Protein AF-A0A1C5RE33-F1 (afdb_monomer_lite)

Secondary structure (DSSP, 8-state):
--PPEEEEEPPSSSS--TT-TTTTTTS--STTSS----SSPPPPHHHHHHHHHHTT-SEEEEE--S-HHHHHHHHHHHHHTT--EEEE-HHHHHTT-S-TTS---PPPHHHHHHHTTSTTEEEEEETTHHHHHH-TTTTSTT---SS---TT--HHHHHHHHHHHHHHHHHHH-S-EEEEESSSSSHHHHHHHT-EEEEEESSSB-HHHHHHHHHHHHHHHTPPPEEEE---SS---SS-BSBTTBT-S-HHHHHHHHHHHHHT--SEEEES-TTTTEEEETTEEEE-HHHHHHHHIIIIIHHHS--S--GGGEE-SEEEEE------BTT-STTS--GGG-SSS---HHHHHHHHHHHHHTTT-S-SSBSBSTTSS----GGGTS---HHHHTTPSBSS-S-GGG------S----BSEEEEETT--HHHHTT-SEEEEESS---HHHHHHHHHHHHHT-EEEEEGGGHHHHTTTTT--TTSEEEEES-SSSHHHHHHHGGGS--TT-EEEEETTEEEEEE-TTSSSS--EEEEEE----

Sequence (541 aa):
MGRVFIGIQNSVIGFNDPFHPQSCDRYLRTGEQQFFAAQDPTPSVESYLDMIRELGVDFYMHHAIPCEQETERMIDILTEAKLPFILGNEFYSINRVYAPGTGRGELSPGLVQKARTSPYFMGLLYDETEHVQLHSSQYGEGGGYQWADPHGKSAGRIEADICEAIRAASQKFGVPLYSEHVFPVMYHTFSRAGMRVCPKVLKEEFQPLQLAAAMGAAKQYGQPLGICVDLWGMDVGHWFTRLWGLPAHSPEEFKSGLQLAYYMAPSMMFVENMDALLRNTEKGFCYTEFGEIFLDFVHNFVPEHPLPYTHLDVACDIAVIRADDACIAKSGNFDGSGLFGSRDLLPDARTNSFIDVMYTLLHKTCSHEALTYHKSEFDMIPLGKYPRTEETLRALPLAHGVPKEEETLCHPIFHPLNQALVFDQYVRPEDIGDARLLVVCGSRLGPSTVETVAERVRAGTLAVIPAYFEAEFAGVLEESGRGGWAVVPDFTGPVFQAAVEPYLGKKDEWKIRFKSGILTVKNPAGDGKTLTFHWEEELSL

Radius of gyration: 22.82 Å; chains: 1; bounding box: 58×52×62 Å

Structure (mmCIF, N/CA/C/O backbone):
data_AF-A0A1C5RE33-F1
#
_entry.id   AF-A0A1C5RE33-F1
#
loop_
_atom_site.group_PDB
_atom_site.id
_atom_site.type_symbol
_atom_site.label_atom_id
_atom_site.label_alt_id
_atom_site.label_comp_id
_atom_site.label_asym_id
_atom_site.label_entity_id
_atom_site.label_seq_id
_atom_site.pdbx_PDB_ins_code
_atom_site.Cartn_x
_atom_site.Cartn_y
_atom_site.Cartn_z
_atom_site.occupancy
_atom_site.B_iso_or_equiv
_atom_site.auth_seq_id
_atom_site.auth_comp_id
_atom_site.auth_asym_id
_atom_site.auth_atom_id
_atom_site.pdbx_PDB_model_num
ATOM 1 N N . MET A 1 1 ? -4.187 -24.301 -0.668 1.00 59.00 1 MET A N 1
ATOM 2 C CA . MET A 1 1 ? -5.171 -23.204 -0.588 1.00 59.00 1 MET A CA 1
ATOM 3 C C . MET A 1 1 ? -4.610 -22.149 0.337 1.00 59.00 1 MET A C 1
ATOM 5 O O . MET A 1 1 ? -4.219 -22.497 1.449 1.00 59.00 1 MET A O 1
ATOM 9 N N . GLY A 1 2 ? -4.485 -20.916 -0.149 1.00 71.25 2 GLY A N 1
ATOM 10 C CA . GLY A 1 2 ? -4.053 -19.786 0.666 1.00 71.25 2 GLY A CA 1
ATOM 11 C C . GLY A 1 2 ? -5.211 -19.319 1.534 1.00 71.25 2 GLY A C 1
ATOM 12 O O . GLY A 1 2 ? -6.215 -18.859 1.003 1.00 71.25 2 GLY A O 1
ATOM 13 N N . ARG A 1 3 ? -5.110 -19.469 2.858 1.00 90.62 3 ARG A N 1
ATOM 14 C CA . ARG A 1 3 ? -6.042 -18.803 3.776 1.00 90.62 3 ARG A CA 1
ATOM 15 C C . ARG A 1 3 ? -5.544 -17.379 3.995 1.00 90.62 3 ARG A C 1
ATOM 17 O O . ARG A 1 3 ? -4.405 -17.207 4.421 1.00 90.62 3 ARG A O 1
ATOM 24 N N . VAL A 1 4 ? -6.406 -16.402 3.738 1.00 97.69 4 VAL A N 1
ATOM 25 C CA . VAL A 1 4 ? -6.189 -15.001 4.114 1.00 97.69 4 VAL A CA 1
ATOM 26 C C . VAL A 1 4 ? -6.695 -14.819 5.543 1.00 97.69 4 VAL A C 1
ATOM 28 O O . VAL A 1 4 ? -7.827 -15.200 5.827 1.00 97.69 4 VAL A O 1
ATOM 31 N N . PHE A 1 5 ? -5.865 -14.282 6.440 1.00 98.19 5 PHE A N 1
ATOM 32 C CA . PHE A 1 5 ? -6.315 -13.876 7.776 1.00 98.19 5 PHE A CA 1
ATOM 33 C C . PHE A 1 5 ? -6.971 -12.496 7.695 1.00 98.19 5 PHE A C 1
ATOM 35 O O . PHE A 1 5 ? -6.355 -11.574 7.167 1.00 98.19 5 PHE A O 1
ATOM 42 N N . ILE A 1 6 ? -8.186 -12.344 8.217 1.00 98.69 6 ILE A N 1
ATOM 43 C CA . ILE A 1 6 ? -8.949 -11.090 8.154 1.00 98.69 6 ILE A CA 1
ATOM 44 C C . ILE A 1 6 ? -8.968 -10.433 9.529 1.00 98.69 6 ILE A C 1
ATOM 46 O O . ILE A 1 6 ? -9.290 -11.084 10.518 1.00 98.69 6 ILE A O 1
ATOM 50 N N . GLY A 1 7 ? -8.638 -9.149 9.600 1.00 98.44 7 GLY A N 1
ATOM 51 C CA . GLY A 1 7 ? -8.621 -8.396 10.845 1.00 98.44 7 GLY A CA 1
ATOM 52 C C . GLY A 1 7 ? -9.429 -7.110 10.810 1.00 98.44 7 GLY A C 1
ATOM 53 O O . GLY A 1 7 ? -9.906 -6.666 9.765 1.00 98.44 7 GLY A O 1
ATOM 54 N N . ILE A 1 8 ? -9.548 -6.502 11.984 1.00 98.19 8 ILE A N 1
ATOM 55 C CA . ILE A 1 8 ? -10.146 -5.182 12.180 1.00 98.19 8 ILE A CA 1
ATOM 56 C C . ILE A 1 8 ? -9.280 -4.368 13.136 1.00 98.19 8 ILE A C 1
ATOM 58 O O . ILE A 1 8 ? -8.761 -4.910 14.118 1.00 98.19 8 ILE A O 1
ATOM 62 N N . GLN A 1 9 ? -9.121 -3.083 12.841 1.00 97.38 9 GLN A N 1
ATOM 63 C CA . GLN A 1 9 ? -8.403 -2.140 13.689 1.00 97.38 9 GLN A CA 1
ATOM 64 C C . GLN A 1 9 ? -9.322 -1.462 14.715 1.00 97.38 9 GLN A C 1
ATOM 66 O O . GLN A 1 9 ? -10.522 -1.280 14.483 1.00 97.38 9 GLN A O 1
ATOM 71 N N . ASN A 1 10 ? -8.752 -1.110 15.871 1.00 95.19 10 ASN A N 1
ATOM 72 C CA . ASN A 1 10 ? -9.435 -0.399 16.954 1.00 95.19 10 ASN A CA 1
ATOM 73 C C . ASN A 1 10 ? -10.097 0.916 16.500 1.00 95.19 10 ASN A C 1
ATOM 75 O O . ASN A 1 10 ? -9.716 1.506 15.500 1.00 95.19 10 ASN A O 1
ATOM 79 N N . SER A 1 11 ? -11.088 1.392 17.257 1.00 94.44 11 SER A N 1
ATOM 80 C CA . SER A 1 11 ? -11.661 2.736 17.068 1.00 94.44 11 SER A CA 1
ATOM 81 C C . SER A 1 11 ? -10.622 3.814 17.397 1.00 94.44 11 SER A C 1
ATOM 83 O O . SER A 1 11 ? -9.931 3.711 18.418 1.00 94.44 11 SER A O 1
ATOM 85 N N . VAL A 1 12 ? -10.554 4.868 16.581 1.00 91.88 12 VAL A N 1
ATOM 86 C CA . VAL A 1 12 ? -9.734 6.064 16.837 1.00 91.88 12 VAL A CA 1
ATOM 87 C C . VAL A 1 12 ? -10.583 7.296 17.144 1.00 91.88 12 VAL A C 1
ATOM 89 O O . VAL A 1 12 ? -10.148 8.158 17.909 1.00 91.88 12 VAL A O 1
ATOM 92 N N . ILE A 1 13 ? -11.812 7.372 16.622 1.00 91.75 13 ILE A N 1
ATOM 93 C CA . ILE A 1 13 ? -12.723 8.514 16.814 1.00 91.75 13 ILE A CA 1
ATOM 94 C C . ILE A 1 13 ? -14.055 8.101 17.437 1.00 91.75 13 ILE A C 1
ATOM 96 O O . ILE A 1 13 ? -14.540 8.801 18.328 1.00 91.75 13 ILE A O 1
ATOM 100 N N . GLY A 1 14 ? -14.664 7.012 16.967 1.00 93.44 14 GLY A N 1
ATOM 101 C CA . GLY A 1 14 ? -16.059 6.659 17.221 1.00 93.44 14 GLY A CA 1
ATOM 102 C C . GLY A 1 14 ? -16.372 6.623 18.707 1.00 93.44 14 GLY A C 1
ATOM 103 O O . GLY A 1 14 ? -17.212 7.384 19.176 1.00 93.44 14 GLY A O 1
ATOM 104 N N . PHE A 1 15 ? -15.628 5.821 19.459 1.00 94.62 15 PHE A N 1
ATOM 105 C CA . PHE A 1 15 ? -15.713 5.726 20.917 1.00 94.62 15 PHE A CA 1
ATOM 106 C C . PHE A 1 15 ? -14.313 5.646 21.538 1.00 94.62 15 PHE A C 1
ATOM 108 O O . PHE A 1 15 ? -13.321 5.388 20.850 1.00 94.62 15 PHE A O 1
ATOM 115 N N . ASN A 1 16 ? -14.210 5.893 22.847 1.00 94.38 16 ASN A N 1
ATOM 116 C CA . ASN A 1 16 ? -12.957 5.661 23.570 1.00 94.38 16 ASN A CA 1
ATOM 117 C C . ASN A 1 16 ? -12.666 4.155 23.622 1.00 94.38 16 ASN A C 1
ATOM 119 O O . ASN A 1 16 ? -13.580 3.358 23.839 1.00 94.38 16 ASN A O 1
ATOM 123 N N . ASP A 1 17 ? -11.403 3.767 23.444 1.00 94.12 17 ASP A N 1
ATOM 124 C CA . ASP A 1 17 ? -11.005 2.363 23.528 1.00 94.12 17 ASP A CA 1
ATOM 125 C C . ASP A 1 17 ? -11.247 1.847 24.964 1.00 94.12 17 ASP A C 1
ATOM 127 O O . ASP A 1 17 ? -10.718 2.424 25.926 1.00 94.12 17 ASP A O 1
ATOM 131 N N . PRO A 1 18 ? -12.054 0.784 25.151 1.00 95.50 18 PRO A N 1
ATOM 132 C CA . PRO A 1 18 ? -12.398 0.282 26.479 1.00 95.50 18 PRO A CA 1
ATOM 133 C C . PRO A 1 18 ? -11.203 -0.324 27.232 1.00 95.50 18 PRO A C 1
ATOM 135 O O . PRO A 1 18 ? -11.280 -0.505 28.451 1.00 95.50 18 PRO A O 1
ATOM 138 N N . PHE A 1 19 ? -10.101 -0.632 26.544 1.00 96.00 19 PHE A N 1
ATOM 139 C CA . PHE A 1 19 ? -8.859 -1.087 27.161 1.00 96.00 19 PHE A CA 1
ATOM 140 C C . PHE A 1 19 ? -8.019 0.065 27.731 1.00 96.00 19 PHE A C 1
ATOM 142 O O . PHE A 1 19 ? -7.223 -0.164 28.647 1.00 96.00 19 PHE A O 1
ATOM 149 N N . HIS A 1 20 ? -8.244 1.299 27.265 1.00 94.44 20 HIS A N 1
ATOM 150 C CA . HIS A 1 20 ? -7.459 2.486 27.623 1.00 94.44 20 HIS A CA 1
ATOM 151 C C . HIS A 1 20 ? -8.336 3.656 28.095 1.00 94.44 20 HIS A C 1
ATOM 153 O O . HIS A 1 20 ? -8.278 4.757 27.528 1.00 94.44 20 HIS A O 1
ATOM 159 N N . PRO A 1 21 ? -9.148 3.462 29.151 1.00 88.00 21 PRO A N 1
ATOM 160 C CA . PRO A 1 21 ? -10.112 4.458 29.606 1.00 88.00 21 PRO A CA 1
ATOM 161 C C . PRO A 1 21 ? -9.468 5.767 30.076 1.00 88.00 21 PRO A C 1
ATOM 163 O O . PRO A 1 21 ? -10.140 6.792 30.079 1.00 88.00 21 PRO A O 1
ATOM 166 N N . GLN A 1 22 ? -8.198 5.755 30.498 1.00 88.06 22 GLN A N 1
ATOM 167 C CA . GLN A 1 22 ? -7.510 6.969 30.951 1.00 88.06 22 GLN A CA 1
ATOM 168 C C . GLN A 1 22 ? -6.741 7.647 29.820 1.00 88.06 22 GLN A C 1
ATOM 170 O O . GLN A 1 22 ? -6.646 8.874 29.774 1.00 88.06 22 GLN A O 1
ATOM 175 N N . SER A 1 23 ? -6.164 6.856 28.918 1.00 92.25 23 SER A N 1
ATOM 176 C CA . SER A 1 23 ? -5.263 7.390 27.902 1.00 92.25 23 SER A CA 1
ATOM 177 C C . SER A 1 23 ? -5.982 8.001 26.697 1.00 92.25 23 SER A C 1
ATOM 179 O O . SER A 1 23 ? -5.424 8.913 26.085 1.00 92.25 23 SER A O 1
ATOM 181 N N . CYS A 1 24 ? -7.219 7.584 26.397 1.00 90.94 24 CYS A N 1
ATOM 182 C CA . CYS A 1 24 ? -8.004 8.143 25.285 1.00 90.94 24 CYS A CA 1
ATOM 183 C C . CYS A 1 24 ? -8.276 9.651 25.413 1.00 90.94 24 CYS A C 1
ATOM 185 O O . CYS A 1 24 ? -8.361 10.336 24.399 1.00 90.94 24 CYS A O 1
ATOM 187 N N . ASP A 1 25 ? -8.355 10.179 26.638 1.00 86.50 25 ASP A N 1
ATOM 188 C CA . ASP A 1 25 ? -8.597 11.609 26.882 1.00 86.50 25 ASP A CA 1
ATOM 189 C C . ASP A 1 25 ? -7.300 12.436 26.947 1.00 86.50 25 ASP A C 1
ATOM 191 O O . ASP A 1 25 ? -7.331 13.665 27.023 1.00 86.50 25 ASP A O 1
ATOM 195 N N . ARG A 1 26 ? -6.139 11.770 26.955 1.00 90.00 26 ARG A N 1
ATOM 196 C CA . ARG A 1 26 ? -4.828 12.408 27.133 1.00 90.00 26 ARG A CA 1
ATOM 197 C C . ARG A 1 26 ? -4.036 12.512 25.838 1.00 90.00 26 ARG A C 1
ATOM 199 O O . ARG A 1 26 ? -3.275 13.465 25.673 1.00 90.00 26 ARG A O 1
ATOM 206 N N . TYR A 1 27 ? -4.153 11.508 24.981 1.00 92.00 27 TYR A N 1
ATOM 207 C CA . TYR A 1 27 ? -3.348 11.388 23.777 1.00 92.00 27 TYR A CA 1
ATOM 208 C C . TYR A 1 27 ? -4.182 11.657 22.532 1.00 92.00 27 TYR A C 1
ATOM 210 O O . TYR A 1 27 ? -5.376 11.371 22.478 1.00 92.00 27 TYR A O 1
ATOM 218 N N . LEU A 1 28 ? -3.527 12.211 21.517 1.00 92.19 28 LEU A N 1
ATOM 219 C CA . LEU A 1 28 ? -4.082 12.305 20.178 1.00 92.19 28 LEU A CA 1
ATOM 220 C C . LEU A 1 28 ? -4.278 10.893 19.625 1.00 92.19 28 LEU A C 1
ATOM 222 O O . LEU A 1 28 ? -3.413 10.034 19.799 1.00 92.19 28 LEU A O 1
ATOM 226 N N . ARG A 1 29 ? -5.407 10.675 18.955 1.00 90.19 29 ARG A N 1
ATOM 227 C CA . ARG A 1 29 ? -5.795 9.371 18.403 1.00 90.19 29 ARG A CA 1
ATOM 228 C C . ARG A 1 29 ? -5.775 9.337 16.874 1.00 90.19 29 ARG A C 1
ATOM 230 O O . ARG A 1 29 ? -6.139 8.338 16.294 1.00 90.19 29 ARG A O 1
ATOM 237 N N . THR A 1 30 ? -5.388 10.427 16.218 1.00 88.38 30 THR A N 1
ATOM 238 C CA . THR A 1 30 ? -5.356 10.525 14.749 1.00 88.38 30 THR A CA 1
ATOM 239 C C . THR A 1 30 ? -4.177 11.382 14.308 1.00 88.38 30 THR A C 1
ATOM 241 O O . THR A 1 30 ? -3.849 12.349 15.007 1.00 88.38 30 THR A O 1
ATOM 244 N N . GLY A 1 31 ? -3.617 11.113 13.125 1.00 84.75 31 GLY A N 1
ATOM 245 C CA . GLY A 1 31 ? -2.539 11.903 12.508 1.00 84.75 31 GLY A CA 1
ATOM 246 C C . GLY A 1 31 ? -2.853 13.385 12.253 1.00 84.75 31 GLY A C 1
ATOM 247 O O . GLY A 1 31 ? -1.953 14.172 11.983 1.00 84.75 31 GLY A O 1
ATOM 248 N N . GLU A 1 32 ? -4.105 13.797 12.440 1.00 83.44 32 GLU A N 1
ATOM 249 C CA . GLU A 1 32 ? -4.634 15.146 12.200 1.00 83.44 32 GLU A CA 1
ATOM 250 C C . GLU A 1 32 ? -4.155 16.241 13.166 1.00 83.44 32 GLU A C 1
ATOM 252 O O . GLU A 1 32 ? -4.633 17.374 13.108 1.00 83.44 32 GLU A O 1
ATOM 257 N N . GLN A 1 33 ? -3.253 15.907 14.095 1.00 83.75 33 GLN A N 1
ATOM 258 C CA . GLN A 1 33 ? -2.663 16.824 15.082 1.00 83.75 33 GLN A CA 1
ATOM 259 C C . GLN A 1 33 ? -3.688 17.621 15.919 1.00 83.75 33 GLN A C 1
ATOM 261 O O . GLN A 1 33 ? -3.371 18.671 16.481 1.00 83.75 33 GLN A O 1
ATOM 266 N N . GLN A 1 34 ? -4.914 17.109 16.046 1.00 85.81 34 GLN A N 1
ATOM 267 C CA . GLN A 1 34 ? -5.993 17.707 16.826 1.00 85.81 34 GLN A CA 1
ATOM 268 C C . GLN A 1 34 ? -6.718 16.649 17.656 1.00 85.81 34 GLN A C 1
ATOM 270 O O . GLN A 1 34 ? -6.752 15.470 17.307 1.00 85.81 34 GLN A O 1
ATOM 275 N N . PHE A 1 35 ? -7.286 17.074 18.784 1.00 87.19 35 PHE A N 1
ATOM 276 C CA . PHE A 1 35 ? -8.041 16.183 19.654 1.00 87.19 35 PHE A CA 1
ATOM 277 C C . PHE A 1 35 ? -9.497 16.096 19.190 1.00 87.19 35 PHE A C 1
ATOM 279 O O . PHE A 1 35 ? -10.206 17.103 19.177 1.00 87.19 35 PHE A O 1
ATOM 286 N N . PHE A 1 36 ? -9.953 14.884 18.874 1.00 87.56 36 PHE A N 1
ATOM 287 C CA . PHE A 1 36 ? -11.360 14.591 18.612 1.00 87.56 36 PHE A CA 1
ATOM 288 C C . PHE A 1 36 ? -11.966 13.865 19.809 1.00 87.56 36 PHE A C 1
ATOM 290 O O . PHE A 1 36 ? -11.500 12.791 20.197 1.00 87.56 36 PHE A O 1
ATOM 297 N N . ALA A 1 37 ? -13.015 14.444 20.394 1.00 87.06 37 ALA A N 1
ATOM 298 C CA . ALA A 1 37 ? -13.795 13.762 21.419 1.00 87.06 37 ALA A CA 1
ATOM 299 C C . ALA A 1 37 ? -14.507 12.538 20.823 1.00 87.06 37 ALA A C 1
ATOM 301 O O . ALA A 1 37 ? -14.910 12.561 19.658 1.00 87.06 37 ALA A O 1
ATOM 302 N N . ALA A 1 38 ? -14.681 11.488 21.631 1.00 91.69 38 ALA A N 1
ATOM 303 C CA . ALA A 1 38 ? -15.533 10.363 21.264 1.00 91.69 38 ALA A CA 1
ATOM 304 C C . ALA A 1 38 ? -16.947 10.846 20.913 1.00 91.69 38 ALA A C 1
ATOM 306 O O . ALA A 1 38 ? -17.531 11.669 21.622 1.00 91.69 38 ALA A O 1
ATOM 307 N N . GLN A 1 39 ? -17.481 10.333 19.810 1.00 93.38 39 GLN A N 1
ATOM 308 C CA . GLN A 1 39 ? -18.796 10.715 19.291 1.00 93.38 39 GLN A CA 1
ATOM 309 C C . GLN A 1 39 ? -19.915 9.775 19.760 1.00 93.38 39 GLN A C 1
ATOM 311 O O . GLN A 1 39 ? -21.084 10.157 19.792 1.00 93.38 39 GLN A O 1
ATOM 316 N N . ASP A 1 40 ? -19.547 8.557 20.139 1.00 95.50 40 ASP A N 1
ATOM 317 C CA . ASP A 1 40 ? -20.409 7.502 20.644 1.00 95.50 40 ASP A CA 1
ATOM 318 C C . ASP A 1 40 ? -20.001 7.151 22.099 1.00 95.50 40 ASP A C 1
ATOM 320 O O . ASP A 1 40 ? -18.842 7.347 22.486 1.00 95.50 40 ASP A O 1
ATOM 324 N N . PRO A 1 41 ? -20.917 6.627 22.942 1.00 95.75 41 PRO A N 1
ATOM 325 C CA . PRO A 1 41 ? -20.576 6.165 24.287 1.00 95.75 41 PRO A CA 1
ATOM 326 C C . PRO A 1 41 ? -19.479 5.093 24.288 1.00 95.75 41 PRO A C 1
ATOM 328 O O . PRO A 1 41 ? -19.404 4.258 23.389 1.00 95.75 41 PRO A O 1
ATOM 331 N N . THR A 1 42 ? -18.667 5.051 25.342 1.00 95.44 42 THR A N 1
ATOM 332 C CA . THR A 1 42 ? -17.647 4.008 25.528 1.00 95.44 42 THR A CA 1
ATOM 333 C C . THR A 1 42 ? -18.302 2.650 25.820 1.00 95.44 42 THR A C 1
ATOM 335 O O . THR A 1 42 ? -19.089 2.560 26.768 1.00 95.44 42 THR A O 1
ATOM 338 N N . PRO A 1 43 ? -18.008 1.585 25.052 1.00 96.81 43 PRO A N 1
ATOM 339 C CA . PRO A 1 43 ? -18.506 0.240 25.341 1.00 96.81 43 PRO A CA 1
ATOM 340 C C . PRO A 1 43 ? -17.835 -0.349 26.592 1.00 96.81 43 PRO A C 1
ATOM 342 O O . PRO A 1 43 ? -16.782 0.115 27.028 1.00 96.81 43 PRO A O 1
ATOM 345 N N . SER A 1 44 ? -18.412 -1.407 27.172 1.00 96.94 44 SER A N 1
ATOM 346 C CA . SER A 1 44 ? -17.667 -2.229 28.136 1.00 96.94 44 SER A CA 1
ATOM 347 C C . SER A 1 44 ? -16.667 -3.127 27.403 1.00 96.94 44 SER A C 1
ATOM 349 O O . SER A 1 44 ? -16.843 -3.424 26.220 1.00 96.94 44 SER A O 1
ATOM 351 N N . VAL A 1 45 ? -15.637 -3.603 28.108 1.00 97.62 45 VAL A N 1
ATOM 352 C CA . VAL A 1 45 ? -14.663 -4.554 27.546 1.00 97.62 45 VAL A CA 1
ATOM 353 C C . VAL A 1 45 ? -15.361 -5.824 27.051 1.00 97.62 45 VAL A C 1
ATOM 355 O O . VAL A 1 45 ? -15.055 -6.310 25.967 1.00 97.62 45 VAL A O 1
ATOM 358 N N . GLU A 1 46 ? -16.327 -6.341 27.810 1.00 97.56 46 GLU A N 1
ATOM 359 C CA . GLU A 1 46 ? -17.086 -7.540 27.449 1.00 97.56 46 GLU A CA 1
ATOM 360 C C . GLU A 1 46 ? -17.904 -7.313 26.176 1.00 97.56 46 GLU A C 1
ATOM 362 O O . GLU A 1 46 ? -17.767 -8.077 25.224 1.00 97.56 46 GLU A O 1
ATOM 367 N N . SER A 1 47 ? -18.678 -6.219 26.121 1.00 97.56 47 SER A N 1
ATOM 368 C CA . SER A 1 47 ? -19.471 -5.883 24.934 1.00 97.56 47 SER A CA 1
ATOM 369 C C . SER A 1 47 ? -18.596 -5.682 23.699 1.00 97.56 47 SER A C 1
ATOM 371 O O . SER A 1 47 ? -19.027 -5.993 22.592 1.00 97.56 47 SER A O 1
ATOM 373 N N . TYR A 1 48 ? -17.389 -5.145 23.876 1.00 97.62 48 TYR A N 1
ATOM 374 C CA . TYR A 1 48 ? -16.466 -4.898 22.779 1.00 97.62 48 TYR A CA 1
ATOM 375 C C . TYR A 1 48 ? -15.852 -6.190 22.239 1.00 97.62 48 TYR A C 1
ATOM 377 O O . TYR A 1 48 ? -15.826 -6.406 21.031 1.00 97.62 48 TYR A O 1
ATOM 385 N N . LEU A 1 49 ? -15.428 -7.091 23.128 1.00 98.00 49 LEU A N 1
ATOM 386 C CA . LEU A 1 49 ? -14.941 -8.413 22.736 1.00 98.00 49 LEU A CA 1
ATOM 387 C C . LEU A 1 49 ? -16.031 -9.251 22.060 1.00 98.00 49 LEU A C 1
ATOM 389 O O . LEU A 1 49 ? -15.737 -9.958 21.099 1.00 98.00 49 LEU A O 1
ATOM 393 N N . ASP A 1 50 ? -17.274 -9.175 22.539 1.00 97.69 50 ASP A N 1
ATOM 394 C CA . ASP A 1 50 ? -18.401 -9.867 21.911 1.00 97.69 50 ASP A CA 1
ATOM 395 C C . ASP A 1 50 ? -18.681 -9.322 20.507 1.00 97.69 50 ASP A C 1
ATOM 397 O O . ASP A 1 50 ? -18.848 -10.111 19.579 1.00 97.69 50 ASP A O 1
ATOM 401 N N . MET A 1 51 ? -18.606 -8.002 20.318 1.00 97.50 51 MET A N 1
ATOM 402 C CA . MET A 1 51 ? -18.725 -7.381 18.996 1.00 97.50 51 MET A CA 1
ATOM 403 C C . MET A 1 51 ? -17.598 -7.810 18.046 1.00 97.50 51 MET A C 1
ATOM 405 O O . MET A 1 51 ? -17.867 -8.182 16.907 1.00 97.50 51 MET A O 1
ATOM 409 N N . ILE A 1 52 ? -16.338 -7.848 18.501 1.00 97.19 52 ILE A N 1
ATOM 410 C CA . ILE A 1 52 ? -15.219 -8.335 17.671 1.00 97.19 52 ILE A CA 1
ATOM 411 C C . ILE A 1 52 ? -15.441 -9.798 17.247 1.00 97.19 52 ILE A C 1
ATOM 413 O O . ILE A 1 52 ? -15.158 -10.162 16.107 1.00 97.19 52 ILE A O 1
ATOM 417 N N . ARG A 1 53 ? -15.983 -10.644 18.134 1.00 96.69 53 ARG A N 1
ATOM 418 C CA . ARG A 1 53 ? -16.334 -12.033 17.791 1.00 96.69 53 ARG A CA 1
ATOM 419 C C . ARG A 1 53 ? -17.478 -12.106 16.784 1.00 96.69 53 ARG A C 1
ATOM 421 O O . ARG A 1 53 ? -17.429 -12.949 15.893 1.00 96.69 53 ARG A O 1
ATOM 428 N N . GLU A 1 54 ? -18.485 -11.247 16.918 1.00 96.94 54 GLU A N 1
ATOM 429 C CA . GLU A 1 54 ? -19.624 -11.170 15.995 1.00 96.94 54 GLU A CA 1
ATOM 430 C C . GLU A 1 54 ? -19.191 -10.750 14.584 1.00 96.94 54 GLU A C 1
ATOM 432 O O . GLU A 1 54 ? -19.652 -11.330 13.599 1.00 96.94 54 GLU A O 1
ATOM 437 N N . LEU A 1 55 ? -18.222 -9.831 14.476 1.00 97.31 55 LEU A N 1
ATOM 438 C CA . LEU A 1 55 ? -17.593 -9.470 13.200 1.00 97.31 55 LEU A CA 1
ATOM 439 C C . LEU A 1 55 ? -16.919 -10.661 12.496 1.00 97.31 55 LEU A C 1
ATOM 441 O O . LEU A 1 55 ? -16.699 -10.597 11.292 1.00 97.31 55 LEU A O 1
ATOM 445 N N . GLY A 1 56 ? -16.592 -11.739 13.218 1.00 96.94 56 GLY A N 1
ATOM 446 C CA . GLY A 1 56 ? -16.034 -12.964 12.639 1.00 96.94 56 GLY A CA 1
ATOM 447 C C . GLY A 1 56 ? -14.568 -12.861 12.207 1.00 96.94 56 GLY A C 1
ATOM 448 O O . GLY A 1 56 ? -14.104 -13.702 11.441 1.00 96.94 56 GLY A O 1
ATOM 449 N N . VAL A 1 57 ? -13.838 -11.846 12.675 1.00 97.94 57 VAL A N 1
ATOM 450 C CA . VAL A 1 57 ? -12.435 -11.619 12.302 1.00 97.94 57 VAL A CA 1
ATOM 451 C C . VAL A 1 57 ? -11.486 -12.655 12.910 1.00 97.94 57 VAL A C 1
ATOM 453 O O . VAL A 1 57 ? -11.702 -13.173 14.006 1.00 97.94 57 VAL A O 1
ATOM 456 N N . ASP A 1 58 ? -10.385 -12.919 12.212 1.00 98.44 58 ASP A N 1
ATOM 457 C CA . ASP A 1 58 ? -9.311 -13.799 12.666 1.00 98.44 58 ASP A CA 1
ATOM 458 C C . ASP A 1 58 ? -8.352 -13.116 13.650 1.00 98.44 58 ASP A C 1
ATOM 460 O O . ASP A 1 58 ? -7.724 -13.804 14.458 1.00 98.44 58 ASP A O 1
ATOM 464 N N . PHE A 1 59 ? -8.190 -11.791 13.570 1.00 98.62 59 PHE A N 1
ATOM 465 C CA . PHE A 1 59 ? -7.310 -11.038 14.465 1.00 98.62 59 PHE A CA 1
ATOM 466 C C . PHE A 1 59 ? -7.760 -9.590 14.690 1.00 98.62 59 PHE A C 1
ATOM 468 O O . PHE A 1 59 ? -8.504 -9.007 13.906 1.00 98.62 59 PHE A O 1
ATOM 475 N N . TYR A 1 60 ? -7.261 -8.996 15.770 1.00 98.38 60 TYR A N 1
ATOM 476 C CA . TYR A 1 60 ? -7.470 -7.598 16.130 1.00 98.38 60 TYR A CA 1
ATOM 477 C C . TYR A 1 60 ? -6.169 -6.806 15.972 1.00 98.38 60 TYR A C 1
ATOM 479 O O . TYR A 1 60 ? -5.133 -7.182 16.525 1.00 98.38 60 TYR A O 1
ATOM 487 N N . MET A 1 61 ? -6.197 -5.716 15.209 1.00 98.06 61 MET A N 1
ATOM 488 C CA . MET A 1 61 ? -5.068 -4.794 15.114 1.00 98.06 61 MET A CA 1
ATOM 489 C C . MET A 1 61 ? -5.302 -3.639 16.085 1.00 98.06 61 MET A C 1
ATOM 491 O O . MET A 1 61 ? -6.341 -2.988 16.051 1.00 98.06 61 MET A O 1
ATOM 495 N N . HIS A 1 62 ? -4.367 -3.423 17.004 1.00 97.25 62 HIS A N 1
ATOM 496 C CA . HIS A 1 62 ? -4.516 -2.392 18.020 1.00 97.25 62 HIS A CA 1
ATOM 497 C C . HIS A 1 62 ? -3.305 -1.473 18.043 1.00 97.25 62 HIS A C 1
ATOM 499 O O . HIS A 1 62 ? -2.198 -1.912 18.374 1.00 97.25 62 HIS A O 1
ATOM 505 N N . HIS A 1 63 ? -3.510 -0.191 17.758 1.00 95.31 63 HIS A N 1
ATOM 506 C CA . HIS A 1 63 ? -2.492 0.822 17.993 1.00 95.31 63 HIS A CA 1
ATOM 507 C C . HIS A 1 63 ? -2.303 1.031 19.492 1.00 95.31 63 HIS A C 1
ATOM 509 O O . HIS A 1 63 ? -3.186 1.525 20.188 1.00 95.31 63 HIS A O 1
ATOM 515 N N . ALA A 1 64 ? -1.133 0.652 20.004 1.00 93.38 64 ALA A N 1
ATOM 516 C CA . ALA A 1 64 ? -0.838 0.792 21.421 1.00 93.38 64 ALA A CA 1
ATOM 517 C C . ALA A 1 64 ? -0.787 2.275 21.806 1.00 93.38 64 ALA A C 1
ATOM 519 O O . ALA A 1 64 ? 0.019 3.038 21.272 1.00 93.38 64 ALA A O 1
ATOM 520 N N . ILE A 1 65 ? -1.614 2.684 22.768 1.00 93.25 65 ILE A N 1
ATOM 521 C CA . ILE A 1 65 ? -1.569 4.041 23.322 1.00 93.25 65 ILE A CA 1
ATOM 522 C C . ILE A 1 65 ? -0.352 4.156 24.265 1.00 93.25 65 ILE A C 1
ATOM 524 O O . ILE A 1 65 ? -0.054 3.167 24.939 1.00 93.25 65 ILE A O 1
ATOM 528 N N . PRO A 1 66 ? 0.355 5.310 24.363 1.00 92.19 66 PRO A N 1
ATOM 529 C CA . PRO A 1 66 ? 1.518 5.510 25.248 1.00 92.19 66 PRO A CA 1
ATOM 530 C C . PRO A 1 66 ? 1.239 5.420 26.767 1.00 92.19 66 PRO A C 1
ATOM 532 O O . PRO A 1 66 ? 1.394 6.377 27.534 1.00 92.19 66 PRO A O 1
ATOM 535 N N . CYS A 1 67 ? 0.842 4.230 27.201 1.00 92.94 67 CYS A N 1
ATOM 536 C CA . CYS A 1 67 ? 0.575 3.785 28.556 1.00 92.94 67 CYS A CA 1
ATOM 537 C C . CYS A 1 67 ? 0.823 2.270 28.598 1.00 92.94 67 CYS A C 1
ATOM 539 O O . CYS A 1 67 ? -0.010 1.465 28.167 1.00 92.94 67 CYS A O 1
ATOM 541 N N . GLU A 1 68 ? 2.003 1.872 29.081 1.00 91.88 68 GLU A N 1
ATOM 542 C CA . GLU A 1 68 ? 2.392 0.459 29.092 1.00 91.88 68 GLU A CA 1
ATOM 543 C C . GLU A 1 68 ? 1.428 -0.364 29.944 1.00 91.88 68 GLU A C 1
ATOM 545 O O . GLU A 1 68 ? 0.982 -1.407 29.494 1.00 91.88 68 GLU A O 1
ATOM 550 N N . GLN A 1 69 ? 1.018 0.128 31.115 1.00 95.12 69 GLN A N 1
ATOM 551 C CA . GLN A 1 69 ? 0.177 -0.632 32.045 1.00 95.12 69 GLN A CA 1
ATOM 552 C C . GLN A 1 69 ? -1.199 -0.985 31.456 1.00 95.12 69 GLN A C 1
ATOM 554 O O . GLN A 1 69 ? -1.667 -2.111 31.626 1.00 95.12 69 GLN A O 1
ATOM 559 N N . GLU A 1 70 ? -1.851 -0.045 30.764 1.00 95.75 70 GLU A N 1
ATOM 560 C CA . GLU A 1 70 ? -3.130 -0.312 30.088 1.00 95.75 70 GLU A CA 1
ATOM 561 C C . GLU A 1 70 ? -2.935 -1.292 28.923 1.00 95.75 70 GLU A C 1
ATOM 563 O O . GLU A 1 70 ? -3.713 -2.233 28.770 1.00 95.75 70 GLU A O 1
ATOM 568 N N . THR A 1 71 ? -1.838 -1.159 28.173 1.00 96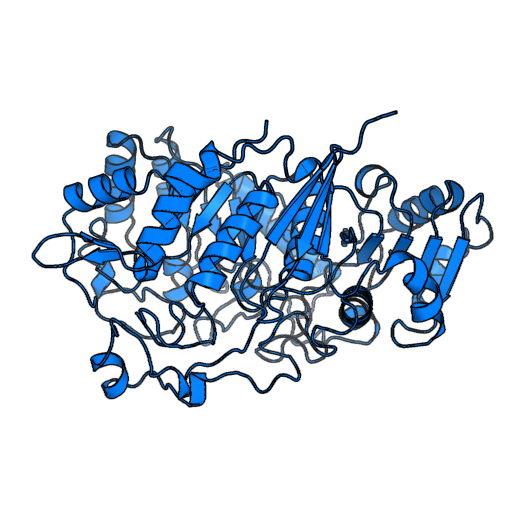.50 71 THR A N 1
ATOM 569 C CA . THR A 1 71 ? -1.530 -2.067 27.059 1.00 96.50 71 THR A CA 1
ATOM 570 C C . THR A 1 71 ? -1.165 -3.479 27.540 1.00 96.50 71 THR A C 1
ATOM 572 O O . THR A 1 71 ? -1.595 -4.464 26.946 1.00 96.50 71 THR A O 1
ATOM 575 N N . GLU A 1 72 ? -0.435 -3.625 28.648 1.00 97.44 72 GLU A N 1
ATOM 576 C CA . GLU A 1 72 ? -0.154 -4.926 29.266 1.00 97.44 72 GLU A CA 1
ATOM 577 C C . GLU A 1 72 ? -1.438 -5.609 29.751 1.00 97.44 72 GLU A C 1
ATOM 579 O O . GLU A 1 72 ? -1.617 -6.809 29.530 1.00 97.44 72 GLU A O 1
ATOM 584 N N . ARG A 1 73 ? -2.355 -4.842 30.358 1.00 97.75 73 ARG A N 1
ATOM 585 C CA . ARG A 1 73 ? -3.677 -5.339 30.756 1.00 97.75 73 ARG A CA 1
ATOM 586 C C . ARG A 1 73 ? -4.493 -5.781 29.543 1.00 97.75 73 ARG A C 1
ATOM 588 O O . ARG A 1 73 ? -5.124 -6.834 29.598 1.00 97.75 73 ARG A O 1
ATOM 595 N N . MET A 1 74 ? -4.484 -5.002 28.463 1.00 97.94 74 MET A N 1
ATOM 596 C CA . MET A 1 74 ? -5.127 -5.388 27.208 1.00 97.94 74 MET A CA 1
ATOM 597 C C . MET A 1 74 ? -4.570 -6.721 26.698 1.00 97.94 74 MET A C 1
ATOM 599 O O . MET A 1 74 ? -5.346 -7.613 26.374 1.00 97.94 74 MET A O 1
ATOM 603 N N . ILE A 1 75 ? -3.243 -6.892 26.676 1.00 98.56 75 ILE A N 1
ATOM 604 C CA . ILE A 1 75 ? -2.598 -8.145 26.253 1.00 98.56 75 ILE A CA 1
ATOM 605 C C . ILE A 1 75 ? -3.107 -9.331 27.083 1.00 98.56 75 ILE A C 1
ATOM 607 O O . ILE A 1 75 ? -3.408 -10.382 26.513 1.00 98.56 75 ILE A O 1
ATOM 611 N N . ASP A 1 76 ? -3.234 -9.180 28.404 1.00 98.56 76 ASP A N 1
ATOM 612 C CA . ASP A 1 76 ? -3.767 -10.238 29.273 1.00 98.56 76 ASP A CA 1
ATOM 613 C C . ASP A 1 76 ? -5.224 -10.581 28.927 1.00 98.56 76 ASP A C 1
ATOM 615 O O . ASP A 1 76 ? -5.556 -11.758 28.772 1.00 98.56 76 ASP A O 1
ATOM 619 N N . ILE A 1 77 ? -6.064 -9.565 28.707 1.00 98.56 77 ILE A N 1
ATOM 620 C CA . ILE A 1 77 ? -7.471 -9.739 28.320 1.00 98.56 77 ILE A CA 1
ATOM 621 C C . ILE A 1 77 ? -7.594 -10.440 26.959 1.00 98.56 77 ILE A C 1
ATOM 623 O O . ILE A 1 77 ? -8.339 -11.411 26.832 1.00 98.56 77 ILE A O 1
ATOM 627 N N . LEU A 1 78 ? -6.849 -9.993 25.942 1.00 98.50 78 LEU A N 1
ATOM 628 C CA . LEU A 1 78 ? -6.860 -10.601 24.605 1.00 98.50 78 LEU A CA 1
ATOM 629 C C . LEU A 1 78 ? -6.347 -12.048 24.641 1.00 98.50 78 LEU A C 1
ATOM 631 O O . LEU A 1 78 ? -6.875 -12.920 23.948 1.00 98.50 78 LEU A O 1
ATOM 635 N N . THR A 1 79 ? -5.363 -12.327 25.500 1.00 98.56 79 THR A N 1
ATOM 636 C CA . THR A 1 79 ? -4.823 -13.677 25.707 1.00 98.56 79 THR A CA 1
ATOM 637 C C . THR A 1 79 ? -5.851 -14.610 26.339 1.00 98.56 79 THR A C 1
ATOM 639 O O . THR A 1 79 ? -6.026 -15.734 25.864 1.00 98.56 79 THR A O 1
ATOM 642 N N . GLU A 1 80 ? -6.557 -14.156 27.377 1.00 98.38 80 GLU A N 1
ATOM 643 C CA . GLU A 1 80 ? -7.645 -14.914 28.005 1.00 98.38 80 GLU A CA 1
ATOM 644 C C . GLU A 1 80 ? -8.805 -15.145 27.025 1.00 98.38 80 GLU A C 1
ATOM 646 O O . GLU A 1 80 ? -9.331 -16.257 26.927 1.00 98.38 80 GLU A O 1
ATOM 651 N N . ALA A 1 81 ? -9.138 -14.125 26.230 1.00 98.06 81 ALA A N 1
ATOM 652 C CA . ALA A 1 81 ? -10.152 -14.189 25.183 1.00 98.06 81 ALA A CA 1
ATOM 653 C C . ALA A 1 81 ? -9.744 -15.046 23.973 1.00 98.06 81 ALA A C 1
ATOM 655 O O . ALA A 1 81 ? -10.602 -15.335 23.137 1.00 98.06 81 ALA A O 1
ATOM 656 N N . LYS A 1 82 ? -8.473 -15.470 23.892 1.00 98.19 82 LYS A N 1
ATOM 657 C CA . LYS A 1 82 ? -7.887 -16.231 22.777 1.00 98.19 82 LYS A CA 1
ATOM 658 C C . LYS A 1 82 ? -8.008 -15.524 21.426 1.00 98.19 82 LYS A C 1
ATOM 660 O O . LYS A 1 82 ? -8.194 -16.182 20.405 1.00 98.19 82 LYS A O 1
ATOM 665 N N . LEU A 1 83 ? -7.928 -14.197 21.434 1.00 98.25 83 LEU A N 1
ATOM 666 C CA . LEU A 1 83 ? -8.055 -13.360 20.247 1.00 98.25 83 LEU A CA 1
ATOM 667 C C . LEU A 1 83 ? -6.655 -13.048 19.694 1.00 98.25 83 LEU A C 1
ATOM 669 O O . LEU A 1 83 ? -5.883 -12.386 20.391 1.00 98.25 83 LEU A O 1
ATOM 673 N N . PRO A 1 84 ? -6.297 -13.521 18.483 1.00 98.62 84 PRO A N 1
ATOM 674 C CA . PRO A 1 84 ? -5.063 -13.120 17.817 1.00 98.62 84 PRO A CA 1
ATOM 675 C C . PRO A 1 84 ? -4.965 -11.608 17.654 1.00 98.62 84 PRO A C 1
ATOM 677 O O . PRO A 1 84 ? -5.971 -10.950 17.389 1.00 98.62 84 PRO A O 1
ATOM 680 N N . PHE A 1 85 ? -3.768 -11.048 17.828 1.00 98.69 85 PHE A N 1
ATOM 681 C CA . PHE A 1 85 ? -3.594 -9.600 17.766 1.00 98.69 85 PHE A CA 1
ATOM 682 C C . PHE A 1 85 ? -2.233 -9.141 17.243 1.00 98.69 85 PHE A C 1
ATOM 684 O O . PHE A 1 85 ? -1.209 -9.814 17.403 1.00 98.69 85 PHE A O 1
ATOM 691 N N . ILE A 1 86 ? -2.233 -7.946 16.655 1.00 98.56 86 ILE A N 1
ATOM 692 C CA . ILE A 1 86 ? -1.053 -7.186 16.228 1.00 98.56 86 ILE A CA 1
ATOM 693 C C . ILE A 1 86 ? -1.026 -5.876 17.010 1.00 98.56 86 ILE A C 1
ATOM 695 O O . ILE A 1 86 ? -2.068 -5.252 17.201 1.00 98.56 86 ILE A O 1
ATOM 699 N N . LEU A 1 87 ? 0.163 -5.457 17.450 1.00 98.12 87 LEU A N 1
ATOM 700 C CA . LEU A 1 87 ? 0.343 -4.141 18.065 1.00 98.12 87 LEU A CA 1
ATOM 701 C C . LEU A 1 87 ? 0.875 -3.151 17.030 1.00 98.12 87 LEU A C 1
ATOM 703 O O . LEU A 1 87 ? 1.985 -3.317 16.521 1.00 98.12 87 LEU A O 1
ATOM 707 N N . GLY A 1 88 ? 0.081 -2.131 16.736 1.00 96.56 88 GLY A N 1
ATOM 708 C CA . GLY A 1 88 ? 0.462 -0.991 15.916 1.00 96.56 88 GLY A CA 1
ATOM 709 C C . GLY A 1 88 ? 1.109 0.120 16.746 1.00 96.56 88 GLY A C 1
ATOM 710 O O . GLY A 1 88 ? 0.930 0.183 17.965 1.00 96.56 88 GLY A O 1
ATOM 711 N N . ASN A 1 89 ? 1.847 1.016 16.093 1.00 94.19 89 ASN A N 1
ATOM 712 C CA . ASN A 1 89 ? 2.604 2.074 16.771 1.00 94.19 89 ASN A CA 1
ATOM 713 C C . ASN A 1 89 ? 2.129 3.515 16.488 1.00 94.19 89 ASN A C 1
ATOM 715 O O . ASN A 1 89 ? 2.753 4.452 16.987 1.00 94.19 89 ASN A O 1
ATOM 719 N N . GLU A 1 90 ? 1.055 3.698 15.717 1.00 92.88 90 GLU A N 1
ATOM 720 C CA . GLU A 1 90 ? 0.528 5.001 15.282 1.00 92.88 90 GLU A CA 1
ATOM 721 C C . GLU A 1 90 ? 0.445 6.021 16.433 1.00 92.88 90 GLU A C 1
ATOM 723 O O . GLU A 1 90 ? 1.047 7.094 16.367 1.00 92.88 90 GLU A O 1
ATOM 728 N N . PHE A 1 91 ? -0.195 5.669 17.554 1.00 93.31 91 PHE A N 1
ATOM 729 C CA . PHE A 1 91 ? -0.344 6.597 18.679 1.00 93.31 91 PHE A CA 1
ATOM 730 C C . PHE A 1 91 ? 0.982 7.011 19.327 1.00 93.31 91 PHE A C 1
ATOM 732 O O . PHE A 1 91 ? 1.072 8.124 19.848 1.00 93.31 91 PHE A O 1
ATOM 739 N N . TYR A 1 92 ? 2.025 6.176 19.288 1.00 92.75 92 TYR A N 1
ATOM 740 C CA . TYR A 1 92 ? 3.365 6.601 19.709 1.00 92.75 92 TYR A CA 1
ATOM 741 C C . TYR A 1 92 ? 3.929 7.646 18.742 1.00 92.75 92 TYR A C 1
ATOM 743 O O . TYR A 1 92 ? 4.455 8.667 19.192 1.00 92.75 92 TYR A O 1
ATOM 751 N N . SER A 1 93 ? 3.788 7.420 17.433 1.00 90.06 93 SER A N 1
ATOM 752 C CA . SER A 1 93 ? 4.261 8.332 16.387 1.00 90.06 93 SER A CA 1
ATOM 753 C C . SER A 1 93 ? 3.557 9.694 16.457 1.00 90.06 93 SER A C 1
ATOM 755 O O . SER A 1 93 ? 4.233 10.715 16.603 1.00 90.06 93 SER A O 1
ATOM 757 N N . ILE A 1 94 ? 2.218 9.720 16.469 1.00 91.00 94 ILE A N 1
ATOM 758 C CA . ILE A 1 94 ? 1.409 10.955 16.505 1.00 91.00 94 ILE A CA 1
ATOM 759 C C . ILE A 1 94 ? 1.725 11.789 17.748 1.00 91.00 94 ILE A C 1
ATOM 761 O O . ILE A 1 94 ? 1.878 13.009 17.686 1.00 91.00 94 ILE A O 1
ATOM 765 N N . ASN A 1 95 ? 1.834 11.133 18.906 1.00 91.12 95 ASN A N 1
ATOM 766 C CA . ASN A 1 95 ? 2.068 11.821 20.176 1.00 91.12 95 ASN A CA 1
ATOM 767 C C . ASN A 1 95 ? 3.548 12.112 20.438 1.00 91.12 95 ASN A C 1
ATOM 769 O O . ASN A 1 95 ? 3.894 12.605 21.515 1.00 91.12 95 ASN A O 1
ATOM 773 N N . ARG A 1 96 ? 4.418 11.837 19.461 1.00 88.69 96 ARG A N 1
ATOM 774 C CA . ARG A 1 96 ? 5.861 12.080 19.527 1.00 88.69 96 ARG A CA 1
ATOM 775 C C . ARG A 1 96 ? 6.536 11.388 20.710 1.00 88.69 96 ARG A C 1
ATOM 777 O O . ARG A 1 96 ? 7.454 11.919 21.337 1.00 88.69 96 ARG A O 1
ATOM 784 N N . VAL A 1 97 ? 6.072 10.183 21.020 1.00 89.75 97 VAL A N 1
ATOM 785 C CA . VAL A 1 97 ? 6.680 9.306 22.019 1.00 89.75 97 VAL A CA 1
ATOM 786 C C . VAL A 1 97 ? 7.715 8.444 21.305 1.00 89.75 97 VAL A C 1
ATOM 788 O O . VAL A 1 97 ? 7.473 7.291 20.962 1.00 89.75 97 VAL A O 1
ATOM 791 N N . TYR A 1 98 ? 8.874 9.039 21.039 1.00 85.12 98 TYR A N 1
ATOM 792 C CA . TYR A 1 98 ? 9.968 8.412 20.299 1.00 85.12 98 TYR A CA 1
ATOM 793 C C . TYR A 1 98 ? 11.342 8.741 20.889 1.00 85.12 98 TYR A C 1
ATOM 795 O O . TYR A 1 98 ? 11.489 9.603 21.760 1.00 85.12 98 TYR A O 1
ATOM 803 N N . ALA A 1 99 ? 12.375 8.047 20.406 1.00 74.69 99 ALA A N 1
ATOM 804 C CA . ALA A 1 99 ? 13.755 8.337 20.780 1.00 74.69 99 ALA A CA 1
ATOM 805 C C . ALA A 1 99 ? 14.178 9.734 20.273 1.00 74.69 99 ALA A C 1
ATOM 807 O O . ALA A 1 99 ? 13.895 10.062 19.114 1.00 74.69 99 ALA A O 1
ATOM 808 N N . PRO A 1 100 ? 14.882 10.551 21.087 1.00 76.56 100 PRO A N 1
ATOM 809 C CA . PRO A 1 100 ? 15.328 11.880 20.675 1.00 76.56 100 PRO A CA 1
ATOM 810 C C . PRO A 1 100 ? 16.078 11.868 19.335 1.00 76.56 100 PRO A C 1
ATOM 812 O O . PRO A 1 100 ? 16.987 11.063 19.142 1.00 76.56 100 PRO A O 1
ATOM 815 N N . GLY A 1 101 ? 15.709 12.777 18.428 1.00 70.44 101 GLY A N 1
ATOM 816 C CA . GLY A 1 101 ? 16.322 12.904 17.098 1.00 70.44 101 GLY A CA 1
ATOM 817 C C . GLY A 1 101 ? 15.790 11.937 16.032 1.00 70.44 101 GLY A C 1
ATOM 818 O O . GLY A 1 101 ? 16.292 11.950 14.913 1.00 70.44 101 GLY A O 1
ATOM 819 N N . THR A 1 102 ? 14.781 11.121 16.344 1.00 78.81 102 THR A N 1
ATOM 820 C CA . THR A 1 102 ? 14.118 10.214 15.387 1.00 78.81 102 THR A CA 1
ATOM 821 C C . THR A 1 102 ? 12.622 10.514 15.310 1.00 78.81 102 THR A C 1
ATOM 823 O O . THR 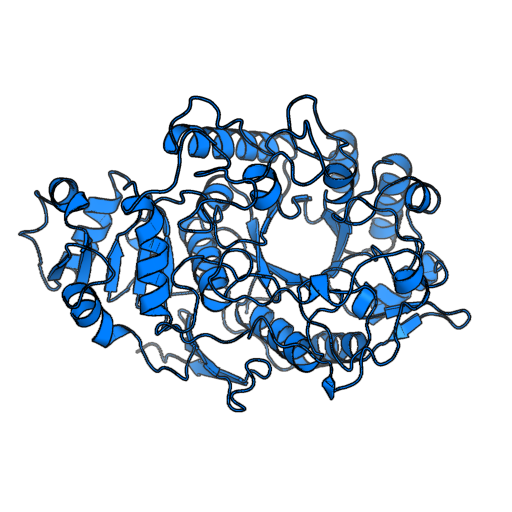A 1 102 ? 12.090 11.172 16.198 1.00 78.81 102 THR A O 1
ATOM 826 N N . GLY A 1 103 ? 11.939 10.026 14.274 1.00 77.44 103 GLY A N 1
ATOM 827 C CA . GLY A 1 103 ? 10.467 9.965 14.223 1.00 77.44 103 GLY A CA 1
ATOM 828 C C . GLY A 1 103 ? 9.907 8.673 14.822 1.00 77.44 103 GLY A C 1
ATOM 829 O O . GLY A 1 103 ? 8.699 8.460 14.859 1.00 77.44 103 GLY A O 1
ATOM 830 N N . ARG A 1 104 ? 10.799 7.794 15.299 1.00 82.94 104 ARG A N 1
ATOM 831 C CA . ARG A 1 104 ? 10.523 6.386 15.555 1.00 82.94 104 ARG A CA 1
ATOM 832 C C . ARG A 1 104 ? 9.700 6.160 16.813 1.00 82.94 104 ARG A C 1
ATOM 834 O O . ARG A 1 104 ? 10.264 5.936 17.885 1.00 82.94 104 ARG A O 1
ATOM 841 N N . GLY A 1 105 ? 8.374 6.167 16.663 1.00 86.19 105 GLY A N 1
ATOM 842 C CA . GLY A 1 105 ? 7.404 5.767 17.689 1.00 86.19 105 GLY A CA 1
ATOM 843 C C . GLY A 1 105 ? 7.500 4.276 18.009 1.00 86.19 105 GLY A C 1
ATOM 844 O O . GLY A 1 105 ? 6.628 3.500 17.649 1.00 86.19 105 GLY A O 1
ATOM 845 N N . GLU A 1 106 ? 8.613 3.825 18.574 1.00 86.50 106 GLU A N 1
ATOM 846 C CA . GLU A 1 106 ? 8.887 2.411 18.815 1.00 86.50 106 GLU A CA 1
ATOM 847 C C . GLU A 1 106 ? 8.282 1.955 20.152 1.00 86.50 106 GLU A C 1
ATOM 849 O O . GLU A 1 106 ? 8.524 2.573 21.190 1.00 86.50 106 GLU A O 1
ATOM 854 N N . LEU A 1 107 ? 7.555 0.832 20.151 1.00 91.19 107 LEU A N 1
ATOM 855 C CA . LEU A 1 107 ? 7.115 0.200 21.397 1.00 91.19 107 LEU A CA 1
ATOM 856 C C . LEU A 1 107 ? 8.323 -0.260 22.224 1.00 91.19 107 LEU A C 1
ATOM 858 O O . LEU A 1 107 ? 9.354 -0.683 21.685 1.00 91.19 107 LEU A O 1
ATOM 862 N N . SER A 1 108 ? 8.200 -0.208 23.551 1.00 90.62 108 SER A N 1
ATOM 863 C CA . SER A 1 108 ? 9.311 -0.588 24.420 1.00 90.62 108 SER A CA 1
ATOM 864 C C . SER A 1 108 ? 9.621 -2.090 24.318 1.00 90.62 108 SER A C 1
ATOM 866 O O . SER A 1 108 ? 8.715 -2.913 24.157 1.00 90.62 108 SER A O 1
ATOM 868 N N . PRO A 1 109 ? 10.895 -2.504 24.461 1.00 92.19 109 PRO A N 1
ATOM 869 C CA . PRO A 1 109 ? 11.253 -3.924 24.490 1.00 92.19 109 PRO A CA 1
ATOM 870 C C . PRO A 1 109 ? 10.519 -4.718 25.572 1.00 92.19 109 PRO A C 1
ATOM 872 O O . PRO A 1 109 ? 10.221 -5.891 25.363 1.00 92.19 109 PRO A O 1
ATOM 875 N N . GLY A 1 110 ? 10.227 -4.086 26.716 1.00 93.56 110 GLY A N 1
ATOM 876 C CA . GLY A 1 110 ? 9.473 -4.700 27.809 1.00 93.56 110 GLY A CA 1
ATOM 877 C C . GLY A 1 110 ? 8.048 -5.043 27.387 1.00 93.56 110 GLY A C 1
ATOM 878 O O . GLY A 1 110 ? 7.631 -6.192 27.532 1.00 93.56 110 GLY A O 1
ATOM 879 N N . LEU A 1 111 ? 7.353 -4.090 26.761 1.00 95.12 111 LEU A N 1
ATOM 880 C CA . LEU A 1 111 ? 5.998 -4.294 26.254 1.00 95.12 111 LEU A CA 1
ATOM 881 C C . LEU A 1 111 ? 5.949 -5.378 25.167 1.00 95.12 111 LEU A C 1
ATOM 883 O O . LEU A 1 111 ? 5.091 -6.260 25.200 1.00 95.12 111 LEU A O 1
ATOM 887 N N . VAL A 1 112 ? 6.910 -5.379 24.239 1.00 96.69 112 VAL A N 1
ATOM 888 C CA . VAL A 1 112 ? 7.001 -6.432 23.213 1.00 96.69 112 VAL A CA 1
ATOM 889 C C . VAL A 1 112 ? 7.279 -7.793 23.853 1.00 96.69 112 VAL A C 1
ATOM 891 O O . VAL A 1 112 ? 6.681 -8.796 23.466 1.00 96.69 112 VAL A O 1
ATOM 894 N N . GLN A 1 113 ? 8.134 -7.854 24.877 1.00 96.50 113 GLN A N 1
ATOM 895 C CA . GLN A 1 113 ? 8.394 -9.093 25.604 1.00 96.50 113 GLN A CA 1
ATOM 896 C C . GLN A 1 113 ? 7.150 -9.605 26.345 1.00 96.50 113 GLN A C 1
ATOM 898 O O . GLN A 1 113 ? 6.926 -10.816 26.365 1.00 96.50 113 GLN A O 1
ATOM 903 N N . LYS A 1 114 ? 6.320 -8.712 26.899 1.00 97.38 114 LYS A N 1
ATOM 904 C CA . LYS A 1 114 ? 5.011 -9.060 27.465 1.00 97.38 114 LYS A CA 1
ATOM 905 C C . LYS A 1 114 ? 4.077 -9.623 26.395 1.00 97.38 114 LYS A C 1
ATOM 907 O O . LYS A 1 114 ? 3.527 -10.703 26.604 1.00 97.38 114 LYS A O 1
ATOM 912 N N . ALA A 1 115 ? 3.952 -8.965 25.242 1.00 98.00 115 ALA A N 1
ATOM 913 C CA . ALA A 1 115 ? 3.120 -9.439 24.133 1.00 98.00 115 ALA A CA 1
ATOM 914 C C . ALA A 1 115 ? 3.522 -10.856 23.686 1.00 98.00 115 ALA A C 1
ATOM 916 O O . ALA A 1 115 ? 2.669 -11.725 23.526 1.00 98.00 115 ALA A O 1
ATOM 917 N N . ARG A 1 116 ? 4.831 -11.139 23.617 1.00 97.81 116 ARG A N 1
ATOM 918 C CA . ARG A 1 116 ? 5.384 -12.466 23.278 1.00 97.81 116 ARG A CA 1
ATOM 919 C C . ARG A 1 116 ? 5.051 -13.584 24.267 1.00 97.81 116 ARG A C 1
ATOM 921 O O . ARG A 1 116 ? 5.253 -14.748 23.931 1.00 97.81 116 ARG A O 1
ATOM 928 N N . THR A 1 117 ? 4.576 -13.276 25.474 1.00 97.75 117 THR A N 1
ATOM 929 C CA . THR A 1 117 ? 4.074 -14.318 26.388 1.00 97.75 117 THR A CA 1
ATOM 930 C C . THR A 1 117 ? 2.723 -14.881 25.946 1.00 97.75 117 THR A C 1
ATOM 932 O O . THR A 1 117 ? 2.356 -15.979 26.363 1.00 97.75 117 THR A O 1
ATOM 935 N N . SER A 1 118 ? 2.007 -14.163 25.075 1.00 98.38 118 SER A N 1
ATOM 936 C CA . SER A 1 118 ? 0.762 -14.623 24.478 1.00 98.38 118 SER A CA 1
ATOM 937 C C . SER A 1 118 ? 1.039 -15.470 23.234 1.00 98.38 118 SER A C 1
ATOM 939 O O . SER A 1 118 ? 1.726 -15.002 22.324 1.00 98.38 118 SER A O 1
ATOM 941 N N . PRO A 1 119 ? 0.460 -16.679 23.112 1.00 98.19 119 PRO A N 1
ATOM 942 C CA . PRO A 1 119 ? 0.539 -17.456 21.874 1.00 98.19 119 PRO A CA 1
ATOM 943 C C . PRO A 1 119 ? -0.289 -16.841 20.731 1.00 98.19 119 PRO A C 1
ATOM 945 O O . PRO A 1 119 ? -0.210 -17.317 19.603 1.00 98.19 119 PRO A O 1
ATOM 948 N N . TYR A 1 120 ? -1.086 -15.808 21.024 1.00 98.44 120 TYR A N 1
ATOM 949 C CA . TYR A 1 120 ? -1.964 -15.116 20.081 1.00 98.44 120 TYR A CA 1
ATOM 950 C C . TYR A 1 120 ? -1.327 -13.842 19.497 1.00 98.44 120 TYR A C 1
ATOM 952 O O . TYR A 1 120 ? -1.917 -13.198 18.634 1.00 98.44 120 TYR A O 1
ATOM 960 N N . PHE A 1 121 ? -0.118 -13.472 19.927 1.00 98.69 121 PHE A N 1
ATOM 961 C CA . PHE A 1 121 ? 0.578 -12.301 19.399 1.00 98.69 121 PHE A CA 1
ATOM 962 C C . PHE A 1 121 ? 1.190 -12.574 18.017 1.00 98.69 121 PHE A C 1
ATOM 964 O O . PHE A 1 121 ? 2.001 -13.486 17.851 1.00 98.69 121 PHE A O 1
ATOM 971 N N . MET A 1 122 ? 0.828 -11.757 17.027 1.00 98.19 122 MET A N 1
ATOM 972 C CA . MET A 1 122 ? 1.189 -11.961 15.617 1.00 98.19 122 MET A CA 1
ATOM 973 C C . MET A 1 122 ? 2.347 -11.077 15.128 1.00 98.19 122 MET A C 1
ATOM 975 O O . MET A 1 122 ? 2.932 -11.369 14.081 1.00 98.19 122 MET A O 1
ATOM 979 N N . GLY A 1 123 ? 2.709 -10.027 15.869 1.00 97.94 123 GLY A N 1
ATOM 980 C CA . GLY A 1 123 ? 3.820 -9.135 15.534 1.00 97.94 123 GLY A CA 1
ATOM 981 C C . GLY A 1 123 ? 3.500 -7.657 15.730 1.00 97.94 123 GLY A C 1
ATOM 982 O O . GLY A 1 123 ? 2.519 -7.291 16.377 1.00 97.94 123 GLY A O 1
ATOM 983 N N . LEU A 1 124 ? 4.363 -6.812 15.173 1.00 98.00 124 LEU A N 1
ATOM 984 C CA . LEU A 1 124 ? 4.258 -5.358 15.251 1.00 98.00 124 LEU A CA 1
ATOM 985 C C . LEU A 1 124 ? 3.922 -4.771 13.888 1.00 98.00 124 LEU A C 1
ATOM 987 O O . LEU A 1 124 ? 4.493 -5.210 12.893 1.00 98.00 124 LEU A O 1
ATOM 991 N N . LEU A 1 125 ? 3.072 -3.752 13.858 1.00 97.81 125 LEU A N 1
ATOM 992 C CA . LEU A 1 125 ? 2.809 -2.951 12.669 1.00 97.81 125 LEU A CA 1
ATOM 993 C C . LEU A 1 125 ? 3.369 -1.542 12.870 1.00 97.81 125 LEU A C 1
ATOM 995 O O . LEU A 1 125 ? 3.060 -0.868 13.852 1.00 97.81 125 LEU A O 1
ATOM 999 N N . TYR A 1 126 ? 4.237 -1.135 11.949 1.00 96.94 126 TYR A N 1
ATOM 1000 C CA . TYR A 1 126 ? 4.689 0.240 11.833 1.00 96.94 126 TYR A CA 1
ATOM 1001 C C . TYR A 1 126 ? 3.776 0.956 10.850 1.00 96.94 126 TYR A C 1
ATOM 1003 O O . TYR A 1 126 ? 3.852 0.703 9.648 1.00 96.94 126 TYR A O 1
ATOM 1011 N N . ASP A 1 127 ? 2.920 1.795 11.411 1.00 94.81 127 ASP A N 1
ATOM 1012 C CA . ASP A 1 127 ? 1.918 2.585 10.709 1.00 94.81 127 ASP A CA 1
ATOM 1013 C C . ASP A 1 127 ? 2.585 3.635 9.814 1.00 94.81 127 ASP A C 1
ATOM 1015 O O . ASP A 1 127 ? 3.557 4.271 10.247 1.00 94.81 127 ASP A O 1
ATOM 1019 N N . GLU A 1 128 ? 2.110 3.730 8.567 1.00 93.44 128 GLU A N 1
ATOM 1020 C CA . GLU A 1 128 ? 2.562 4.670 7.525 1.00 93.44 128 GLU A CA 1
ATOM 1021 C C . GLU A 1 128 ? 4.079 4.948 7.555 1.00 93.44 128 GLU A C 1
ATOM 1023 O O . GLU A 1 128 ? 4.569 6.084 7.577 1.00 93.44 128 GLU A O 1
ATOM 1028 N N . THR A 1 129 ? 4.880 3.891 7.674 1.00 94.81 129 THR A N 1
ATOM 1029 C CA . THR A 1 129 ? 6.266 4.050 8.124 1.00 94.81 129 THR A CA 1
ATOM 1030 C C . THR A 1 129 ? 7.174 4.698 7.085 1.00 94.81 129 THR A C 1
ATOM 1032 O O . THR A 1 129 ? 8.200 5.287 7.446 1.00 94.81 129 THR A O 1
ATOM 1035 N N . GLU A 1 130 ? 6.842 4.559 5.810 1.00 95.19 130 GLU A N 1
ATOM 1036 C CA . GLU A 1 130 ? 7.441 5.293 4.708 1.00 95.19 130 GLU A CA 1
ATOM 1037 C C . GLU A 1 130 ? 7.037 6.766 4.767 1.00 95.19 130 GLU A C 1
ATOM 1039 O O . GLU A 1 130 ? 7.895 7.616 4.566 1.00 95.19 130 GLU A O 1
ATOM 1044 N N . HIS A 1 131 ? 5.800 7.094 5.153 1.00 92.50 131 HIS A N 1
ATOM 1045 C CA . HIS A 1 131 ? 5.355 8.475 5.344 1.00 92.50 131 HIS A CA 1
ATOM 1046 C C . HIS A 1 131 ? 6.265 9.198 6.344 1.00 92.50 131 HIS A C 1
ATOM 1048 O O . HIS A 1 131 ? 6.823 10.248 6.020 1.00 92.50 131 HIS A O 1
ATOM 1054 N N . VAL A 1 132 ? 6.508 8.591 7.511 1.00 92.69 132 VAL A N 1
ATOM 1055 C CA . VAL A 1 132 ? 7.363 9.158 8.573 1.00 92.69 132 VAL A CA 1
ATOM 1056 C C . VAL A 1 132 ? 8.853 9.175 8.190 1.00 92.69 132 VAL A C 1
ATOM 1058 O O . VAL A 1 132 ? 9.627 9.991 8.692 1.00 92.69 132 VAL A O 1
ATOM 1061 N N . GLN A 1 133 ? 9.295 8.297 7.284 1.00 94.94 133 GLN A N 1
ATOM 1062 C CA . GLN A 1 133 ? 10.650 8.367 6.728 1.00 94.94 133 GLN A CA 1
ATOM 1063 C C . GLN A 1 133 ? 10.788 9.451 5.652 1.00 94.94 133 GLN A C 1
ATOM 1065 O O . GLN A 1 133 ? 11.845 10.061 5.545 1.00 94.94 133 GLN A O 1
ATOM 1070 N N . LEU A 1 134 ? 9.763 9.686 4.839 1.00 94.44 134 LEU A N 1
ATOM 1071 C CA . LEU A 1 134 ? 9.794 10.686 3.773 1.00 94.44 134 LEU A CA 1
ATOM 1072 C C . LEU A 1 134 ? 9.564 12.102 4.303 1.00 94.44 134 LEU A C 1
ATOM 1074 O O . LEU A 1 134 ? 10.131 13.053 3.777 1.00 94.44 134 LEU A O 1
ATOM 1078 N N . HIS A 1 135 ? 8.752 12.235 5.349 1.00 91.50 135 HIS A N 1
ATOM 1079 C CA . HIS A 1 135 ? 8.260 13.509 5.851 1.00 91.50 135 HIS A CA 1
ATOM 1080 C C . HIS A 1 135 ? 8.528 13.596 7.353 1.00 91.50 135 HIS A C 1
ATOM 1082 O O . HIS A 1 135 ? 7.664 13.314 8.183 1.00 91.50 135 HIS A O 1
ATOM 1088 N N . SER A 1 136 ? 9.742 14.008 7.727 1.00 86.81 136 SER A N 1
ATOM 1089 C CA . SER A 1 136 ? 10.150 14.047 9.139 1.00 86.81 136 SER A CA 1
ATOM 1090 C C . SER A 1 136 ? 9.275 14.970 9.999 1.00 86.81 136 SER A C 1
ATOM 1092 O O . SER A 1 136 ? 9.211 14.812 11.213 1.00 86.81 136 SER A O 1
ATOM 1094 N N . SER A 1 137 ? 8.578 15.929 9.383 1.00 84.31 137 SER A N 1
ATOM 1095 C CA . SER A 1 137 ? 7.660 16.855 10.050 1.00 84.31 137 SER A CA 1
ATOM 1096 C C . SER A 1 137 ? 6.192 16.412 10.060 1.00 84.31 137 SER A C 1
ATOM 1098 O O . SER A 1 137 ? 5.348 17.213 10.461 1.00 84.31 137 SER A O 1
ATOM 1100 N N . GLN A 1 138 ? 5.863 15.185 9.630 1.00 84.81 138 GLN A N 1
ATOM 1101 C CA . GLN A 1 138 ? 4.474 14.709 9.490 1.00 84.81 138 GLN A CA 1
ATOM 1102 C C . GLN A 1 138 ? 3.629 14.921 10.758 1.00 84.81 138 GLN A C 1
ATOM 1104 O O . GLN A 1 138 ? 2.474 15.333 10.683 1.00 84.81 138 GLN A O 1
ATOM 1109 N N . TYR A 1 139 ? 4.229 14.732 11.937 1.00 83.31 139 TYR A N 1
ATOM 1110 C CA . TYR A 1 139 ? 3.576 14.919 13.241 1.00 83.31 139 TYR A CA 1
ATOM 1111 C C . TYR A 1 139 ? 4.075 16.164 14.004 1.00 83.31 139 TYR A C 1
ATOM 1113 O O . TYR A 1 139 ? 4.026 16.227 15.234 1.00 83.31 139 TYR A O 1
ATOM 1121 N N . GLY A 1 140 ? 4.568 17.170 13.270 1.00 73.25 140 GLY A N 1
ATOM 1122 C CA . GLY A 1 140 ? 4.964 18.487 13.777 1.00 73.25 140 GLY A CA 1
ATOM 1123 C C . GLY A 1 140 ? 6.450 18.821 13.591 1.00 73.25 140 GLY A C 1
ATOM 1124 O O . GLY A 1 140 ? 7.280 17.962 13.291 1.00 73.25 140 GLY A O 1
ATOM 1125 N N . GLU A 1 141 ? 6.806 20.096 13.788 1.00 70.88 141 GLU A N 1
ATOM 1126 C CA . GLU A 1 141 ? 8.198 20.560 13.687 1.00 70.88 141 GLU A CA 1
ATOM 1127 C C . GLU A 1 141 ? 9.117 19.869 14.711 1.00 70.88 141 GLU A C 1
ATOM 1129 O O . GLU A 1 141 ? 8.745 19.651 15.867 1.00 70.88 141 GLU A O 1
ATOM 1134 N N . GLY A 1 142 ? 10.342 19.542 14.284 1.00 65.81 142 GLY A N 1
ATOM 1135 C CA . GLY A 1 142 ? 11.338 18.854 15.114 1.00 65.81 142 GLY A CA 1
ATOM 1136 C C . GLY A 1 142 ? 11.179 17.330 15.185 1.00 65.81 142 GLY A C 1
ATOM 1137 O O . GLY A 1 142 ? 11.947 16.684 15.901 1.00 65.81 142 GLY A O 1
ATOM 1138 N N . GLY A 1 143 ? 10.220 16.753 14.452 1.00 65.25 143 GLY A N 1
ATOM 1139 C CA . GLY A 1 143 ? 10.184 15.318 14.180 1.00 65.25 143 GLY A CA 1
ATOM 1140 C C . GLY A 1 143 ? 11.408 14.879 13.371 1.00 65.25 143 GLY A C 1
ATOM 1141 O O . GLY A 1 143 ? 11.893 15.600 12.493 1.00 65.25 143 GLY A O 1
ATOM 1142 N N . GLY A 1 144 ? 11.969 13.727 13.735 1.00 84.75 144 GLY A N 1
ATOM 1143 C CA . GLY A 1 144 ? 13.065 13.112 12.994 1.00 84.75 144 GLY A CA 1
ATOM 1144 C C . GLY A 1 144 ? 12.551 12.142 11.936 1.00 84.75 144 GLY A C 1
ATOM 1145 O O . GLY A 1 144 ? 11.362 11.855 11.844 1.00 84.75 144 GLY A O 1
ATOM 1146 N N . TYR A 1 145 ? 13.471 11.577 11.169 1.00 91.44 145 TYR A N 1
ATOM 1147 C CA . TYR A 1 145 ? 13.171 10.486 10.247 1.00 91.44 145 TYR A CA 1
ATOM 1148 C C . TYR A 1 145 ? 12.964 9.177 11.022 1.00 91.44 145 TYR A C 1
ATOM 1150 O O . TYR A 1 145 ? 13.593 8.958 12.065 1.00 91.44 145 TYR A O 1
ATOM 1158 N N . GLN A 1 146 ? 12.077 8.304 10.538 1.00 92.06 146 GLN A N 1
ATOM 1159 C CA . GLN A 1 146 ? 11.745 7.050 11.228 1.00 92.06 146 GLN A CA 1
ATOM 1160 C C . GLN A 1 146 ? 12.945 6.097 11.347 1.00 92.06 146 GLN A C 1
ATOM 1162 O O . GLN A 1 146 ? 13.160 5.506 12.406 1.00 92.06 146 GLN A O 1
ATOM 1167 N N . TRP A 1 147 ? 13.712 5.921 10.269 1.00 94.25 147 TRP A N 1
ATOM 1168 C CA . TRP A 1 147 ? 14.728 4.868 10.177 1.00 94.25 147 TRP A CA 1
ATOM 1169 C C . TRP A 1 147 ? 16.135 5.408 9.970 1.00 94.25 147 TRP A C 1
ATOM 1171 O O . TRP A 1 147 ? 17.059 4.942 10.635 1.00 94.25 147 TRP A O 1
ATOM 1181 N N . ALA A 1 148 ? 16.311 6.390 9.085 1.00 94.75 148 ALA A N 1
ATOM 1182 C CA . ALA A 1 148 ? 17.619 6.974 8.822 1.00 94.75 148 ALA A CA 1
ATOM 1183 C C . ALA A 1 148 ? 17.539 8.464 8.497 1.00 94.75 148 ALA A C 1
ATOM 1185 O O . ALA A 1 148 ? 16.677 8.906 7.743 1.00 94.75 148 ALA A O 1
ATOM 1186 N N . ASP A 1 149 ? 18.507 9.214 9.021 1.00 93.56 149 ASP A N 1
ATOM 1187 C CA . ASP A 1 149 ? 18.752 10.599 8.631 1.00 93.56 149 ASP A CA 1
ATOM 1188 C C . ASP A 1 149 ? 19.360 10.649 7.211 1.00 93.56 149 ASP A C 1
ATOM 1190 O O . ASP A 1 149 ? 20.430 10.055 7.004 1.00 93.56 149 ASP A O 1
ATOM 1194 N N . PRO A 1 150 ? 18.721 11.328 6.239 1.00 94.62 150 PRO A N 1
ATOM 1195 C CA . PRO A 1 150 ? 19.195 11.433 4.872 1.00 94.62 150 PRO A CA 1
ATOM 1196 C C . PRO A 1 150 ? 20.232 12.544 4.630 1.00 94.62 150 PRO A C 1
ATOM 1198 O O . PRO A 1 150 ? 20.787 12.620 3.530 1.00 94.62 150 PRO A O 1
ATOM 1201 N N . HIS A 1 151 ? 20.503 13.419 5.603 1.00 93.31 151 HIS A N 1
ATOM 1202 C CA . HIS A 1 151 ? 21.330 14.609 5.395 1.00 93.31 151 HIS A CA 1
ATOM 1203 C C . HIS A 1 151 ? 22.770 14.280 4.980 1.00 93.31 151 HIS A C 1
ATOM 1205 O O . HIS A 1 151 ? 23.457 13.473 5.610 1.00 93.31 151 HIS A O 1
ATOM 1211 N N . GLY A 1 152 ? 23.245 14.937 3.912 1.00 94.38 152 GLY A N 1
ATOM 1212 C CA . GLY A 1 152 ? 24.622 14.803 3.421 1.00 94.38 152 GLY A CA 1
ATOM 1213 C C . GLY A 1 152 ? 25.005 13.414 2.888 1.00 94.38 152 GLY A C 1
ATOM 1214 O O . GLY A 1 152 ? 26.194 13.132 2.725 1.00 94.38 152 GLY A O 1
ATOM 1215 N N . LYS A 1 153 ? 24.031 12.533 2.628 1.00 96.44 153 LYS A N 1
ATOM 1216 C CA . LYS A 1 153 ? 24.252 11.160 2.151 1.00 96.44 153 LYS A CA 1
ATOM 1217 C C . LYS A 1 153 ? 23.783 10.991 0.711 1.00 96.44 153 LYS A C 1
ATOM 1219 O O . LYS A 1 153 ? 22.921 11.716 0.233 1.00 96.44 153 LYS A O 1
ATOM 1224 N N . SER A 1 154 ? 24.339 10.001 0.016 1.00 96.06 154 SER A N 1
ATOM 1225 C CA . SER A 1 154 ? 23.812 9.556 -1.277 1.00 96.06 154 SER A CA 1
ATOM 1226 C C . SER A 1 154 ? 22.578 8.672 -1.085 1.00 96.06 154 SER A C 1
ATOM 1228 O O . SER A 1 154 ? 22.476 7.976 -0.075 1.00 96.06 154 SER A O 1
ATOM 1230 N N . ALA A 1 155 ? 21.692 8.615 -2.084 1.00 95.38 155 ALA A N 1
ATOM 1231 C CA . ALA A 1 155 ? 20.483 7.784 -2.044 1.00 95.38 155 ALA A CA 1
ATOM 1232 C C . ALA A 1 155 ? 20.778 6.322 -1.658 1.00 95.38 155 ALA A C 1
ATOM 1234 O O . ALA A 1 155 ? 20.156 5.784 -0.750 1.00 95.38 155 ALA A O 1
ATOM 1235 N N . GLY A 1 156 ? 21.806 5.711 -2.260 1.00 95.06 156 GLY A N 1
ATOM 1236 C CA . GLY A 1 156 ? 22.205 4.339 -1.931 1.00 95.06 156 GLY A CA 1
ATOM 1237 C C . GLY A 1 156 ? 22.716 4.155 -0.495 1.00 95.06 156 GLY A C 1
ATOM 1238 O O . GLY A 1 156 ? 22.539 3.081 0.075 1.00 95.06 156 GLY A O 1
ATOM 1239 N N . ARG A 1 157 ? 23.325 5.181 0.128 1.00 96.75 157 ARG A N 1
ATOM 1240 C CA . ARG A 1 157 ? 23.708 5.100 1.548 1.00 96.75 157 ARG A CA 1
ATOM 1241 C C . ARG A 1 157 ? 22.495 5.242 2.462 1.00 96.75 157 ARG A C 1
ATOM 1243 O O . ARG A 1 157 ? 22.431 4.521 3.449 1.00 96.75 157 ARG A O 1
ATOM 1250 N N . ILE A 1 158 ? 21.549 6.121 2.130 1.00 97.25 158 ILE A N 1
ATOM 1251 C CA . ILE A 1 158 ? 20.305 6.287 2.897 1.00 97.25 158 ILE A CA 1
ATOM 1252 C C . ILE A 1 158 ? 19.509 4.980 2.877 1.00 97.25 158 ILE A C 1
ATOM 1254 O O . ILE A 1 158 ? 19.148 4.458 3.926 1.00 97.25 158 ILE A O 1
ATOM 1258 N N . GLU A 1 159 ? 19.327 4.405 1.689 1.00 96.88 159 GLU A N 1
ATOM 1259 C CA . GLU A 1 159 ? 18.686 3.106 1.481 1.00 96.88 159 GLU A CA 1
ATOM 1260 C C . GLU A 1 159 ? 19.341 2.001 2.340 1.00 96.88 159 GLU A C 1
ATOM 1262 O O . GLU A 1 159 ? 18.652 1.228 3.011 1.00 96.88 159 GLU A O 1
ATOM 1267 N N . ALA A 1 160 ? 20.679 1.952 2.375 1.00 96.94 160 ALA A N 1
ATOM 1268 C CA . ALA A 1 160 ? 21.425 1.002 3.200 1.00 96.94 160 ALA A CA 1
ATOM 1269 C C . ALA A 1 160 ? 21.237 1.239 4.710 1.00 96.94 160 ALA A C 1
ATOM 1271 O O . ALA A 1 160 ? 20.999 0.275 5.438 1.00 96.94 160 ALA A O 1
ATOM 1272 N N . ASP A 1 161 ? 21.296 2.493 5.172 1.00 97.69 161 ASP A N 1
ATOM 1273 C CA . ASP A 1 161 ? 21.080 2.860 6.579 1.00 97.69 161 ASP A CA 1
ATOM 1274 C C . ASP A 1 161 ? 19.678 2.449 7.053 1.00 97.69 161 ASP A C 1
ATOM 1276 O O . ASP A 1 161 ? 19.528 1.898 8.144 1.00 97.69 161 ASP A O 1
ATOM 1280 N N . ILE A 1 162 ? 18.656 2.657 6.215 1.00 97.50 162 ILE A N 1
ATOM 1281 C CA . ILE A 1 162 ? 17.277 2.237 6.496 1.00 97.50 162 ILE A CA 1
ATOM 1282 C C . ILE A 1 162 ? 17.216 0.714 6.645 1.00 97.50 162 ILE A C 1
ATOM 1284 O O . ILE A 1 162 ? 16.696 0.208 7.643 1.00 97.50 162 ILE A O 1
ATOM 1288 N N . CYS A 1 163 ? 17.801 -0.037 5.703 1.00 97.88 163 CYS A N 1
ATOM 1289 C CA . CYS A 1 163 ? 17.853 -1.495 5.803 1.00 97.88 163 CYS A CA 1
ATOM 1290 C C . CYS A 1 163 ? 18.593 -1.974 7.067 1.00 97.88 163 CYS A C 1
ATOM 1292 O O . CYS A 1 163 ? 18.163 -2.941 7.697 1.00 97.88 163 CYS A O 1
ATOM 1294 N N . GLU A 1 164 ? 19.705 -1.335 7.440 1.00 98.06 164 GLU A N 1
ATOM 1295 C CA . GLU A 1 164 ? 20.465 -1.648 8.657 1.00 98.06 164 GLU A CA 1
ATOM 1296 C C . GLU A 1 164 ? 19.627 -1.393 9.922 1.00 98.06 164 GLU A C 1
ATOM 1298 O O . GLU A 1 164 ? 19.549 -2.267 10.791 1.00 98.06 164 GLU A O 1
ATOM 1303 N N . ALA A 1 165 ? 18.934 -0.252 10.000 1.00 96.25 165 ALA A N 1
ATOM 1304 C CA . ALA A 1 165 ? 18.085 0.114 11.133 1.00 96.25 165 ALA A CA 1
ATOM 1305 C C . ALA A 1 165 ? 16.895 -0.845 11.314 1.00 96.25 165 ALA A C 1
ATOM 1307 O O . ALA A 1 165 ? 16.610 -1.287 12.432 1.00 96.25 165 ALA A O 1
ATOM 1308 N N . ILE A 1 166 ? 16.236 -1.228 10.219 1.00 96.62 166 ILE A N 1
ATOM 1309 C CA . ILE A 1 166 ? 15.129 -2.194 10.235 1.00 96.62 166 ILE A CA 1
ATOM 1310 C C . ILE A 1 166 ? 15.615 -3.584 10.660 1.00 96.62 166 ILE A C 1
ATOM 1312 O O . ILE A 1 166 ? 14.984 -4.232 11.496 1.00 96.62 166 ILE A O 1
ATOM 1316 N N . ARG A 1 167 ? 16.760 -4.051 10.147 1.00 97.69 167 ARG A N 1
ATOM 1317 C CA . ARG A 1 167 ? 17.331 -5.345 10.562 1.00 97.69 167 ARG A CA 1
ATOM 1318 C C . ARG A 1 167 ? 17.681 -5.350 12.045 1.00 97.69 167 ARG A C 1
ATOM 1320 O O . ARG A 1 167 ? 17.400 -6.335 12.728 1.00 97.69 167 ARG A O 1
ATOM 1327 N N . ALA A 1 168 ? 18.237 -4.252 12.557 1.00 95.19 168 ALA A N 1
ATOM 1328 C CA . ALA A 1 168 ? 18.508 -4.099 13.982 1.00 95.19 168 ALA A CA 1
ATOM 1329 C C . ALA A 1 168 ? 17.215 -4.156 14.815 1.00 95.19 168 ALA A C 1
ATOM 1331 O O . ALA A 1 168 ? 17.180 -4.820 15.850 1.00 95.19 168 ALA A O 1
ATOM 1332 N N . ALA A 1 169 ? 16.132 -3.531 14.345 1.00 93.81 169 ALA A N 1
ATOM 1333 C CA . ALA A 1 169 ? 14.818 -3.613 14.980 1.00 93.81 169 ALA A CA 1
ATOM 1334 C C . ALA A 1 169 ? 14.245 -5.035 14.985 1.00 93.81 169 ALA A C 1
ATOM 1336 O O . ALA A 1 169 ? 13.788 -5.523 16.019 1.00 93.81 169 ALA A O 1
ATOM 1337 N N . SER A 1 170 ? 14.312 -5.719 13.842 1.00 94.00 170 SER A N 1
ATOM 1338 C CA . SER A 1 170 ? 13.851 -7.100 13.700 1.00 94.00 170 SER A CA 1
ATOM 1339 C C . SER A 1 170 ? 14.602 -8.032 14.655 1.00 94.00 170 SER A C 1
ATOM 1341 O O . SER A 1 170 ? 13.979 -8.814 15.373 1.00 94.00 170 SER A O 1
ATOM 1343 N N . GLN A 1 171 ? 15.928 -7.886 14.760 1.00 95.06 171 GLN A N 1
ATOM 1344 C CA . GLN A 1 171 ? 16.749 -8.641 15.713 1.00 95.06 171 GLN A CA 1
ATOM 1345 C C . GLN A 1 171 ? 16.415 -8.310 17.170 1.00 95.06 171 GLN A C 1
ATOM 1347 O O . GLN A 1 171 ? 16.315 -9.214 17.998 1.00 95.06 171 GLN A O 1
ATOM 1352 N N . LYS A 1 172 ? 16.232 -7.023 17.483 1.00 93.75 172 LYS A N 1
ATOM 1353 C CA . LYS A 1 172 ? 15.904 -6.537 18.828 1.00 93.75 172 LYS A CA 1
ATOM 1354 C C . LYS A 1 172 ? 14.599 -7.137 19.348 1.00 93.75 172 LYS A C 1
ATOM 1356 O O . LYS A 1 172 ? 14.543 -7.541 20.507 1.00 93.75 172 LYS A O 1
ATOM 1361 N N . PHE A 1 173 ? 13.560 -7.185 18.517 1.00 94.50 173 PHE A N 1
ATOM 1362 C CA . PHE A 1 173 ? 12.244 -7.663 18.943 1.00 94.50 173 PHE A CA 1
ATOM 1363 C C . PHE A 1 173 ? 12.030 -9.159 18.730 1.00 94.50 173 PHE A C 1
ATOM 1365 O O . PHE A 1 173 ? 11.304 -9.785 19.503 1.00 94.50 173 PHE A O 1
ATOM 1372 N N . GLY A 1 174 ? 12.661 -9.745 17.711 1.00 95.44 174 GLY A N 1
ATOM 1373 C CA . GLY A 1 174 ? 12.532 -11.166 17.399 1.00 95.44 174 GLY A CA 1
ATOM 1374 C C . GLY A 1 174 ? 11.101 -11.583 17.050 1.00 95.44 174 GLY A C 1
ATOM 1375 O O . GLY A 1 174 ? 10.702 -12.705 17.365 1.00 95.44 174 GLY A O 1
ATOM 1376 N N . VAL A 1 175 ? 10.321 -10.679 16.451 1.00 96.56 175 VAL A N 1
ATOM 1377 C CA . VAL A 1 175 ? 8.940 -10.904 15.997 1.00 96.56 175 VAL A CA 1
ATOM 1378 C C . VAL A 1 175 ? 8.748 -10.335 14.591 1.00 96.56 175 VAL A C 1
ATOM 1380 O O . VAL A 1 175 ? 9.546 -9.494 14.166 1.00 96.56 175 VAL A O 1
ATOM 1383 N N . PRO A 1 176 ? 7.708 -10.768 13.856 1.00 97.44 176 PRO A N 1
ATOM 1384 C CA . PRO A 1 176 ? 7.358 -10.155 12.585 1.00 97.44 176 PRO A CA 1
ATOM 1385 C C . PRO A 1 176 ? 7.128 -8.652 12.714 1.00 97.44 176 PRO A C 1
ATOM 1387 O O . PRO A 1 176 ? 6.432 -8.207 13.628 1.00 97.44 176 PRO A O 1
ATOM 1390 N N . LEU A 1 177 ? 7.695 -7.899 11.774 1.00 98.00 177 LEU A N 1
ATOM 1391 C CA . LEU A 1 177 ? 7.476 -6.467 11.633 1.00 98.00 177 LEU A CA 1
ATOM 1392 C C . LEU A 1 177 ? 6.752 -6.223 10.308 1.00 98.00 177 LEU A C 1
ATOM 1394 O O . LEU A 1 177 ? 7.246 -6.637 9.257 1.00 98.00 177 LEU A O 1
ATOM 1398 N N . TYR A 1 178 ? 5.602 -5.567 10.370 1.00 98.19 178 TYR A N 1
ATOM 1399 C CA . TYR A 1 178 ? 4.847 -5.114 9.212 1.00 98.19 178 TYR A CA 1
ATOM 1400 C C . TYR A 1 178 ? 5.137 -3.637 8.972 1.00 98.19 178 TYR A C 1
ATOM 1402 O O . TYR A 1 178 ? 5.222 -2.870 9.931 1.00 98.19 178 TYR A O 1
ATOM 1410 N N . SER A 1 179 ? 5.333 -3.255 7.714 1.00 97.94 179 SER A N 1
ATOM 1411 C CA . SER A 1 179 ? 5.388 -1.854 7.303 1.00 97.94 179 SER A CA 1
ATOM 1412 C C . SER A 1 179 ? 4.083 -1.556 6.600 1.00 97.94 179 SER A C 1
ATOM 1414 O O . SER A 1 179 ? 3.806 -2.153 5.562 1.00 97.94 179 SER A O 1
ATOM 1416 N N . GLU A 1 180 ? 3.255 -0.702 7.178 1.00 97.56 180 GLU A N 1
ATOM 1417 C CA . GLU A 1 180 ? 2.081 -0.201 6.483 1.00 97.56 180 GLU A CA 1
ATOM 1418 C C . GLU A 1 180 ? 2.472 0.992 5.614 1.00 97.56 180 GLU A C 1
ATOM 1420 O O . GLU A 1 180 ? 3.324 1.779 6.026 1.00 97.56 180 GLU A O 1
ATOM 1425 N N . HIS A 1 181 ? 1.920 1.057 4.399 1.00 97.25 181 HIS A N 1
ATOM 1426 C CA . HIS A 1 181 ? 2.264 2.079 3.417 1.00 97.25 181 HIS A CA 1
ATOM 1427 C C . HIS A 1 181 ? 1.033 2.720 2.799 1.00 97.25 181 HIS A C 1
ATOM 1429 O O . HIS A 1 181 ? 0.167 2.038 2.256 1.00 97.25 181 HIS A O 1
ATOM 1435 N N . VAL A 1 182 ? 1.043 4.039 2.784 1.00 93.88 182 VAL A N 1
ATOM 1436 C CA . VAL A 1 182 ? 0.177 4.898 1.991 1.00 93.88 182 VAL A CA 1
ATOM 1437 C C . VAL A 1 182 ? 0.680 4.965 0.550 1.00 93.88 182 VAL A C 1
ATOM 1439 O O . VAL A 1 182 ? -0.090 4.835 -0.398 1.00 93.88 182 VAL A O 1
ATOM 1442 N N . PHE A 1 183 ? 1.991 5.143 0.360 1.00 94.06 183 PHE A N 1
ATOM 1443 C CA . PHE A 1 183 ? 2.562 5.459 -0.949 1.00 94.06 183 PHE A CA 1
ATOM 1444 C C . PHE A 1 183 ? 3.230 4.258 -1.619 1.00 94.06 183 PHE A C 1
ATOM 1446 O O . PHE A 1 183 ? 3.851 3.430 -0.945 1.00 94.06 183 PHE A O 1
ATOM 1453 N N . PRO A 1 184 ? 3.238 4.211 -2.967 1.00 95.38 184 PRO A N 1
ATOM 1454 C CA . PRO A 1 184 ? 3.781 3.087 -3.718 1.00 95.38 184 PRO A CA 1
ATOM 1455 C C . PRO A 1 184 ? 5.309 3.127 -3.856 1.00 95.38 184 PRO A C 1
ATOM 1457 O O . PRO A 1 184 ? 5.873 2.973 -4.943 1.00 95.38 184 PRO A O 1
ATOM 1460 N N . VAL A 1 185 ? 5.997 3.376 -2.745 1.00 96.38 185 VAL A N 1
ATOM 1461 C CA . VAL A 1 185 ? 7.449 3.519 -2.658 1.00 96.38 185 VAL A CA 1
ATOM 1462 C C . VAL A 1 185 ? 7.986 2.805 -1.426 1.00 96.38 185 VAL A C 1
ATOM 1464 O O . VAL A 1 185 ? 7.257 2.485 -0.490 1.00 96.38 185 VAL A O 1
ATOM 1467 N N . MET A 1 186 ? 9.292 2.554 -1.424 1.00 98.06 186 MET A N 1
ATOM 1468 C CA . MET A 1 186 ? 10.025 1.903 -0.341 1.00 98.06 186 MET A CA 1
ATOM 1469 C C . MET A 1 186 ? 9.682 0.424 -0.091 1.00 98.06 186 MET A C 1
ATOM 1471 O O . MET A 1 186 ? 10.394 -0.221 0.681 1.00 98.06 186 MET A O 1
ATOM 1475 N N . TYR A 1 187 ? 8.665 -0.161 -0.739 1.00 98.50 187 TYR A N 1
ATOM 1476 C CA . TYR A 1 187 ? 8.282 -1.567 -0.547 1.00 98.50 187 TYR A CA 1
ATOM 1477 C C . TYR A 1 187 ? 9.457 -2.539 -0.662 1.00 98.50 187 TYR A C 1
ATOM 1479 O O . TYR A 1 187 ? 9.603 -3.444 0.167 1.00 98.50 187 TYR A O 1
ATOM 1487 N N . HIS A 1 188 ? 10.324 -2.352 -1.657 1.00 98.38 188 HIS A N 1
ATOM 1488 C CA . HIS A 1 188 ? 11.486 -3.211 -1.862 1.00 98.38 188 HIS A CA 1
ATOM 1489 C C . HIS A 1 188 ? 12.548 -2.972 -0.796 1.00 98.38 188 HIS A C 1
ATOM 1491 O O . HIS A 1 188 ? 13.118 -3.931 -0.279 1.00 98.38 188 HIS A O 1
ATOM 1497 N N . THR A 1 189 ? 12.759 -1.714 -0.402 1.00 98.06 189 THR A N 1
ATOM 1498 C CA . THR A 1 189 ? 13.685 -1.344 0.681 1.00 98.06 189 THR A CA 1
ATOM 1499 C C . THR A 1 189 ? 13.291 -2.015 2.001 1.00 98.06 189 THR A C 1
ATOM 1501 O O . THR A 1 189 ? 14.131 -2.643 2.656 1.00 98.06 189 THR A O 1
ATOM 1504 N N . PHE A 1 190 ? 12.008 -1.936 2.370 1.00 98.50 190 PHE A N 1
ATOM 1505 C CA . PHE A 1 190 ? 11.451 -2.543 3.581 1.00 98.50 190 PHE A CA 1
ATOM 1506 C C . PHE A 1 190 ? 11.436 -4.079 3.506 1.00 98.50 190 PHE A C 1
ATOM 1508 O O . PHE A 1 190 ? 11.908 -4.745 4.435 1.00 98.50 190 PHE A O 1
ATOM 1515 N N . SER A 1 191 ? 11.005 -4.657 2.380 1.00 98.38 191 SER A N 1
ATOM 1516 C CA . SER A 1 191 ? 10.984 -6.117 2.180 1.00 98.38 191 SER A CA 1
ATOM 1517 C C . SER A 1 191 ? 12.386 -6.732 2.226 1.00 98.38 191 SER A C 1
ATOM 1519 O O . SER A 1 191 ? 12.612 -7.726 2.918 1.00 98.38 191 SER A O 1
ATOM 1521 N N . ARG A 1 192 ? 13.375 -6.103 1.576 1.00 97.44 192 ARG A N 1
ATOM 1522 C CA . ARG A 1 192 ? 14.791 -6.521 1.604 1.00 97.44 192 ARG A CA 1
ATOM 1523 C C . ARG A 1 192 ? 15.415 -6.429 2.996 1.00 97.44 192 ARG A C 1
ATOM 1525 O O . ARG A 1 192 ? 16.387 -7.128 3.314 1.00 97.44 192 ARG A O 1
ATOM 1532 N N . ALA A 1 193 ? 14.897 -5.534 3.831 1.00 98.00 193 ALA A N 1
ATOM 1533 C CA . ALA A 1 193 ? 15.302 -5.409 5.222 1.00 98.00 193 ALA A CA 1
ATOM 1534 C C . ALA A 1 193 ? 14.620 -6.436 6.146 1.00 98.00 193 ALA A C 1
ATOM 1536 O O . ALA A 1 193 ? 15.064 -6.605 7.282 1.00 98.00 193 ALA A O 1
ATOM 1537 N N . GLY A 1 194 ? 13.616 -7.166 5.647 1.00 97.69 194 GLY A N 1
ATOM 1538 C CA . GLY A 1 194 ? 12.922 -8.245 6.351 1.00 97.69 194 GLY A CA 1
ATOM 1539 C C . GLY A 1 194 ? 11.551 -7.867 6.915 1.00 97.69 194 GLY A C 1
ATOM 1540 O O . GLY A 1 194 ? 11.007 -8.635 7.709 1.00 97.69 194 GLY A O 1
ATOM 1541 N N . MET A 1 195 ? 10.998 -6.706 6.548 1.00 98.25 195 MET A N 1
ATOM 1542 C CA . MET A 1 195 ? 9.620 -6.351 6.902 1.00 98.25 195 MET A CA 1
ATOM 1543 C C . MET A 1 195 ? 8.618 -6.984 5.937 1.00 98.25 195 MET A C 1
ATOM 1545 O O . MET A 1 195 ? 8.912 -7.238 4.771 1.00 98.25 195 MET A O 1
ATOM 1549 N N . ARG A 1 196 ? 7.417 -7.228 6.454 1.00 98.25 196 ARG A N 1
ATOM 1550 C CA . ARG A 1 196 ? 6.244 -7.646 5.690 1.00 98.25 196 ARG A CA 1
ATOM 1551 C C . ARG A 1 196 ? 5.513 -6.391 5.244 1.00 98.25 196 ARG A C 1
ATOM 1553 O O . ARG A 1 196 ? 4.927 -5.701 6.075 1.00 98.25 196 ARG A O 1
ATOM 1560 N N . VAL A 1 197 ? 5.590 -6.065 3.963 1.00 98.50 197 VAL A N 1
ATOM 1561 C CA . VAL A 1 197 ? 4.925 -4.866 3.447 1.00 98.50 197 VAL A CA 1
ATOM 1562 C C . VAL A 1 197 ? 3.409 -5.024 3.484 1.00 98.50 197 VAL A C 1
ATOM 1564 O O . VAL A 1 197 ? 2.882 -6.114 3.258 1.00 98.50 197 VAL A O 1
ATOM 1567 N N . CYS A 1 198 ? 2.723 -3.932 3.791 1.00 98.50 198 CYS A N 1
ATOM 1568 C CA . CYS A 1 198 ? 1.282 -3.850 3.950 1.00 98.50 198 CYS A CA 1
ATOM 1569 C C . CYS A 1 198 ? 0.768 -2.584 3.243 1.00 98.50 198 CYS A C 1
ATOM 1571 O O . CYS A 1 198 ? 0.556 -1.568 3.903 1.00 98.50 198 CYS A O 1
ATOM 1573 N N . PRO A 1 199 ? 0.637 -2.593 1.901 1.00 98.25 199 PRO A N 1
ATOM 1574 C CA . PRO A 1 199 ? -0.000 -1.496 1.177 1.00 98.25 199 PRO A CA 1
ATOM 1575 C C . PRO A 1 199 ? -1.402 -1.222 1.723 1.00 98.25 199 PRO A C 1
ATOM 1577 O O . PRO A 1 199 ? -2.171 -2.160 1.966 1.00 98.25 199 PRO A O 1
ATOM 1580 N N . LYS A 1 200 ? -1.743 0.058 1.847 1.00 97.06 200 LYS A N 1
ATOM 1581 C CA . LYS A 1 200 ? -3.126 0.506 1.931 1.00 97.06 200 LYS A CA 1
ATOM 1582 C C . LYS A 1 200 ? -3.756 0.422 0.539 1.00 97.06 200 LYS A C 1
ATOM 1584 O O . LYS A 1 200 ? -3.112 0.721 -0.470 1.00 97.06 200 LYS A O 1
ATOM 1589 N N . VAL A 1 201 ? -4.985 -0.068 0.500 1.00 95.88 201 VAL A N 1
ATOM 1590 C CA . VAL A 1 201 ? -5.924 0.082 -0.611 1.00 95.88 201 VAL A CA 1
ATOM 1591 C C . VAL A 1 201 ? -7.053 0.980 -0.130 1.00 95.88 201 VAL A C 1
ATOM 1593 O O . VAL A 1 201 ? -7.284 1.069 1.074 1.00 95.88 201 VAL A O 1
ATOM 1596 N N . LEU A 1 202 ? -7.783 1.591 -1.061 1.00 93.19 202 LEU A N 1
ATOM 1597 C CA . LEU A 1 202 ? -8.730 2.664 -0.767 1.00 93.19 202 LEU A CA 1
ATOM 1598 C C . LEU A 1 202 ? -8.058 3.832 -0.021 1.00 93.19 202 LEU A C 1
ATOM 1600 O O . LEU A 1 202 ? -8.588 4.358 0.946 1.00 93.19 202 LEU A O 1
ATOM 1604 N N . LYS A 1 203 ? -6.881 4.273 -0.462 1.00 88.81 203 LYS A N 1
ATOM 1605 C CA . LYS A 1 203 ? -6.276 5.504 0.053 1.00 88.81 203 LYS A CA 1
ATOM 1606 C C . LYS A 1 203 ? -5.925 6.427 -1.116 1.00 88.81 203 LYS A C 1
ATOM 1608 O O . LYS A 1 203 ? -6.783 6.699 -1.954 1.00 88.81 203 LYS A O 1
ATOM 1613 N N . GLU A 1 204 ? -4.722 6.980 -1.169 1.00 84.62 204 GLU A N 1
ATOM 1614 C CA . GLU A 1 204 ? -4.367 8.084 -2.077 1.00 84.62 204 GLU A CA 1
ATOM 1615 C C . GLU A 1 204 ? -3.542 7.619 -3.286 1.00 84.62 204 GLU A C 1
ATOM 1617 O O . GLU A 1 204 ? -3.075 8.423 -4.097 1.00 84.62 204 GLU A O 1
ATOM 1622 N N . GLU A 1 205 ? -3.349 6.314 -3.402 1.00 87.69 205 GLU A N 1
ATOM 1623 C CA . GLU A 1 205 ? -2.632 5.614 -4.454 1.00 87.69 205 GLU A CA 1
ATOM 1624 C C . GLU A 1 205 ? -3.494 5.271 -5.676 1.00 87.69 205 GLU A C 1
ATOM 1626 O O . GLU A 1 205 ? -4.716 5.141 -5.619 1.00 87.69 205 GLU A O 1
ATOM 1631 N N . PHE A 1 206 ? -2.819 4.972 -6.787 1.00 94.00 206 PHE A N 1
ATOM 1632 C CA . PHE A 1 206 ? -3.423 4.220 -7.885 1.00 94.00 206 PHE A CA 1
ATOM 1633 C C . PHE A 1 206 ? -3.331 2.715 -7.586 1.00 94.00 206 PHE A C 1
ATOM 1635 O O . PHE A 1 206 ? -2.237 2.142 -7.634 1.00 94.00 206 PHE A O 1
ATOM 1642 N N . GLN A 1 207 ? -4.470 2.061 -7.316 1.00 95.31 207 GLN A N 1
ATOM 1643 C CA . GLN A 1 207 ? -4.526 0.666 -6.831 1.00 95.31 207 GLN A CA 1
ATOM 1644 C C . GLN A 1 207 ? -3.645 -0.325 -7.615 1.00 95.31 207 GLN A C 1
ATOM 1646 O O . GLN A 1 207 ? -2.870 -1.060 -6.992 1.00 95.31 207 GLN A O 1
ATOM 1651 N N . PRO A 1 208 ? -3.668 -0.351 -8.965 1.00 97.25 208 PRO A N 1
ATOM 1652 C CA . PRO A 1 208 ? -2.858 -1.315 -9.706 1.00 97.25 208 PRO A CA 1
ATOM 1653 C C . PRO A 1 208 ? -1.359 -1.069 -9.579 1.00 97.25 208 PRO A C 1
ATOM 1655 O O . PRO A 1 208 ? -0.582 -2.020 -9.575 1.00 97.25 208 PRO A O 1
ATOM 1658 N N . LEU A 1 209 ? -0.950 0.195 -9.453 1.00 97.19 209 LEU A N 1
ATOM 1659 C CA . LEU A 1 209 ? 0.446 0.583 -9.281 1.00 97.19 209 LEU A CA 1
ATOM 1660 C C . LEU A 1 209 ? 0.947 0.156 -7.897 1.00 97.19 209 LEU A C 1
ATOM 1662 O O . LEU A 1 209 ? 1.964 -0.533 -7.804 1.00 97.19 209 LEU A O 1
ATOM 1666 N N . GLN A 1 210 ? 0.203 0.511 -6.845 1.00 97.38 210 GLN A N 1
ATOM 1667 C CA . GLN A 1 210 ? 0.486 0.137 -5.455 1.00 97.38 210 GLN A CA 1
ATOM 1668 C C . GLN A 1 210 ? 0.656 -1.377 -5.316 1.00 97.38 210 GLN A C 1
ATOM 1670 O O . GLN A 1 210 ? 1.678 -1.855 -4.818 1.00 97.38 210 GLN A O 1
ATOM 1675 N N . LEU A 1 211 ? -0.311 -2.142 -5.825 1.00 98.44 211 LEU A N 1
ATOM 1676 C CA . LEU A 1 211 ? -0.316 -3.594 -5.695 1.00 98.44 211 LEU A CA 1
ATOM 1677 C C . LEU A 1 211 ? 0.748 -4.266 -6.572 1.00 98.44 211 LEU A C 1
ATOM 1679 O O . LEU A 1 211 ? 1.383 -5.214 -6.113 1.00 98.44 211 LEU A O 1
ATOM 1683 N N . ALA A 1 212 ? 1.028 -3.760 -7.779 1.00 98.56 212 ALA A N 1
ATOM 1684 C CA . ALA A 1 212 ? 2.133 -4.265 -8.600 1.00 98.56 212 ALA A CA 1
ATOM 1685 C C . ALA A 1 212 ? 3.501 -4.073 -7.922 1.00 98.56 212 ALA A C 1
ATOM 1687 O O . ALA A 1 212 ? 4.370 -4.946 -8.024 1.00 98.56 212 ALA A O 1
ATOM 1688 N N . ALA A 1 213 ? 3.691 -2.955 -7.214 1.00 98.56 213 ALA A N 1
ATOM 1689 C CA . ALA A 1 213 ? 4.916 -2.680 -6.474 1.00 98.56 213 ALA A CA 1
ATOM 1690 C C . ALA A 1 213 ? 5.041 -3.530 -5.204 1.00 98.56 213 ALA A C 1
ATOM 1692 O O . ALA A 1 213 ? 6.068 -4.182 -5.001 1.00 98.56 213 ALA A O 1
ATOM 1693 N N . ALA A 1 214 ? 3.988 -3.591 -4.388 1.00 98.62 214 ALA A N 1
ATOM 1694 C CA . ALA A 1 214 ? 3.989 -4.353 -3.144 1.00 98.62 214 ALA A CA 1
ATOM 1695 C C . ALA A 1 214 ? 4.100 -5.870 -3.379 1.00 98.62 214 ALA A C 1
ATOM 1697 O O . ALA A 1 214 ? 4.929 -6.531 -2.750 1.00 98.62 214 ALA A O 1
ATOM 1698 N N . MET A 1 215 ? 3.324 -6.432 -4.317 1.00 98.69 215 MET A N 1
ATOM 1699 C CA . MET A 1 215 ? 3.404 -7.859 -4.659 1.00 98.69 215 MET A CA 1
ATOM 1700 C C . MET A 1 215 ? 4.756 -8.219 -5.281 1.00 98.69 215 MET A C 1
ATOM 1702 O O . MET A 1 215 ? 5.307 -9.276 -4.975 1.00 98.69 215 MET A O 1
ATOM 1706 N N . GLY A 1 216 ? 5.313 -7.341 -6.121 1.00 98.62 216 GLY A N 1
ATOM 1707 C CA . GLY A 1 216 ? 6.637 -7.534 -6.705 1.00 98.62 216 GLY A CA 1
ATOM 1708 C C . GLY A 1 216 ? 7.745 -7.555 -5.647 1.00 98.62 216 GLY A C 1
ATOM 1709 O O . GLY A 1 216 ? 8.573 -8.467 -5.649 1.00 98.62 216 GLY A O 1
ATOM 1710 N N . ALA A 1 217 ? 7.707 -6.638 -4.674 1.00 98.69 217 ALA A N 1
ATOM 1711 C CA . ALA A 1 217 ? 8.632 -6.629 -3.538 1.00 98.69 217 ALA A CA 1
ATOM 1712 C C . ALA A 1 217 ? 8.497 -7.884 -2.657 1.00 98.69 217 ALA A C 1
ATOM 1714 O O . ALA A 1 217 ? 9.499 -8.531 -2.337 1.00 98.69 217 ALA A O 1
ATOM 1715 N N . ALA A 1 218 ? 7.261 -8.259 -2.309 1.00 98.56 218 ALA A N 1
ATOM 1716 C CA . ALA A 1 218 ? 6.970 -9.453 -1.520 1.00 98.56 218 ALA A CA 1
ATOM 1717 C C . ALA A 1 218 ? 7.479 -10.725 -2.218 1.00 98.56 218 ALA A C 1
ATOM 1719 O O . ALA A 1 218 ? 8.154 -11.545 -1.595 1.00 98.56 218 ALA A O 1
ATOM 1720 N N . LYS A 1 219 ? 7.236 -10.856 -3.529 1.00 98.19 219 LYS A N 1
ATOM 1721 C CA . LYS A 1 219 ? 7.730 -11.966 -4.354 1.00 98.19 219 LYS A CA 1
ATOM 1722 C C . LYS A 1 219 ? 9.257 -12.011 -4.390 1.00 98.19 219 LYS A C 1
ATOM 1724 O O . LYS A 1 219 ? 9.828 -13.054 -4.084 1.00 98.19 219 LYS A O 1
ATOM 1729 N N . GLN A 1 220 ? 9.906 -10.899 -4.741 1.00 98.19 220 GLN A N 1
ATOM 1730 C CA . GLN A 1 220 ? 11.361 -10.825 -4.919 1.00 98.19 220 GLN A CA 1
ATOM 1731 C C . GLN A 1 220 ? 12.124 -11.233 -3.651 1.00 98.19 220 GLN A C 1
ATOM 1733 O O . GLN A 1 220 ? 13.159 -11.896 -3.716 1.00 98.19 220 GLN A O 1
ATOM 1738 N N . TYR A 1 221 ? 11.595 -10.864 -2.484 1.00 98.12 221 TYR A N 1
ATOM 1739 C CA . TYR A 1 221 ? 12.232 -11.130 -1.195 1.00 98.12 221 TYR A CA 1
ATOM 1740 C C . TYR A 1 221 ? 11.594 -12.278 -0.405 1.00 98.12 221 TYR A C 1
ATOM 1742 O O . TYR A 1 221 ? 11.998 -12.528 0.732 1.00 98.12 221 TYR A O 1
ATOM 1750 N N . GLY A 1 222 ? 10.626 -12.989 -0.993 1.00 97.38 222 GLY A N 1
ATOM 1751 C CA . GLY A 1 222 ? 9.925 -14.109 -0.361 1.00 97.38 222 GLY A CA 1
ATOM 1752 C C . GLY A 1 222 ? 9.224 -13.735 0.948 1.00 97.38 222 GLY A C 1
ATOM 1753 O O . GLY A 1 222 ? 9.172 -14.554 1.867 1.00 97.38 222 GLY A O 1
ATOM 1754 N N . GLN A 1 223 ? 8.740 -12.496 1.061 1.00 97.69 223 GLN A N 1
ATOM 1755 C CA . GLN A 1 223 ? 8.087 -11.988 2.264 1.00 97.69 223 GLN A CA 1
ATOM 1756 C C . GLN A 1 223 ? 6.566 -12.165 2.197 1.00 97.69 223 GLN A C 1
ATOM 1758 O O . GLN A 1 223 ? 5.977 -11.975 1.134 1.00 97.69 223 GLN A O 1
ATOM 1763 N N . PRO A 1 224 ? 5.908 -12.466 3.331 1.00 97.56 224 PRO A N 1
ATOM 1764 C CA . PRO A 1 224 ? 4.463 -12.334 3.459 1.00 97.56 224 PRO A CA 1
ATOM 1765 C C . PRO A 1 224 ? 3.978 -10.916 3.126 1.00 97.56 224 PRO A C 1
ATOM 1767 O O . PRO A 1 224 ? 4.520 -9.941 3.645 1.00 97.56 224 PRO A O 1
ATOM 1770 N N . LEU A 1 225 ? 2.915 -10.821 2.329 1.00 98.56 225 LEU A N 1
ATOM 1771 C CA . LEU A 1 225 ? 2.172 -9.584 2.069 1.00 98.56 225 LEU A CA 1
ATOM 1772 C C . LEU A 1 225 ? 1.042 -9.386 3.095 1.00 98.56 225 LEU A C 1
ATOM 1774 O O . LEU A 1 225 ? 0.284 -10.326 3.357 1.00 98.56 225 LEU A O 1
ATOM 1778 N N . GLY A 1 226 ? 0.919 -8.181 3.649 1.00 98.50 226 GLY A N 1
ATOM 1779 C CA . GLY A 1 226 ? -0.301 -7.679 4.290 1.00 98.50 226 GLY A CA 1
ATOM 1780 C C . GLY A 1 226 ? -1.073 -6.751 3.344 1.00 98.50 226 GLY A C 1
ATOM 1781 O O . GLY A 1 226 ? -0.491 -6.272 2.378 1.00 98.50 226 GLY A O 1
ATOM 1782 N N . ILE A 1 227 ? -2.354 -6.482 3.598 1.00 98.75 227 ILE A N 1
ATOM 1783 C CA . ILE A 1 227 ? -3.096 -5.387 2.947 1.00 98.75 227 ILE A CA 1
ATOM 1784 C C . ILE A 1 227 ? -3.968 -4.682 3.988 1.00 98.75 227 ILE A C 1
ATOM 1786 O O . ILE A 1 227 ? -4.706 -5.338 4.722 1.00 98.75 227 ILE A O 1
ATOM 1790 N N . CYS A 1 228 ? -3.907 -3.358 4.035 1.00 98.56 228 CYS A N 1
ATOM 1791 C CA . CYS A 1 228 ? -4.832 -2.546 4.814 1.00 98.56 228 CYS A CA 1
ATOM 1792 C C . CYS A 1 228 ? -5.917 -1.994 3.883 1.00 98.56 228 CYS A C 1
ATOM 1794 O O . CYS A 1 228 ? -5.602 -1.468 2.822 1.00 98.56 228 CYS A O 1
ATOM 1796 N N . VAL A 1 229 ? -7.188 -2.155 4.238 1.00 98.12 229 VAL A N 1
ATOM 1797 C CA . VAL A 1 229 ? -8.319 -1.530 3.545 1.00 98.12 229 VAL A CA 1
ATOM 1798 C C . VAL A 1 229 ? -8.668 -0.272 4.325 1.00 98.12 229 VAL A C 1
ATOM 1800 O O . VAL A 1 229 ? -9.295 -0.359 5.383 1.00 98.12 229 VAL A O 1
ATOM 1803 N N . ASP A 1 230 ? -8.211 0.867 3.821 1.00 95.25 230 ASP A N 1
ATOM 1804 C CA . ASP A 1 230 ? -8.310 2.154 4.497 1.00 95.25 230 ASP A CA 1
ATOM 1805 C C . ASP A 1 230 ? -9.607 2.872 4.105 1.00 95.25 230 ASP A C 1
ATOM 1807 O O . ASP A 1 230 ? -10.043 2.839 2.961 1.00 95.25 230 ASP A O 1
ATOM 1811 N N . LEU A 1 231 ? -10.283 3.483 5.071 1.00 93.88 231 LEU A N 1
ATOM 1812 C CA . LEU A 1 231 ? -11.476 4.286 4.813 1.00 93.88 231 LEU A CA 1
ATOM 1813 C C . LEU A 1 231 ? -11.214 5.786 4.942 1.00 93.88 231 LEU A C 1
ATOM 1815 O O . LEU A 1 231 ? -12.119 6.579 4.694 1.00 93.88 231 LEU A O 1
ATOM 1819 N N . TRP A 1 232 ? -10.000 6.194 5.290 1.00 91.38 232 TRP A N 1
ATOM 1820 C CA . TRP A 1 232 ? -9.549 7.567 5.183 1.00 91.38 232 TRP A CA 1
ATOM 1821 C C . TRP A 1 232 ? -9.314 7.968 3.730 1.00 91.38 232 TRP A C 1
ATOM 1823 O O . TRP A 1 232 ? -8.936 7.168 2.877 1.00 91.38 232 TRP A O 1
ATOM 1833 N N . GLY A 1 233 ? -9.504 9.249 3.445 1.00 87.50 233 GLY A N 1
ATOM 1834 C CA . GLY A 1 233 ? -9.241 9.793 2.122 1.00 87.50 233 GLY A CA 1
ATOM 1835 C C . GLY A 1 233 ? -9.880 11.155 1.927 1.00 87.50 233 GLY A C 1
ATOM 1836 O O . GLY A 1 233 ? -10.073 11.922 2.873 1.00 87.50 233 GLY A O 1
ATOM 1837 N N . MET A 1 234 ? -10.193 11.459 0.672 1.00 81.62 234 MET A N 1
ATOM 1838 C CA . MET A 1 234 ? -10.588 12.803 0.264 1.00 81.62 234 MET A CA 1
ATOM 1839 C C . MET A 1 234 ? -12.087 12.958 0.032 1.00 81.62 234 MET A C 1
ATOM 1841 O O . MET A 1 234 ? -12.592 14.058 0.230 1.00 81.62 234 MET A O 1
ATOM 1845 N N . ASP A 1 235 ? -12.798 11.906 -0.377 1.00 87.31 235 ASP A N 1
ATOM 1846 C CA . ASP A 1 235 ? -14.189 12.052 -0.788 1.00 87.31 235 ASP A CA 1
ATOM 1847 C C . ASP A 1 235 ? -15.179 12.164 0.373 1.00 87.31 235 ASP A C 1
ATOM 1849 O O . ASP A 1 235 ? -14.938 11.746 1.504 1.00 87.31 235 ASP A O 1
ATOM 1853 N N . VAL A 1 236 ? -16.326 12.763 0.077 1.00 89.38 236 VAL A N 1
ATOM 1854 C CA . VAL A 1 236 ? -17.514 12.753 0.928 1.00 89.38 236 VAL A CA 1
ATOM 1855 C C . VAL A 1 236 ? -18.734 12.533 0.048 1.00 89.38 236 VAL A C 1
ATOM 1857 O O . VAL A 1 236 ? -18.745 12.915 -1.122 1.00 89.38 236 VAL A O 1
ATOM 1860 N N . GLY A 1 237 ? -19.796 11.968 0.607 1.00 92.00 237 GLY A N 1
ATOM 1861 C CA . GLY A 1 237 ? -21.005 11.738 -0.167 1.00 92.00 237 GLY A CA 1
ATOM 1862 C C . GLY A 1 237 ? -22.195 11.359 0.679 1.00 92.00 237 GLY A C 1
ATOM 1863 O O . GLY A 1 237 ? -22.213 11.574 1.892 1.00 92.00 237 GLY A O 1
ATOM 1864 N N . HIS A 1 238 ? -23.210 10.827 0.008 1.00 94.69 238 HIS A N 1
ATOM 1865 C CA . HIS A 1 238 ? -24.477 10.455 0.623 1.00 94.69 238 HIS A CA 1
ATOM 1866 C C . HIS A 1 238 ? -24.387 9.066 1.278 1.00 94.69 238 HIS A C 1
ATOM 1868 O O . HIS A 1 238 ? -25.050 8.114 0.862 1.00 94.69 238 HIS A O 1
ATOM 1874 N N . TRP A 1 239 ? -23.519 8.962 2.284 1.00 95.25 239 TRP A N 1
ATOM 1875 C CA . TRP A 1 239 ? -23.257 7.771 3.094 1.00 95.25 239 TRP A CA 1
ATOM 1876 C C . TRP A 1 239 ? -22.839 8.173 4.510 1.00 95.25 239 TRP A C 1
ATOM 1878 O O . TRP A 1 239 ? -22.505 9.331 4.778 1.00 95.25 239 TRP A O 1
ATOM 1888 N N . PHE A 1 240 ? -22.854 7.227 5.446 1.00 96.31 240 PHE A N 1
ATOM 1889 C CA . PHE A 1 240 ? -22.442 7.479 6.828 1.00 96.31 240 PHE A CA 1
ATOM 1890 C C . PHE A 1 240 ? -21.089 8.211 6.902 1.00 96.31 240 PHE A C 1
ATOM 1892 O O . PHE A 1 240 ? -20.106 7.733 6.357 1.00 96.31 240 PHE A O 1
ATOM 1899 N N . THR A 1 241 ? -21.012 9.350 7.596 1.00 94.50 241 THR A N 1
ATOM 1900 C CA . THR A 1 241 ? -19.780 10.153 7.713 1.00 94.50 241 THR A CA 1
ATOM 1901 C C . THR A 1 241 ? -19.414 10.355 9.180 1.00 94.50 241 THR A C 1
ATOM 1903 O O . THR A 1 241 ? -20.141 11.019 9.922 1.00 94.50 241 THR A O 1
ATOM 1906 N N . ARG A 1 242 ? -18.271 9.808 9.603 1.00 94.25 242 ARG A N 1
ATOM 1907 C CA . ARG A 1 242 ? -17.733 9.923 10.967 1.00 94.25 242 ARG A CA 1
ATOM 1908 C C . ARG A 1 242 ? -16.980 11.232 11.173 1.00 94.25 242 ARG A C 1
ATOM 1910 O O . ARG A 1 242 ? -17.216 11.963 12.135 1.00 94.25 242 ARG A O 1
ATOM 1917 N N . LEU A 1 243 ? -16.065 11.501 10.256 1.00 92.06 243 LEU A N 1
ATOM 1918 C CA . LEU A 1 243 ? -15.283 12.721 10.155 1.00 92.06 243 LEU A CA 1
ATOM 1919 C C . LEU A 1 243 ? -15.223 13.103 8.672 1.00 92.06 243 LEU A C 1
ATOM 1921 O O . LEU A 1 243 ? -15.372 12.242 7.811 1.00 92.06 243 LEU A O 1
ATOM 1925 N N . TRP A 1 244 ? -15.004 14.373 8.335 1.00 88.50 244 TRP A N 1
ATOM 1926 C CA . TRP A 1 244 ? -14.711 14.723 6.942 1.00 88.50 244 TRP A CA 1
ATOM 1927 C C . TRP A 1 244 ? -13.475 13.954 6.464 1.00 88.50 244 TRP A C 1
ATOM 1929 O O . TRP A 1 244 ? -12.405 14.094 7.066 1.00 88.50 244 TRP A O 1
ATOM 1939 N N . GLY A 1 245 ? -13.653 13.128 5.430 1.00 87.19 245 GLY A N 1
ATOM 1940 C CA . GLY A 1 245 ? -12.649 12.177 4.952 1.00 87.19 245 GLY A CA 1
ATOM 1941 C C . GLY A 1 245 ? -12.626 10.824 5.682 1.00 87.19 245 GLY A C 1
ATOM 1942 O O . GLY A 1 245 ? -11.642 10.111 5.542 1.00 87.19 245 GLY A O 1
ATOM 1943 N N . LEU A 1 246 ? -13.657 10.466 6.465 1.00 92.19 246 LEU A N 1
ATOM 1944 C CA . LEU A 1 246 ? -13.821 9.139 7.078 1.00 92.19 246 LEU A CA 1
ATOM 1945 C C . LEU A 1 246 ? -15.310 8.771 7.279 1.00 92.19 246 LEU A C 1
ATOM 1947 O O . LEU A 1 246 ? -15.977 9.380 8.121 1.00 92.19 246 LEU A O 1
ATOM 1951 N N . PRO A 1 247 ? -15.824 7.719 6.622 1.00 93.44 247 PRO A N 1
ATOM 1952 C CA . PRO A 1 247 ? -15.256 7.092 5.436 1.00 93.44 247 PRO A CA 1
ATOM 1953 C C . PRO A 1 247 ? -15.246 8.060 4.247 1.00 93.44 247 PRO A C 1
ATOM 1955 O O . PRO A 1 247 ? -16.236 8.740 3.968 1.00 93.44 247 PRO A O 1
ATOM 1958 N N . ALA A 1 248 ? -14.127 8.083 3.533 1.00 91.19 248 ALA A N 1
ATOM 1959 C CA . ALA A 1 248 ? -13.928 8.824 2.297 1.00 91.19 248 ALA A CA 1
ATOM 1960 C C . ALA A 1 248 ? -14.210 8.002 1.039 1.00 91.19 248 ALA A C 1
ATOM 1962 O O . ALA A 1 248 ? -13.739 8.333 -0.041 1.00 91.19 248 ALA A O 1
ATOM 1963 N N . HIS A 1 249 ? -14.921 6.894 1.184 1.00 93.00 249 HIS A N 1
ATOM 1964 C CA . HIS A 1 249 ? -15.225 5.973 0.102 1.00 93.00 249 HIS A CA 1
ATOM 1965 C C . HIS A 1 249 ? -16.683 5.602 0.233 1.00 93.00 249 HIS A C 1
ATOM 1967 O O . HIS A 1 249 ? -17.171 5.394 1.348 1.00 93.00 249 HIS A O 1
ATOM 1973 N N . SER A 1 250 ? -17.377 5.519 -0.893 1.00 94.25 250 SER A N 1
ATOM 1974 C CA . SER A 1 250 ? -18.748 5.025 -0.902 1.00 94.25 250 SER A CA 1
ATOM 1975 C C . SER A 1 250 ? -18.818 3.569 -0.412 1.00 94.25 250 SER A C 1
ATOM 1977 O O . SER A 1 250 ? -17.823 2.833 -0.468 1.00 94.25 250 SER A O 1
ATOM 1979 N N . PRO A 1 251 ? -19.996 3.104 0.031 1.00 96.25 251 PRO A N 1
ATOM 1980 C CA . PRO A 1 251 ? -20.204 1.696 0.364 1.00 96.25 251 PRO A CA 1
ATOM 1981 C C . PRO A 1 251 ? -19.828 0.748 -0.793 1.00 96.25 251 PRO A C 1
ATOM 1983 O O . PRO A 1 251 ? -19.239 -0.313 -0.571 1.00 96.25 251 PRO A O 1
ATOM 1986 N N . GLU A 1 252 ? -20.104 1.133 -2.042 1.00 95.62 252 GLU A N 1
ATOM 1987 C CA . GLU A 1 252 ? -19.749 0.365 -3.241 1.00 95.62 252 GLU A CA 1
ATOM 1988 C C . GLU A 1 252 ? -18.230 0.270 -3.459 1.00 95.62 252 GLU A C 1
ATOM 1990 O O . GLU A 1 252 ? -17.720 -0.810 -3.787 1.00 95.62 252 GLU A O 1
ATOM 1995 N N . GLU A 1 253 ? -17.502 1.370 -3.236 1.00 95.50 253 GLU A N 1
ATOM 1996 C CA . GLU A 1 253 ? -16.032 1.391 -3.261 1.00 95.50 253 GLU A CA 1
ATOM 1997 C C . GLU A 1 253 ? -15.456 0.502 -2.168 1.00 95.50 253 GLU A C 1
ATOM 1999 O O . GLU A 1 253 ? -14.577 -0.314 -2.447 1.00 95.50 253 GLU A O 1
ATOM 2004 N N . PHE A 1 254 ? -15.994 0.588 -0.949 1.00 97.50 254 PHE A N 1
ATOM 2005 C CA . PHE A 1 254 ? -15.552 -0.242 0.167 1.00 97.50 254 PHE A CA 1
ATOM 2006 C C . PHE A 1 254 ? -15.731 -1.734 -0.123 1.00 97.50 254 PHE A C 1
ATOM 2008 O O . PHE A 1 254 ? -14.794 -2.521 0.038 1.00 97.50 254 PHE A O 1
ATOM 2015 N N . LYS A 1 255 ? -16.902 -2.130 -0.636 1.00 98.25 255 LYS A N 1
ATOM 2016 C CA . LYS A 1 255 ? -17.161 -3.513 -1.053 1.00 98.25 255 LYS A CA 1
ATOM 2017 C C . LYS A 1 255 ? -16.158 -3.981 -2.108 1.00 98.25 255 LYS A C 1
ATOM 2019 O O . LYS A 1 255 ? -15.594 -5.069 -1.983 1.00 98.25 255 LYS A O 1
ATOM 2024 N N . SER A 1 256 ? -15.926 -3.169 -3.135 1.00 98.00 256 SER A N 1
ATOM 2025 C CA . SER A 1 256 ? -14.974 -3.490 -4.199 1.00 98.00 256 SER A CA 1
ATOM 2026 C C . SER A 1 256 ? -13.535 -3.566 -3.680 1.00 98.00 256 SER A C 1
ATOM 2028 O O . SER A 1 256 ? -12.795 -4.459 -4.088 1.00 98.00 256 SER A O 1
ATOM 2030 N N . GLY A 1 257 ? -13.144 -2.690 -2.751 1.00 97.75 257 GLY A N 1
ATOM 2031 C CA . GLY A 1 257 ? -11.828 -2.691 -2.113 1.00 97.75 257 GLY A CA 1
ATOM 2032 C C . GLY A 1 257 ? -11.582 -3.921 -1.237 1.00 97.75 257 GLY A C 1
ATOM 2033 O O . GLY A 1 257 ? -10.513 -4.522 -1.332 1.00 97.75 257 GLY A O 1
ATOM 2034 N N . LEU A 1 258 ? -12.580 -4.370 -0.464 1.00 98.69 258 LEU A N 1
ATOM 2035 C CA . LEU A 1 258 ? -12.509 -5.625 0.299 1.00 98.69 258 LEU A CA 1
ATOM 2036 C C . LEU A 1 258 ? -12.268 -6.832 -0.618 1.00 98.69 258 LEU A C 1
ATOM 2038 O O . LEU A 1 258 ? -11.369 -7.640 -0.378 1.00 98.69 258 LEU A O 1
ATOM 2042 N N . GLN A 1 259 ? -13.050 -6.941 -1.695 1.00 98.62 259 GLN A N 1
ATOM 2043 C CA . GLN A 1 259 ? -12.916 -8.027 -2.667 1.00 98.62 259 GLN A CA 1
ATOM 2044 C C . GLN A 1 259 ? -11.576 -7.963 -3.403 1.00 98.62 259 GLN A C 1
ATOM 2046 O O . GLN A 1 259 ? -10.914 -8.989 -3.561 1.00 98.62 259 GLN A O 1
ATOM 2051 N N . LEU A 1 260 ? -11.145 -6.763 -3.805 1.00 98.38 260 LEU A N 1
ATOM 2052 C CA . LEU A 1 260 ? -9.847 -6.538 -4.429 1.00 98.38 260 LEU A CA 1
ATOM 2053 C C . LEU A 1 260 ? -8.717 -7.023 -3.517 1.00 98.38 260 LEU A C 1
ATOM 2055 O O . LEU A 1 260 ? -7.929 -7.869 -3.936 1.00 98.38 260 LEU A O 1
ATOM 2059 N N . ALA A 1 261 ? -8.671 -6.549 -2.269 1.00 98.44 261 ALA A N 1
ATOM 2060 C CA . ALA A 1 261 ? -7.669 -6.954 -1.288 1.00 98.44 261 ALA A CA 1
ATOM 2061 C C . ALA A 1 261 ? -7.652 -8.476 -1.082 1.00 98.44 261 ALA A C 1
ATOM 2063 O O . ALA A 1 261 ? -6.584 -9.088 -1.100 1.00 98.44 261 ALA A O 1
ATOM 2064 N N . TYR A 1 262 ? -8.825 -9.107 -0.969 1.00 98.69 262 TYR A N 1
ATOM 2065 C CA . TYR A 1 262 ? -8.937 -10.557 -0.831 1.00 98.69 262 TYR A CA 1
ATOM 2066 C C . TYR A 1 262 ? -8.355 -11.304 -2.033 1.00 98.69 262 TYR A C 1
ATOM 2068 O O . TYR A 1 262 ? -7.533 -12.203 -1.862 1.00 98.69 262 TYR A O 1
ATOM 2076 N N . TYR A 1 263 ? -8.718 -10.908 -3.255 1.00 98.19 263 TYR A N 1
ATOM 2077 C CA . TYR A 1 263 ? -8.256 -11.575 -4.471 1.00 98.19 263 TYR A CA 1
ATOM 2078 C C . TYR A 1 263 ? -6.762 -11.400 -4.757 1.00 98.19 263 TYR A C 1
ATOM 2080 O O . TYR A 1 263 ? -6.220 -12.189 -5.534 1.00 98.19 263 TYR A O 1
ATOM 2088 N N . MET A 1 264 ? -6.076 -10.439 -4.124 1.00 98.00 264 MET A N 1
ATOM 2089 C CA . MET A 1 264 ? -4.604 -10.376 -4.136 1.00 98.00 264 MET A CA 1
ATOM 2090 C C . MET A 1 264 ? -3.961 -11.498 -3.301 1.00 98.00 264 MET A C 1
ATOM 2092 O O . MET A 1 264 ? -2.746 -11.690 -3.346 1.00 98.00 264 MET A O 1
ATOM 2096 N N . ALA A 1 265 ? -4.767 -12.257 -2.552 1.00 97.94 265 ALA A N 1
ATOM 2097 C CA . ALA A 1 265 ? -4.372 -13.379 -1.709 1.00 97.94 265 ALA A CA 1
ATOM 2098 C C . ALA A 1 265 ? -3.214 -13.060 -0.735 1.00 97.94 265 ALA A C 1
ATOM 2100 O O . ALA A 1 265 ? -2.216 -13.807 -0.690 1.00 97.94 265 ALA A O 1
ATOM 2101 N N . PRO A 1 266 ? -3.298 -11.958 0.042 1.00 98.50 266 PRO A N 1
ATOM 2102 C CA . PRO A 1 266 ? -2.272 -11.626 1.018 1.00 98.50 266 PRO A CA 1
ATOM 2103 C C . PRO A 1 266 ? -2.251 -12.660 2.151 1.00 98.50 266 PRO A C 1
ATOM 2105 O O . PRO A 1 266 ? -3.179 -13.444 2.338 1.00 98.50 266 PRO A O 1
ATOM 2108 N N . SER A 1 267 ? -1.178 -12.666 2.940 1.00 97.94 267 SER A N 1
ATOM 2109 C CA . SER A 1 267 ? -1.132 -13.492 4.157 1.00 97.94 267 SER A CA 1
ATOM 2110 C C . SER A 1 267 ? -2.130 -13.001 5.201 1.00 97.94 267 SER A C 1
ATOM 2112 O O . SER A 1 267 ? -2.688 -13.798 5.948 1.00 97.94 267 SER A O 1
ATOM 2114 N N . MET A 1 268 ? -2.352 -11.689 5.250 1.00 98.00 268 MET A N 1
ATOM 2115 C CA . MET A 1 268 ? -3.378 -11.070 6.076 1.00 98.00 268 MET A CA 1
ATOM 2116 C C . MET A 1 268 ? -3.924 -9.815 5.406 1.00 98.00 268 MET A C 1
ATOM 2118 O O . MET A 1 268 ? -3.213 -9.151 4.655 1.00 98.00 268 MET A O 1
ATOM 2122 N N . MET A 1 269 ? -5.160 -9.469 5.730 1.00 98.69 269 MET A N 1
ATOM 2123 C CA . MET A 1 269 ? -5.731 -8.161 5.455 1.00 98.69 269 MET A CA 1
ATOM 2124 C C . MET A 1 269 ? -6.483 -7.647 6.677 1.00 98.69 269 MET A C 1
ATOM 2126 O O . MET A 1 269 ? -6.934 -8.445 7.496 1.00 98.69 269 MET A O 1
ATOM 2130 N N . PHE A 1 270 ? -6.638 -6.338 6.810 1.00 98.62 270 PHE A N 1
ATOM 2131 C CA . PHE A 1 270 ? -7.511 -5.751 7.824 1.00 98.62 270 PHE A CA 1
ATOM 2132 C C . PHE A 1 270 ? -8.173 -4.483 7.308 1.00 98.62 270 PHE A C 1
ATOM 2134 O O . PHE A 1 270 ? -7.660 -3.854 6.389 1.00 98.62 270 PHE A O 1
ATOM 2141 N N . VAL A 1 271 ? -9.314 -4.131 7.894 1.00 98.44 271 VAL A N 1
ATOM 2142 C CA . VAL A 1 271 ? -9.940 -2.820 7.689 1.00 98.44 271 VAL A CA 1
ATOM 2143 C C . VAL A 1 271 ? -9.392 -1.856 8.732 1.00 98.44 271 VAL A C 1
ATOM 2145 O O . VAL A 1 271 ? -9.387 -2.176 9.927 1.00 98.44 271 VAL A O 1
ATOM 2148 N N . GLU A 1 272 ? -8.930 -0.697 8.280 1.00 93.75 272 GLU A N 1
ATOM 2149 C CA . GLU A 1 272 ? -8.509 0.382 9.162 1.00 93.75 272 GLU A CA 1
ATOM 2150 C C . GLU A 1 272 ? -9.713 1.006 9.853 1.00 93.75 272 GLU A C 1
ATOM 2152 O O . GLU A 1 272 ? -10.687 1.378 9.206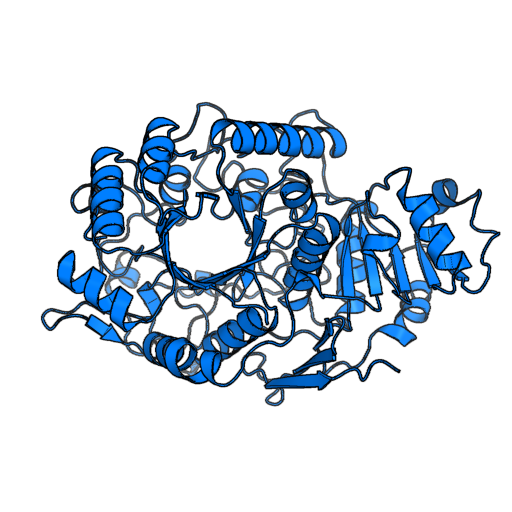 1.00 93.75 272 GLU A O 1
ATOM 2157 N N . ASN A 1 273 ? -9.598 1.136 11.172 1.00 88.50 273 ASN A N 1
ATOM 2158 C CA . ASN A 1 273 ? -10.563 1.709 12.097 1.00 88.50 273 ASN A CA 1
ATOM 2159 C C . ASN A 1 273 ? -12.005 1.226 11.898 1.00 88.50 273 ASN A C 1
ATOM 2161 O O . ASN A 1 273 ? -12.725 1.613 10.981 1.00 88.50 273 ASN A O 1
ATOM 2165 N N . MET A 1 274 ? -12.537 0.502 12.879 1.00 95.19 274 MET A N 1
ATOM 2166 C CA . MET A 1 274 ? -13.963 0.133 12.888 1.00 95.19 274 MET A CA 1
ATOM 2167 C C . MET A 1 274 ? -14.951 1.314 12.989 1.00 95.19 274 MET A C 1
ATOM 2169 O O . MET A 1 274 ? -16.163 1.108 13.025 1.00 95.19 274 MET A O 1
ATOM 2173 N N . ASP A 1 275 ? -14.451 2.548 13.024 1.00 95.56 275 ASP A N 1
ATOM 2174 C CA . ASP A 1 275 ? -15.210 3.787 13.172 1.00 95.56 275 ASP A CA 1
ATOM 2175 C C . ASP A 1 275 ? -16.263 4.006 12.090 1.00 95.56 275 ASP A C 1
ATOM 2177 O O . ASP A 1 275 ? -17.323 4.575 12.369 1.00 95.56 275 ASP A O 1
ATOM 2181 N N . ALA A 1 276 ? -15.991 3.574 10.860 1.00 95.50 276 ALA A N 1
ATOM 2182 C CA . ALA A 1 276 ? -16.961 3.647 9.776 1.00 95.50 276 ALA A CA 1
ATOM 2183 C C . ALA A 1 276 ? -17.983 2.505 9.834 1.00 95.50 276 ALA A C 1
ATOM 2185 O O . ALA A 1 276 ? -19.100 2.681 9.361 1.00 95.50 276 ALA A O 1
ATOM 2186 N N . LEU A 1 277 ? -17.621 1.357 10.418 1.00 97.69 277 LEU A N 1
ATOM 2187 C CA . LEU A 1 277 ? -18.409 0.120 10.403 1.00 97.69 277 LEU A CA 1
ATOM 2188 C C . LEU A 1 277 ? -19.438 0.069 11.537 1.00 97.69 277 LEU A C 1
ATOM 2190 O O . LEU A 1 277 ? -20.525 -0.488 11.371 1.00 97.69 277 LEU A O 1
ATOM 2194 N N . LEU A 1 278 ? -19.088 0.623 12.697 1.00 96.56 278 LEU A N 1
ATOM 2195 C CA . LEU A 1 278 ? -19.839 0.453 13.935 1.00 96.56 278 LEU A CA 1
ATOM 2196 C C . LEU A 1 278 ? -20.146 1.786 14.599 1.00 96.56 278 LEU A C 1
ATOM 2198 O O . LEU A 1 278 ? -19.296 2.670 14.684 1.00 96.56 278 LEU A O 1
ATOM 2202 N N . ARG A 1 279 ? -21.338 1.889 15.183 1.00 96.56 279 ARG A N 1
ATOM 2203 C CA . ARG A 1 279 ? -21.642 2.882 16.216 1.00 96.56 279 ARG A CA 1
ATOM 2204 C C . ARG A 1 279 ? -21.921 2.183 17.526 1.00 96.56 279 ARG A C 1
ATOM 2206 O O . ARG A 1 279 ? -22.615 1.172 17.534 1.00 96.56 279 ARG A O 1
ATOM 2213 N N . ASN A 1 280 ? -21.452 2.748 18.633 1.00 97.19 280 ASN A N 1
ATOM 2214 C CA . ASN A 1 280 ? -21.955 2.352 19.942 1.00 97.19 280 ASN A CA 1
ATOM 2215 C C . ASN A 1 280 ? -23.063 3.317 20.374 1.00 97.19 280 ASN A C 1
ATOM 2217 O O . ASN A 1 280 ? -22.974 4.523 20.170 1.00 97.19 280 ASN A O 1
ATOM 2221 N N . THR A 1 281 ? -24.138 2.806 20.954 1.00 95.50 281 THR A N 1
ATOM 2222 C CA . THR A 1 281 ? -25.260 3.622 21.432 1.00 95.50 281 THR A CA 1
ATOM 2223 C C . THR A 1 281 ? -25.610 3.226 22.860 1.00 95.50 281 THR A C 1
ATOM 2225 O O . THR A 1 281 ? -25.106 2.234 23.381 1.00 95.50 281 THR A O 1
ATOM 2228 N N . GLU A 1 282 ? -26.540 3.935 23.500 1.00 93.75 282 GLU A N 1
ATOM 2229 C CA . GLU A 1 282 ? -27.079 3.515 24.806 1.00 93.75 282 GLU A CA 1
ATOM 2230 C C . GLU A 1 282 ? -27.711 2.108 24.777 1.00 93.75 282 GLU A C 1
ATOM 2232 O O . GLU A 1 282 ? -27.889 1.486 25.822 1.00 93.75 282 GLU A O 1
ATOM 2237 N N . LYS A 1 283 ? -28.057 1.600 23.585 1.00 94.19 283 LYS A N 1
ATOM 2238 C CA . LYS A 1 283 ? -28.622 0.260 23.372 1.00 94.19 283 LYS A CA 1
ATOM 2239 C C . LYS A 1 283 ? -27.573 -0.784 22.969 1.00 94.19 283 LYS A C 1
ATOM 2241 O O . LYS A 1 283 ? -27.950 -1.923 22.709 1.00 94.19 283 LYS A O 1
ATOM 2246 N N . GLY A 1 284 ? -26.295 -0.408 22.921 1.00 95.31 284 GLY A N 1
ATOM 2247 C CA . GLY A 1 284 ? -25.196 -1.226 22.411 1.00 95.31 284 GLY A CA 1
ATOM 2248 C C . GLY A 1 284 ? -24.820 -0.882 20.971 1.00 95.31 284 GLY A C 1
ATOM 2249 O O . GLY A 1 284 ? -25.228 0.155 20.432 1.00 95.31 284 GLY A O 1
ATOM 2250 N N . PHE A 1 285 ? -24.022 -1.759 20.367 1.00 97.69 285 PHE A N 1
ATOM 2251 C CA . PHE A 1 285 ? -23.511 -1.589 19.014 1.00 97.69 285 PHE A CA 1
ATOM 2252 C C . PHE A 1 285 ? -24.600 -1.699 17.945 1.00 97.69 285 PHE A C 1
ATOM 2254 O O . PHE A 1 285 ? -25.507 -2.526 18.036 1.00 97.69 285 PHE A O 1
ATOM 2261 N N . CYS A 1 286 ? -24.471 -0.889 16.899 1.00 95.94 286 CYS A N 1
ATOM 2262 C CA . CYS A 1 286 ? -25.186 -1.061 15.646 1.00 95.94 286 CYS A CA 1
ATOM 2263 C C . CYS A 1 286 ? -24.242 -0.914 14.451 1.00 95.94 286 CYS A C 1
ATOM 2265 O O . CYS A 1 286 ? -23.267 -0.159 14.491 1.00 95.94 286 CYS A O 1
ATOM 2267 N N . TYR A 1 287 ? -24.564 -1.642 13.386 1.00 97.56 287 TYR A N 1
ATOM 2268 C CA . TYR A 1 287 ? -23.856 -1.567 12.118 1.00 97.56 287 TYR A CA 1
ATOM 2269 C C . TYR A 1 287 ? -24.301 -0.339 11.329 1.00 97.56 287 TYR A C 1
ATOM 2271 O O . TYR A 1 287 ? -25.478 0.032 11.322 1.00 97.56 287 TYR A O 1
ATOM 2279 N N . THR A 1 288 ? -23.343 0.295 10.668 1.00 97.69 288 THR A N 1
ATOM 2280 C CA . THR A 1 288 ? -23.609 1.165 9.522 1.00 97.69 288 THR A CA 1
ATOM 2281 C C . THR A 1 288 ? -23.722 0.302 8.261 1.00 97.69 288 THR A C 1
ATOM 2283 O O . THR A 1 288 ? -23.473 -0.904 8.298 1.00 97.69 288 THR A O 1
ATOM 2286 N N . GLU A 1 289 ? -24.009 0.917 7.116 1.00 97.75 289 GLU A N 1
ATOM 2287 C CA . GLU A 1 289 ? -23.945 0.236 5.814 1.00 97.75 289 GLU A CA 1
ATOM 2288 C C . GLU A 1 289 ? -22.561 -0.386 5.520 1.00 97.75 289 GLU A C 1
ATOM 2290 O O . GLU A 1 289 ? -22.476 -1.470 4.948 1.00 97.75 289 GLU A O 1
ATOM 2295 N N . PHE A 1 290 ? -21.468 0.227 5.992 1.00 98.38 290 PHE A N 1
ATOM 2296 C CA . PHE A 1 290 ? -20.118 -0.340 5.887 1.00 98.38 290 PHE A CA 1
ATOM 2297 C C . PHE A 1 290 ? -19.960 -1.579 6.775 1.00 98.38 290 PHE A C 1
ATOM 2299 O O . PHE A 1 290 ? -19.346 -2.565 6.369 1.00 98.38 290 PHE A O 1
ATOM 2306 N N . GLY A 1 291 ? -20.541 -1.555 7.978 1.00 98.25 291 GLY A N 1
ATOM 2307 C CA . GLY A 1 291 ? -20.552 -2.701 8.886 1.00 98.25 291 GLY A CA 1
ATOM 2308 C C . GLY A 1 291 ? -21.301 -3.899 8.305 1.00 98.25 291 GLY A C 1
ATOM 2309 O O . GLY A 1 291 ? -20.805 -5.022 8.374 1.00 98.25 291 GLY A O 1
ATOM 2310 N N . GLU A 1 292 ? -22.453 -3.660 7.674 1.00 98.50 292 GLU A N 1
ATOM 2311 C CA . GLU A 1 292 ? -23.227 -4.701 6.986 1.00 98.50 292 GLU A CA 1
ATOM 2312 C C . GLU A 1 292 ? -22.444 -5.316 5.816 1.00 98.50 292 GLU A C 1
ATOM 2314 O O . GLU A 1 292 ? -22.405 -6.540 5.676 1.00 98.50 292 GLU A O 1
ATOM 2319 N N . ILE A 1 293 ? -21.757 -4.489 5.019 1.00 98.69 293 ILE A N 1
ATOM 2320 C CA . ILE A 1 293 ? -20.888 -4.952 3.925 1.00 98.69 293 ILE A CA 1
ATOM 2321 C C . ILE A 1 293 ? -19.732 -5.801 4.454 1.00 98.69 293 ILE A C 1
ATOM 2323 O O . ILE A 1 293 ? -19.427 -6.848 3.883 1.00 98.69 293 ILE A O 1
ATOM 2327 N N . PHE A 1 294 ? -19.084 -5.371 5.538 1.00 98.75 294 PHE A N 1
ATOM 2328 C CA . PHE A 1 294 ? -17.972 -6.117 6.119 1.00 98.75 294 PHE A CA 1
ATOM 2329 C C . PHE A 1 294 ? -18.424 -7.466 6.695 1.00 98.75 294 PHE A C 1
ATOM 2331 O O . PHE A 1 294 ? -17.755 -8.477 6.482 1.00 98.75 294 PHE A O 1
ATOM 2338 N N . LEU A 1 295 ? -19.581 -7.513 7.363 1.00 98.38 295 LEU A N 1
ATOM 2339 C CA . LEU A 1 295 ? -20.169 -8.765 7.842 1.00 98.38 295 LEU A CA 1
ATOM 2340 C C . LEU A 1 295 ? -20.478 -9.733 6.696 1.00 98.38 295 LEU A C 1
ATOM 2342 O O . LEU A 1 295 ? -20.109 -10.903 6.779 1.00 98.38 295 LEU A O 1
ATOM 2346 N N . ASP A 1 296 ? -21.129 -9.259 5.630 1.00 98.75 296 ASP A N 1
ATOM 2347 C CA . ASP A 1 296 ? -21.406 -10.074 4.441 1.00 98.75 296 ASP A CA 1
ATOM 2348 C C . ASP A 1 296 ? -20.108 -10.588 3.805 1.00 98.75 296 ASP A C 1
ATOM 2350 O O . ASP A 1 296 ? -20.000 -11.758 3.431 1.00 98.75 296 ASP A O 1
ATOM 2354 N N . PHE A 1 297 ? -19.082 -9.736 3.753 1.00 98.75 297 PHE A N 1
ATOM 2355 C CA . PHE A 1 297 ? -17.773 -10.109 3.240 1.00 98.75 297 PHE A CA 1
ATOM 2356 C C . PHE A 1 297 ? -17.133 -11.252 4.047 1.00 98.75 297 PHE A C 1
ATOM 2358 O O . PHE A 1 297 ? -16.712 -12.256 3.468 1.00 98.75 297 PHE A O 1
ATOM 2365 N N . VAL A 1 298 ? -17.082 -11.132 5.377 1.00 98.56 298 VAL A N 1
ATOM 2366 C CA . VAL A 1 298 ? -16.446 -12.133 6.250 1.00 98.56 298 VAL A CA 1
ATOM 2367 C C . VAL A 1 298 ? -17.250 -13.433 6.311 1.00 98.56 298 VAL A C 1
ATOM 2369 O O . VAL A 1 298 ? -16.674 -14.515 6.185 1.00 98.56 298 VAL A O 1
ATOM 2372 N N . HIS A 1 299 ? -18.569 -13.348 6.499 1.00 98.19 299 HIS A N 1
ATOM 2373 C CA . HIS A 1 299 ? -19.407 -14.520 6.780 1.00 98.19 299 HIS A CA 1
ATOM 2374 C C . HIS A 1 299 ? -19.910 -15.239 5.528 1.00 98.19 299 HIS A C 1
ATOM 2376 O O . HIS A 1 299 ? -20.149 -16.444 5.597 1.00 98.19 299 HIS A O 1
ATOM 2382 N N . ASN A 1 300 ? -20.040 -14.541 4.394 1.00 98.31 300 ASN A N 1
ATOM 2383 C CA . ASN A 1 300 ? -20.576 -15.119 3.158 1.00 98.31 300 ASN A CA 1
ATOM 2384 C C . ASN A 1 300 ? -19.539 -15.107 2.030 1.00 98.31 300 ASN A C 1
ATOM 2386 O O . ASN A 1 300 ? -19.155 -16.169 1.540 1.00 98.31 300 ASN A O 1
ATOM 2390 N N . PHE A 1 301 ? -19.029 -13.931 1.646 1.00 98.56 301 PHE A N 1
ATOM 2391 C CA . PHE A 1 301 ? -18.167 -13.811 0.465 1.00 98.56 301 PHE A CA 1
ATOM 2392 C C . PHE A 1 301 ? -16.896 -14.661 0.581 1.00 98.56 301 PHE A C 1
ATOM 2394 O O . PHE A 1 301 ? -16.612 -15.464 -0.305 1.00 98.56 301 PHE A O 1
ATOM 2401 N N . VAL A 1 302 ? -16.137 -14.526 1.669 1.00 98.25 302 VAL A N 1
ATOM 2402 C CA . VAL A 1 302 ? -14.859 -15.236 1.831 1.00 98.25 302 VAL A CA 1
ATOM 2403 C C . VAL A 1 302 ? -15.031 -16.764 1.854 1.00 98.25 302 VAL A C 1
ATOM 2405 O O . VAL A 1 302 ? -14.304 -17.442 1.121 1.00 98.25 302 VAL A O 1
ATOM 2408 N N . PRO A 1 303 ? -15.977 -17.346 2.622 1.00 96.94 303 PRO A N 1
ATOM 2409 C CA . PRO A 1 303 ? -16.251 -18.783 2.568 1.00 96.94 303 PRO A CA 1
ATOM 2410 C C . PRO A 1 303 ? -16.704 -19.294 1.194 1.00 96.94 303 PRO A C 1
ATOM 2412 O O . PRO A 1 303 ? -16.358 -20.416 0.822 1.00 96.94 303 PRO A O 1
ATOM 2415 N N . GLU A 1 304 ? -17.462 -18.494 0.439 1.00 97.56 304 GLU A N 1
ATOM 2416 C CA . GLU A 1 304 ? -17.971 -18.861 -0.890 1.00 97.56 304 GLU A CA 1
ATOM 2417 C C . GLU A 1 304 ? -16.915 -18.763 -2.004 1.00 97.56 304 GLU A C 1
ATOM 2419 O O . GLU A 1 304 ? -17.075 -19.391 -3.053 1.00 97.56 304 GLU A O 1
ATOM 2424 N N . HIS A 1 305 ? -15.821 -18.029 -1.779 1.00 96.75 305 HIS A N 1
ATOM 2425 C CA . HIS A 1 305 ? -14.801 -17.737 -2.793 1.00 96.75 305 HIS A CA 1
ATOM 2426 C C . HIS A 1 305 ? -13.392 -18.204 -2.375 1.00 96.75 305 HIS A C 1
ATOM 2428 O O . HIS A 1 305 ? -12.463 -17.400 -2.363 1.00 96.75 305 HIS A O 1
ATOM 2434 N N . PRO A 1 306 ? -13.163 -19.494 -2.059 1.00 95.44 306 PRO A N 1
ATOM 2435 C CA . PRO A 1 306 ? -11.848 -19.963 -1.631 1.00 95.44 306 PRO A CA 1
ATOM 2436 C C . PRO A 1 306 ? -10.773 -19.736 -2.706 1.00 95.44 306 PRO A C 1
ATOM 2438 O O . PRO A 1 306 ? -10.946 -20.102 -3.869 1.00 95.44 306 PRO A O 1
ATOM 2441 N N . LEU A 1 307 ? -9.619 -19.198 -2.301 1.00 95.56 307 LEU A N 1
ATOM 2442 C CA . LEU A 1 307 ? -8.526 -18.879 -3.224 1.00 95.56 307 LEU A CA 1
ATOM 2443 C C . LEU A 1 307 ? -7.631 -20.104 -3.508 1.00 95.56 307 LEU A C 1
ATOM 2445 O O . LEU A 1 307 ? -7.070 -20.711 -2.579 1.00 95.56 307 LEU A O 1
ATOM 2449 N N . PRO A 1 308 ? -7.419 -20.468 -4.789 1.00 93.00 308 PRO A N 1
ATOM 2450 C CA . PRO A 1 308 ? -6.535 -21.571 -5.160 1.00 93.00 308 PRO A CA 1
ATOM 2451 C C . PRO A 1 308 ? -5.046 -21.182 -5.183 1.00 93.00 308 PRO A C 1
ATOM 2453 O O . PRO A 1 308 ? -4.204 -22.037 -5.452 1.00 93.00 308 PRO A O 1
ATOM 2456 N N . TYR A 1 309 ? -4.708 -19.928 -4.878 1.00 95.56 309 TYR A N 1
ATOM 2457 C CA . TYR A 1 309 ? -3.361 -19.354 -4.959 1.00 95.56 309 TYR A CA 1
ATOM 2458 C C . TYR A 1 309 ? -3.030 -18.481 -3.737 1.00 95.56 309 TYR A C 1
ATOM 2460 O O . TYR A 1 309 ? -3.861 -18.271 -2.852 1.00 95.56 309 TYR A O 1
ATOM 2468 N N . THR A 1 310 ? -1.793 -17.991 -3.688 1.00 96.94 310 THR A N 1
ATOM 2469 C CA . THR A 1 310 ? -1.304 -16.970 -2.750 1.00 96.94 310 THR A CA 1
ATOM 2470 C C . THR A 1 310 ? -0.624 -15.829 -3.509 1.00 96.94 310 THR A C 1
ATOM 2472 O O . THR A 1 310 ? -0.216 -16.008 -4.654 1.00 96.94 310 THR A O 1
ATOM 2475 N N . HIS A 1 311 ? -0.412 -14.677 -2.869 1.00 97.25 311 HIS A N 1
ATOM 2476 C CA . HIS A 1 311 ? 0.400 -13.586 -3.430 1.00 97.25 311 HIS A CA 1
ATOM 2477 C C . HIS A 1 311 ? 1.808 -14.029 -3.883 1.00 97.25 311 HIS A C 1
ATOM 2479 O O . HIS A 1 311 ? 2.349 -13.462 -4.824 1.00 97.25 311 HIS A O 1
ATOM 2485 N N . LEU A 1 312 ? 2.408 -15.066 -3.280 1.00 95.88 312 LEU A N 1
ATOM 2486 C CA . LEU A 1 312 ? 3.717 -15.593 -3.709 1.00 95.88 312 LEU A CA 1
ATOM 2487 C C . LEU A 1 312 ? 3.657 -16.359 -5.043 1.00 95.88 312 LEU A C 1
ATOM 2489 O O . LEU A 1 312 ? 4.690 -16.595 -5.678 1.00 95.88 312 LEU A O 1
ATOM 2493 N N . ASP A 1 313 ? 2.458 -16.735 -5.489 1.00 96.12 313 ASP A N 1
ATOM 2494 C CA . ASP A 1 313 ? 2.226 -17.353 -6.793 1.00 96.12 313 ASP A CA 1
ATOM 2495 C C . ASP A 1 313 ? 2.081 -16.327 -7.915 1.00 96.12 313 ASP A C 1
ATOM 2497 O O . ASP A 1 313 ? 1.958 -16.727 -9.072 1.00 96.12 313 ASP A O 1
ATOM 2501 N N . VAL A 1 314 ? 2.116 -15.027 -7.604 1.00 97.25 314 VAL A N 1
ATOM 2502 C CA . VAL A 1 314 ? 2.016 -13.969 -8.609 1.00 97.25 314 VAL A CA 1
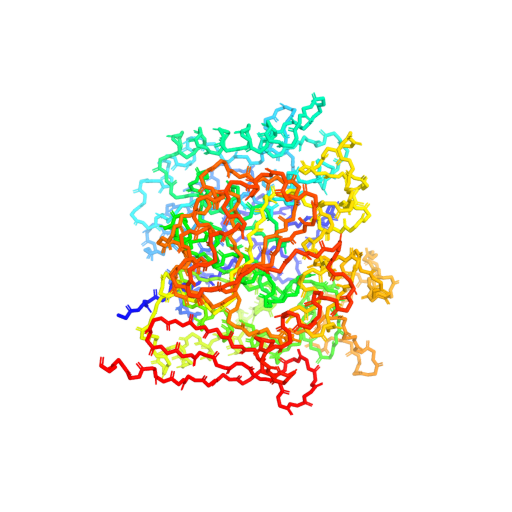ATOM 2503 C C . VAL A 1 314 ? 3.135 -14.103 -9.647 1.00 97.25 314 VAL A C 1
ATOM 2505 O O . VAL A 1 314 ? 4.286 -14.423 -9.331 1.00 97.25 314 VAL A O 1
ATOM 2508 N N . ALA A 1 315 ? 2.793 -13.885 -10.907 1.00 97.06 315 ALA A N 1
ATOM 2509 C CA . ALA A 1 315 ? 3.691 -13.890 -12.052 1.00 97.06 315 ALA A CA 1
ATOM 2510 C C . ALA A 1 315 ? 3.410 -12.657 -12.919 1.00 97.06 315 ALA A C 1
ATOM 2512 O O . ALA A 1 315 ? 2.387 -11.991 -12.759 1.00 97.06 315 ALA A O 1
ATOM 2513 N N . CYS A 1 316 ? 4.321 -12.337 -13.832 1.00 97.31 316 CYS A N 1
ATOM 2514 C CA . CYS A 1 316 ? 4.181 -11.175 -14.700 1.00 97.31 316 CYS A CA 1
ATOM 2515 C C . CYS A 1 316 ? 4.556 -11.497 -16.141 1.00 97.31 316 CYS A C 1
ATOM 2517 O O . CYS A 1 316 ? 5.522 -12.216 -16.387 1.00 97.31 316 CYS A O 1
ATOM 2519 N N . ASP A 1 317 ? 3.842 -10.876 -17.077 1.00 97.31 317 ASP A N 1
ATOM 2520 C CA . ASP A 1 317 ? 4.283 -10.748 -18.468 1.00 97.31 317 ASP A CA 1
ATOM 2521 C C . ASP A 1 317 ? 5.152 -9.490 -18.649 1.00 97.31 317 ASP A C 1
ATOM 2523 O O . ASP A 1 317 ? 5.992 -9.455 -19.553 1.00 97.31 317 ASP A O 1
ATOM 2527 N N . ILE A 1 318 ? 4.988 -8.484 -17.777 1.00 98.75 318 ILE A N 1
ATOM 2528 C CA . ILE A 1 318 ? 5.758 -7.234 -17.767 1.00 98.75 318 ILE A CA 1
ATOM 2529 C C . ILE A 1 318 ? 6.488 -7.090 -16.426 1.00 98.75 318 ILE A C 1
ATOM 2531 O O . ILE A 1 318 ? 5.854 -6.948 -15.382 1.00 98.75 318 ILE A O 1
ATOM 2535 N N . ALA A 1 319 ? 7.818 -7.074 -16.444 1.00 98.81 319 ALA A N 1
ATOM 2536 C CA . ALA A 1 319 ? 8.626 -6.768 -15.266 1.00 98.81 319 ALA A CA 1
ATOM 2537 C C . ALA A 1 319 ? 9.216 -5.358 -15.385 1.00 98.81 319 ALA A C 1
ATOM 2539 O O . ALA A 1 319 ? 10.023 -5.084 -16.275 1.00 98.81 319 ALA A O 1
ATOM 2540 N N . VAL A 1 320 ? 8.825 -4.461 -14.481 1.00 98.81 320 VAL A N 1
ATOM 2541 C CA . VAL A 1 320 ? 9.415 -3.121 -14.358 1.00 98.81 320 VAL A CA 1
ATOM 2542 C C . VAL A 1 320 ? 10.529 -3.185 -13.321 1.00 98.81 320 VAL A C 1
ATOM 2544 O O . VAL A 1 320 ? 10.282 -3.583 -12.190 1.00 98.81 320 VAL A O 1
ATOM 2547 N N . ILE A 1 321 ? 11.752 -2.810 -13.685 1.00 98.62 321 ILE A N 1
ATOM 2548 C CA . ILE A 1 321 ? 12.937 -2.923 -12.825 1.00 98.62 321 ILE A CA 1
ATOM 2549 C C . ILE A 1 321 ? 13.459 -1.518 -12.526 1.00 98.62 321 ILE A C 1
ATOM 2551 O O . ILE A 1 321 ? 13.771 -0.777 -13.460 1.00 98.62 321 ILE A O 1
ATOM 2555 N N . ARG A 1 322 ? 13.565 -1.142 -11.245 1.00 96.75 322 ARG A N 1
ATOM 2556 C CA . ARG A 1 322 ? 14.024 0.197 -10.826 1.00 96.75 322 ARG A CA 1
ATOM 2557 C C . ARG A 1 322 ? 14.788 0.199 -9.503 1.00 96.75 322 ARG A C 1
ATOM 2559 O O . ARG A 1 322 ? 14.535 -0.610 -8.629 1.00 96.75 322 ARG A O 1
ATOM 2566 N N . ALA A 1 323 ? 15.661 1.172 -9.273 1.00 93.81 323 ALA A N 1
ATOM 2567 C CA . ALA A 1 323 ? 16.107 1.482 -7.908 1.00 93.81 323 ALA A CA 1
ATOM 2568 C C . ALA A 1 323 ? 14.955 2.086 -7.113 1.00 93.81 323 ALA A C 1
ATOM 2570 O O . ALA A 1 323 ? 14.368 3.022 -7.630 1.00 93.81 323 ALA A O 1
ATOM 2571 N N . ASP A 1 324 ? 14.629 1.613 -5.911 1.00 91.31 324 ASP A N 1
ATOM 2572 C CA . ASP A 1 324 ? 13.596 2.208 -5.051 1.00 91.31 324 ASP A CA 1
ATOM 2573 C C . ASP A 1 324 ? 14.124 3.516 -4.433 1.00 91.31 324 ASP A C 1
ATOM 2575 O O . ASP A 1 324 ? 14.959 3.509 -3.542 1.00 91.31 324 ASP A O 1
ATOM 2579 N N . ASP A 1 325 ? 13.710 4.652 -4.982 1.00 91.69 325 ASP A N 1
ATOM 2580 C CA . ASP A 1 325 ? 14.270 5.992 -4.754 1.00 91.69 325 ASP A CA 1
ATOM 2581 C C . ASP A 1 325 ? 13.405 6.821 -3.804 1.00 91.69 325 ASP A C 1
ATOM 2583 O O . ASP A 1 325 ? 13.723 7.980 -3.545 1.00 91.69 325 ASP A O 1
ATOM 2587 N N . ALA A 1 326 ? 12.324 6.228 -3.281 1.00 94.94 326 ALA A N 1
ATOM 2588 C CA . ALA A 1 326 ? 11.509 6.828 -2.231 1.00 94.94 326 ALA A CA 1
ATOM 2589 C C . ALA A 1 326 ? 11.034 8.251 -2.597 1.00 94.94 326 ALA A C 1
ATOM 2591 O O . ALA A 1 326 ? 11.213 9.209 -1.844 1.00 94.94 326 ALA A O 1
ATOM 2592 N N . CYS A 1 327 ? 10.488 8.383 -3.808 1.00 92.00 327 CYS A N 1
ATOM 2593 C CA . CYS A 1 327 ? 9.962 9.631 -4.340 1.00 92.00 327 CYS A CA 1
ATOM 2594 C C . CYS A 1 327 ? 8.587 9.400 -4.963 1.00 92.00 327 CYS A C 1
ATOM 2596 O O . CYS A 1 327 ? 8.432 8.513 -5.806 1.00 92.00 327 CYS A O 1
ATOM 2598 N N . ILE A 1 328 ? 7.607 10.192 -4.528 1.00 93.50 328 ILE A N 1
ATOM 2599 C CA . ILE A 1 328 ? 6.195 10.009 -4.891 1.00 93.50 328 ILE A CA 1
ATOM 2600 C C . ILE A 1 328 ? 5.745 10.885 -6.067 1.00 93.50 328 ILE A C 1
ATOM 2602 O O . ILE A 1 328 ? 4.685 10.630 -6.634 1.00 93.50 328 ILE A O 1
ATOM 2606 N N . ALA A 1 329 ? 6.525 11.903 -6.444 1.00 94.12 329 ALA A N 1
ATOM 2607 C CA . ALA A 1 329 ? 6.185 12.824 -7.528 1.00 94.12 329 ALA A CA 1
ATOM 2608 C C . ALA A 1 329 ? 7.414 13.469 -8.169 1.00 94.12 329 ALA A C 1
ATOM 2610 O O . ALA A 1 329 ? 8.452 13.630 -7.528 1.00 94.12 329 ALA A O 1
ATOM 2611 N N . LYS A 1 330 ? 7.265 13.945 -9.410 1.00 94.19 330 LYS A N 1
ATOM 2612 C CA . LYS A 1 330 ? 8.327 14.644 -10.153 1.00 94.19 330 LYS A CA 1
ATOM 2613 C C . LYS A 1 330 ? 8.829 15.903 -9.451 1.00 94.19 330 LYS A C 1
ATOM 2615 O O . LYS A 1 330 ? 9.976 16.303 -9.640 1.00 94.19 330 LYS A O 1
ATOM 2620 N N . SER A 1 331 ? 7.970 16.510 -8.633 1.00 92.00 331 SER A N 1
ATOM 2621 C CA . SER A 1 331 ? 8.260 17.687 -7.810 1.00 92.00 331 SER A CA 1
ATOM 2622 C C . SER A 1 331 ? 8.816 17.357 -6.416 1.00 92.00 331 SER A C 1
ATOM 2624 O O . SER A 1 331 ? 9.031 18.272 -5.623 1.00 92.00 331 SER A O 1
ATOM 2626 N N . GLY A 1 332 ? 9.036 16.079 -6.099 1.00 92.19 332 GLY A N 1
ATOM 2627 C CA . GLY A 1 332 ? 9.401 15.617 -4.760 1.00 92.19 332 GLY A CA 1
ATOM 2628 C C . GLY A 1 332 ? 8.193 15.322 -3.868 1.00 92.19 332 GLY A C 1
ATOM 2629 O O . GLY A 1 332 ? 7.037 15.349 -4.294 1.00 92.19 332 GLY A O 1
ATOM 2630 N N . ASN A 1 333 ? 8.471 15.038 -2.603 1.00 92.00 333 ASN A N 1
ATOM 2631 C CA . ASN A 1 333 ? 7.499 14.648 -1.586 1.00 92.00 333 ASN A CA 1
ATOM 2632 C C . ASN A 1 333 ? 6.752 15.873 -1.003 1.00 92.00 333 ASN A C 1
ATOM 2634 O O . ASN A 1 333 ? 6.968 17.013 -1.434 1.00 92.00 333 ASN A O 1
ATOM 2638 N N . PHE A 1 334 ? 5.812 15.675 -0.071 1.00 83.88 334 PHE A N 1
ATOM 2639 C CA . PHE A 1 334 ? 4.858 16.716 0.357 1.00 83.88 334 PHE A CA 1
ATOM 2640 C C . PHE A 1 334 ? 5.493 17.952 0.985 1.00 83.88 334 PHE A C 1
ATOM 2642 O O . PHE A 1 334 ? 5.077 19.067 0.680 1.00 83.88 334 PHE A O 1
ATOM 2649 N N . ASP A 1 335 ? 6.536 17.781 1.791 1.00 80.62 335 ASP A N 1
ATOM 2650 C CA . ASP A 1 335 ? 7.234 18.879 2.466 1.00 80.62 335 ASP A CA 1
ATOM 2651 C C . ASP A 1 335 ? 8.300 19.555 1.576 1.00 80.62 335 ASP A C 1
ATOM 2653 O O . ASP A 1 335 ? 9.086 20.382 2.046 1.00 80.62 335 ASP A O 1
ATOM 2657 N N . GLY A 1 336 ? 8.339 19.195 0.287 1.00 82.00 336 GLY A N 1
ATOM 2658 C CA . GLY A 1 336 ? 9.337 19.651 -0.679 1.00 82.00 336 GLY A CA 1
ATOM 2659 C C . GLY A 1 336 ? 10.664 18.893 -0.612 1.00 82.00 336 GLY A C 1
ATOM 2660 O O . GLY A 1 336 ? 11.602 19.265 -1.315 1.00 82.00 336 GLY A O 1
ATOM 2661 N N . SER A 1 337 ? 10.768 17.847 0.214 1.00 90.50 337 SER A N 1
ATOM 2662 C CA . SER A 1 337 ? 11.915 16.939 0.187 1.00 90.50 337 SER A CA 1
ATOM 2663 C C . SER A 1 337 ? 11.952 16.093 -1.092 1.00 90.50 337 SER A C 1
ATOM 2665 O O . SER A 1 337 ? 10.958 15.925 -1.796 1.00 90.50 337 SER A O 1
ATOM 2667 N N . GLY A 1 338 ? 13.126 15.564 -1.415 1.00 94.31 338 GLY A N 1
ATOM 2668 C CA . GLY A 1 338 ? 13.344 14.615 -2.496 1.00 94.31 338 GLY A CA 1
ATOM 2669 C C . GLY A 1 338 ? 13.552 13.192 -1.978 1.00 94.31 338 GLY A C 1
ATOM 2670 O O . GLY A 1 338 ? 12.824 12.713 -1.114 1.00 94.31 338 GLY A O 1
ATOM 2671 N N . LEU A 1 339 ? 14.536 12.482 -2.522 1.00 96.00 339 LEU A N 1
ATOM 2672 C CA . LEU A 1 339 ? 14.696 11.040 -2.322 1.00 96.00 339 LEU A CA 1
ATOM 2673 C C . LEU A 1 339 ? 14.863 10.686 -0.837 1.00 96.00 339 LEU A C 1
ATOM 2675 O O . LEU A 1 339 ? 15.727 11.245 -0.158 1.00 96.00 339 LEU A O 1
ATOM 2679 N N . PHE A 1 340 ? 14.059 9.738 -0.344 1.00 96.12 340 PHE A N 1
ATOM 2680 C CA . PHE A 1 340 ? 14.073 9.258 1.050 1.00 96.12 340 PHE A CA 1
ATOM 2681 C C . PHE A 1 340 ? 13.857 10.352 2.117 1.00 96.12 340 PHE A C 1
ATOM 2683 O O . PHE A 1 340 ? 14.282 10.187 3.263 1.00 96.12 340 PHE A O 1
ATOM 2690 N N . GLY A 1 341 ? 13.242 11.478 1.743 1.00 94.38 341 GLY A N 1
ATOM 2691 C CA . GLY A 1 341 ? 13.072 12.644 2.616 1.00 94.38 341 GLY A CA 1
ATOM 2692 C C . GLY A 1 341 ? 14.263 13.611 2.617 1.00 94.38 341 GLY A C 1
ATOM 2693 O O . GLY A 1 341 ? 14.271 14.593 3.356 1.00 94.38 341 GLY A O 1
ATOM 2694 N N . SER A 1 342 ? 15.283 13.388 1.779 1.00 94.62 342 SER A N 1
ATOM 2695 C CA . SER A 1 342 ? 16.431 14.293 1.668 1.00 94.62 342 SER A CA 1
ATOM 2696 C C . SER A 1 342 ? 16.061 15.601 0.974 1.00 94.62 342 SER A C 1
ATOM 2698 O O . SER A 1 342 ? 15.576 15.590 -0.153 1.00 94.62 342 SER A O 1
ATOM 2700 N N . ARG A 1 343 ? 16.393 16.748 1.573 1.00 91.81 343 ARG A N 1
ATOM 2701 C CA . ARG A 1 343 ? 16.304 18.056 0.891 1.00 91.81 343 ARG A CA 1
ATOM 2702 C C . ARG A 1 343 ? 17.459 18.319 -0.081 1.00 91.81 343 ARG A C 1
ATOM 2704 O O . ARG A 1 343 ? 17.363 19.225 -0.903 1.00 91.81 343 ARG A O 1
ATOM 2711 N N . ASP A 1 344 ? 18.522 17.520 0.002 1.00 93.44 344 ASP A N 1
ATOM 2712 C CA . ASP A 1 344 ? 19.724 17.665 -0.825 1.00 93.44 344 ASP A CA 1
ATOM 2713 C C . ASP A 1 344 ? 19.650 16.822 -2.111 1.00 93.44 344 ASP A C 1
ATOM 2715 O O . ASP A 1 344 ? 20.333 17.117 -3.092 1.00 93.44 344 ASP A O 1
ATOM 2719 N N . LEU A 1 345 ? 18.826 15.768 -2.118 1.00 95.69 345 LEU A N 1
ATOM 2720 C CA . LEU A 1 345 ? 18.663 14.848 -3.245 1.00 95.69 345 LEU A CA 1
ATOM 2721 C C . LEU A 1 345 ? 17.306 15.053 -3.911 1.00 95.69 345 LEU A C 1
ATOM 2723 O O . LEU A 1 345 ? 16.368 14.298 -3.669 1.00 95.69 345 LEU A O 1
ATOM 2727 N N . LEU A 1 346 ? 17.191 16.080 -4.745 1.00 95.00 346 LEU A N 1
ATOM 2728 C CA . LEU A 1 346 ? 15.957 16.335 -5.485 1.00 95.00 346 LEU A CA 1
ATOM 2729 C C . LEU A 1 346 ? 15.746 15.310 -6.613 1.00 95.00 346 LEU A C 1
ATOM 2731 O O . LEU A 1 346 ? 16.728 14.792 -7.154 1.00 95.00 346 LEU A O 1
ATOM 2735 N N . PRO A 1 347 ? 14.486 15.034 -6.996 1.00 95.00 347 PRO A N 1
ATOM 2736 C CA . PRO A 1 347 ? 14.193 14.203 -8.154 1.00 95.00 347 PRO A CA 1
ATOM 2737 C C . PRO A 1 347 ? 14.722 14.829 -9.446 1.00 95.00 347 PRO A C 1
ATOM 2739 O O . PRO A 1 347 ? 14.853 16.045 -9.588 1.00 95.00 347 PRO A O 1
ATOM 2742 N N . ASP A 1 348 ? 15.005 13.970 -10.409 1.00 95.31 348 ASP A N 1
ATOM 2743 C CA . ASP A 1 348 ? 15.565 14.281 -11.715 1.00 95.31 348 ASP A CA 1
ATOM 2744 C C . ASP A 1 348 ? 14.923 13.396 -12.794 1.00 95.31 348 ASP A C 1
ATOM 2746 O O . ASP A 1 348 ? 14.083 12.544 -12.512 1.00 95.31 348 ASP A O 1
ATOM 2750 N N . ALA A 1 349 ? 15.327 13.562 -14.054 1.00 95.25 349 ALA A N 1
ATOM 2751 C CA . ALA A 1 349 ? 14.769 12.773 -15.153 1.00 95.25 349 ALA A CA 1
ATOM 2752 C C . ALA A 1 349 ? 14.931 11.249 -14.961 1.00 95.25 349 ALA A C 1
ATOM 2754 O O . ALA A 1 349 ? 14.080 10.481 -15.402 1.00 95.25 349 ALA A O 1
ATOM 2755 N N . ARG A 1 350 ? 16.001 10.794 -14.291 1.00 95.75 350 ARG A N 1
ATOM 2756 C CA . ARG A 1 350 ? 16.252 9.360 -14.093 1.00 95.75 350 ARG A CA 1
ATOM 2757 C C . ARG A 1 350 ? 15.334 8.784 -13.025 1.00 95.75 350 ARG A C 1
ATOM 2759 O O . ARG A 1 350 ? 14.707 7.758 -13.253 1.00 95.75 350 ARG A O 1
ATOM 2766 N N . THR A 1 351 ? 15.221 9.440 -11.878 1.00 94.69 351 THR A N 1
ATOM 2767 C CA . THR A 1 351 ? 14.306 9.037 -10.795 1.00 94.69 351 THR A CA 1
ATOM 2768 C C . THR A 1 351 ? 12.837 9.149 -11.219 1.00 94.69 351 THR A C 1
ATOM 2770 O O . THR A 1 351 ? 12.049 8.250 -10.930 1.00 94.69 351 THR A O 1
ATOM 2773 N N . ASN A 1 352 ? 12.493 10.176 -12.002 1.00 95.56 352 ASN A N 1
ATOM 2774 C CA . ASN A 1 352 ? 11.139 10.408 -12.512 1.00 95.56 352 ASN A CA 1
ATOM 2775 C C . ASN A 1 352 ? 10.701 9.417 -13.596 1.00 95.56 352 ASN A C 1
ATOM 2777 O O . ASN A 1 352 ? 9.502 9.247 -13.806 1.00 95.56 352 ASN A O 1
ATOM 2781 N N . SER A 1 353 ? 11.638 8.725 -14.249 1.00 97.12 353 SER A N 1
ATOM 2782 C CA . SER A 1 353 ? 11.324 7.778 -15.327 1.00 97.12 353 SER A CA 1
ATOM 2783 C C . SER A 1 353 ? 10.349 6.665 -14.924 1.00 97.12 353 SER A C 1
ATOM 2785 O O . SER A 1 353 ? 9.608 6.166 -15.766 1.00 97.12 353 SER A O 1
ATOM 2787 N N . PHE A 1 354 ? 10.298 6.291 -13.640 1.00 97.56 354 PHE A N 1
ATOM 2788 C CA . PHE A 1 354 ? 9.319 5.319 -13.153 1.00 97.56 354 PHE A CA 1
ATOM 2789 C C . PHE A 1 354 ? 7.875 5.830 -13.290 1.00 97.56 354 PHE A C 1
ATOM 2791 O O . PHE A 1 354 ? 6.990 5.056 -13.649 1.00 97.56 354 PHE A O 1
ATOM 2798 N N . ILE A 1 355 ? 7.645 7.131 -13.074 1.00 97.38 355 ILE A N 1
ATOM 2799 C CA . ILE A 1 355 ? 6.333 7.766 -13.268 1.00 97.38 355 ILE A CA 1
ATOM 2800 C C . ILE A 1 355 ? 5.939 7.684 -14.748 1.00 97.38 355 ILE A C 1
ATOM 2802 O O . ILE A 1 355 ? 4.827 7.271 -15.058 1.00 97.38 355 ILE A O 1
ATOM 2806 N N . ASP A 1 356 ? 6.863 7.978 -15.666 1.00 97.69 356 ASP A N 1
ATOM 2807 C CA . ASP A 1 356 ? 6.613 7.931 -17.116 1.00 97.69 356 ASP A CA 1
ATOM 2808 C C . ASP A 1 356 ? 6.278 6.508 -17.607 1.00 97.69 356 ASP A C 1
ATOM 2810 O O . ASP A 1 356 ? 5.353 6.299 -18.405 1.00 97.69 356 ASP A O 1
ATOM 2814 N N . VAL A 1 357 ? 7.009 5.511 -17.092 1.00 98.38 357 VAL A N 1
ATOM 2815 C CA . VAL A 1 357 ? 6.758 4.091 -17.371 1.00 98.38 357 VAL A CA 1
ATOM 2816 C C . VAL A 1 357 ? 5.371 3.696 -16.883 1.00 98.38 357 VAL A C 1
ATOM 2818 O O . VAL A 1 357 ? 4.572 3.195 -17.676 1.00 98.38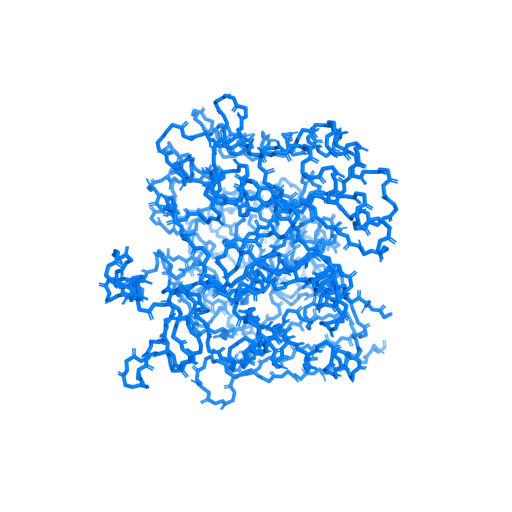 357 VAL A O 1
ATOM 2821 N N . MET A 1 358 ? 5.057 3.941 -15.607 1.00 98.12 358 MET A N 1
ATOM 2822 C CA . MET A 1 358 ? 3.769 3.538 -15.041 1.00 98.12 358 MET A CA 1
ATOM 2823 C C . MET A 1 358 ? 2.604 4.281 -15.694 1.00 98.12 358 MET A C 1
ATOM 2825 O O . MET A 1 358 ? 1.610 3.642 -16.025 1.00 98.12 358 MET A O 1
ATOM 2829 N N . TYR A 1 359 ? 2.752 5.574 -15.991 1.00 97.69 359 TYR A N 1
ATOM 2830 C CA . TYR A 1 359 ? 1.768 6.353 -16.744 1.00 97.69 359 TYR A CA 1
ATOM 2831 C C . TYR A 1 359 ? 1.422 5.695 -18.083 1.00 97.69 359 TYR A C 1
ATOM 2833 O O . TYR A 1 359 ? 0.250 5.557 -18.435 1.00 97.69 359 TYR A O 1
ATOM 2841 N N . THR A 1 360 ? 2.427 5.216 -18.817 1.00 97.94 360 THR A N 1
ATOM 2842 C CA . THR A 1 360 ? 2.211 4.533 -20.098 1.00 97.94 360 THR A CA 1
ATOM 2843 C C . THR A 1 360 ? 1.581 3.151 -19.916 1.00 97.94 360 THR A C 1
ATOM 2845 O O . THR A 1 360 ? 0.618 2.828 -20.615 1.00 97.94 360 THR A O 1
ATOM 2848 N N . LEU A 1 361 ? 2.079 2.349 -18.966 1.00 98.44 361 LEU A N 1
ATOM 2849 C CA . LEU A 1 361 ? 1.553 1.007 -18.686 1.00 98.44 361 LEU A CA 1
ATOM 2850 C C . LEU A 1 361 ? 0.104 1.031 -18.176 1.00 98.44 361 LEU A C 1
ATOM 2852 O O . LEU A 1 361 ? -0.652 0.101 -18.446 1.00 98.44 361 LEU A O 1
ATOM 2856 N N . LEU A 1 362 ? -0.294 2.116 -17.506 1.00 97.50 362 LEU A N 1
ATOM 2857 C CA . LEU A 1 362 ? -1.650 2.364 -17.011 1.00 97.50 362 LEU A CA 1
ATOM 2858 C C . LEU A 1 362 ? -2.564 3.024 -18.057 1.00 97.50 362 LEU A C 1
ATOM 2860 O O . LEU A 1 362 ? -3.563 3.660 -17.715 1.00 97.50 362 LEU A O 1
ATOM 2864 N N . HIS A 1 363 ? -2.216 2.938 -19.346 1.00 96.81 363 HIS A N 1
ATOM 2865 C CA . HIS A 1 363 ? -2.942 3.570 -20.457 1.00 96.81 363 HIS A CA 1
ATOM 2866 C C . HIS A 1 363 ? -3.203 5.067 -20.263 1.00 96.81 363 HIS A C 1
ATOM 2868 O O . HIS A 1 363 ? -4.201 5.591 -20.763 1.00 96.81 363 HIS A O 1
ATOM 2874 N N . LYS A 1 364 ? -2.302 5.767 -19.567 1.00 95.50 364 LYS A N 1
ATOM 2875 C CA . LYS A 1 364 ? -2.385 7.213 -19.326 1.00 95.50 364 LYS A CA 1
ATOM 2876 C C . LYS A 1 364 ? -3.620 7.622 -18.520 1.00 95.50 364 LYS A C 1
ATOM 2878 O O . LYS A 1 364 ? -4.127 8.728 -18.680 1.00 95.50 364 LYS A O 1
ATOM 2883 N N . THR A 1 365 ? -4.131 6.705 -17.699 1.00 93.25 365 THR A N 1
ATOM 2884 C CA . THR A 1 365 ? -5.317 6.933 -16.859 1.00 93.25 365 THR A CA 1
ATOM 2885 C C . THR A 1 365 ? -4.973 7.455 -15.465 1.00 93.25 365 THR A C 1
ATOM 2887 O O . THR A 1 365 ? -5.867 7.911 -14.763 1.00 93.25 365 THR A O 1
ATOM 2890 N N . CYS A 1 366 ? -3.704 7.388 -15.059 1.00 92.12 366 CYS A N 1
ATOM 2891 C CA . CYS A 1 366 ? -3.199 7.984 -13.825 1.00 92.12 366 CYS A CA 1
ATOM 2892 C C . CYS A 1 366 ? -2.485 9.316 -14.109 1.00 92.12 366 CYS A C 1
ATOM 2894 O O . CYS A 1 366 ? -2.355 9.731 -15.262 1.00 92.12 366 CYS A O 1
ATOM 2896 N N . SER A 1 367 ? -1.990 9.959 -13.052 1.00 92.12 367 SER A N 1
ATOM 2897 C CA . SER A 1 367 ? -1.174 11.172 -13.154 1.00 92.12 367 SER A CA 1
ATOM 2898 C C . SER A 1 367 ? 0.138 10.914 -13.902 1.00 92.12 367 SER A C 1
ATOM 2900 O O . SER A 1 367 ? 0.753 9.854 -13.754 1.00 92.12 367 SER A O 1
ATOM 2902 N N . HIS A 1 368 ? 0.579 11.897 -14.689 1.00 94.56 368 HIS A N 1
ATOM 2903 C CA . HIS A 1 368 ? 1.931 11.918 -15.264 1.00 94.56 368 HIS A CA 1
ATOM 2904 C C . HIS A 1 368 ? 2.948 12.644 -14.362 1.00 94.56 368 HIS A C 1
ATOM 2906 O O . HIS A 1 368 ? 4.146 12.652 -14.652 1.00 94.56 368 HIS A O 1
ATOM 2912 N N . GLU A 1 369 ? 2.492 13.249 -13.267 1.00 93.81 369 GLU A N 1
ATOM 2913 C CA . GLU A 1 369 ? 3.305 14.048 -12.346 1.00 93.81 369 GLU A CA 1
ATOM 2914 C C . GLU A 1 369 ? 3.600 13.324 -11.026 1.00 93.81 369 GLU A C 1
ATOM 2916 O O . GLU A 1 369 ? 4.626 13.593 -10.395 1.00 93.81 369 GLU A O 1
ATOM 2921 N N . ALA A 1 370 ? 2.748 12.380 -10.620 1.00 93.38 370 ALA A N 1
ATOM 2922 C CA . ALA A 1 370 ? 2.855 11.680 -9.346 1.00 93.38 370 ALA A CA 1
ATOM 2923 C C . ALA A 1 370 ? 2.378 10.225 -9.403 1.00 93.38 370 ALA A C 1
ATOM 2925 O O . ALA A 1 370 ? 1.655 9.808 -10.303 1.00 93.38 370 ALA A O 1
ATOM 2926 N N . LEU A 1 371 ? 2.774 9.456 -8.389 1.00 93.31 371 LEU A N 1
ATOM 2927 C CA . LEU A 1 371 ? 2.319 8.085 -8.148 1.00 93.31 371 LEU A CA 1
ATOM 2928 C C . LEU A 1 371 ? 1.049 8.030 -7.272 1.00 93.31 371 LEU A C 1
ATOM 2930 O O . LEU A 1 371 ? 0.578 6.941 -6.947 1.00 93.31 371 LEU A O 1
ATOM 2934 N N . THR A 1 372 ? 0.531 9.192 -6.865 1.00 90.62 372 THR A N 1
ATOM 2935 C CA . THR A 1 372 ? -0.588 9.374 -5.928 1.00 90.62 372 THR A CA 1
ATOM 2936 C C . THR A 1 372 ? -1.451 10.561 -6.359 1.00 90.62 372 THR A C 1
ATOM 2938 O O . THR A 1 372 ? -1.004 11.409 -7.138 1.00 90.62 372 THR A O 1
ATOM 2941 N N . TYR A 1 373 ? -2.669 10.671 -5.826 1.00 87.00 373 TYR A N 1
ATOM 2942 C CA . TYR A 1 373 ? -3.562 11.797 -6.114 1.00 87.00 373 TYR A CA 1
ATOM 2943 C C . TYR A 1 373 ? -3.090 13.125 -5.484 1.00 87.00 373 TYR A C 1
ATOM 2945 O O . TYR A 1 373 ? -3.201 14.167 -6.125 1.00 87.00 373 TYR A O 1
ATOM 2953 N N . HIS A 1 374 ? -2.479 13.118 -4.291 1.00 76.81 374 HIS A N 1
ATOM 2954 C CA . HIS A 1 374 ? -2.110 14.340 -3.538 1.00 76.81 374 HIS A CA 1
ATOM 2955 C C . HIS A 1 374 ? -1.085 15.270 -4.213 1.00 76.81 374 HIS A C 1
ATOM 2957 O O . HIS A 1 374 ? -1.023 16.459 -3.907 1.00 76.81 374 HIS A O 1
ATOM 2963 N N . LYS A 1 375 ? -0.237 14.744 -5.100 1.00 77.25 375 LYS A N 1
ATOM 2964 C CA . LYS A 1 375 ? 0.821 15.502 -5.804 1.00 77.25 375 LYS A CA 1
ATOM 2965 C C . LYS A 1 375 ? 0.626 15.531 -7.317 1.00 77.25 375 LYS A C 1
ATOM 2967 O O . LYS A 1 375 ? 1.554 15.850 -8.061 1.00 77.25 375 LYS A O 1
ATOM 2972 N N . SER A 1 376 ? -0.570 15.166 -7.751 1.00 75.19 376 SER A N 1
ATOM 2973 C CA . SER A 1 376 ? -0.939 15.122 -9.153 1.00 75.19 376 SER A CA 1
ATOM 2974 C C . SER A 1 376 ? -1.472 16.465 -9.647 1.00 75.19 376 SER A C 1
ATOM 2976 O O . SER A 1 376 ? -1.745 17.391 -8.888 1.00 75.19 376 SER A O 1
ATOM 2978 N N . GLU A 1 377 ? -1.660 16.542 -10.955 1.00 73.75 377 GLU A N 1
ATOM 2979 C CA . GLU A 1 377 ? -2.393 17.591 -11.652 1.00 73.75 377 GLU A CA 1
ATOM 2980 C C . GLU A 1 377 ? -3.904 17.601 -11.348 1.00 73.75 377 GLU A C 1
ATOM 2982 O O . GLU A 1 377 ? -4.616 18.486 -11.826 1.00 73.75 377 GLU A O 1
ATOM 2987 N N . PHE A 1 378 ? -4.411 16.628 -10.584 1.00 67.31 378 PHE A N 1
ATOM 2988 C CA . PHE A 1 378 ? -5.817 16.545 -10.217 1.00 67.31 378 PHE A CA 1
ATOM 2989 C C . PHE A 1 378 ? -6.120 17.536 -9.077 1.00 67.31 378 PHE A C 1
ATOM 2991 O O . PHE A 1 378 ? -5.787 17.300 -7.919 1.00 67.31 378 PHE A O 1
ATOM 2998 N N . ASP A 1 379 ? -6.771 18.657 -9.404 1.00 54.84 379 ASP A N 1
ATOM 2999 C CA . ASP A 1 379 ? -7.264 19.671 -8.452 1.00 54.84 379 ASP A CA 1
ATOM 3000 C C . ASP A 1 379 ? -8.499 19.150 -7.684 1.00 54.84 379 ASP A C 1
ATOM 3002 O O . ASP A 1 379 ? -9.631 19.567 -7.923 1.00 54.84 379 ASP A O 1
ATOM 3006 N N . MET A 1 380 ? -8.294 18.129 -6.844 1.00 58.50 380 MET A N 1
ATOM 3007 C CA . MET A 1 380 ? -9.360 17.236 -6.365 1.00 58.50 380 MET A CA 1
ATOM 3008 C C . MET A 1 380 ? -9.375 17.052 -4.840 1.00 58.50 380 MET A C 1
ATOM 3010 O O . MET A 1 380 ? -9.795 16.009 -4.356 1.00 58.50 380 MET A O 1
ATOM 3014 N N . ILE A 1 381 ? -8.933 18.026 -4.038 1.00 62.75 381 ILE A N 1
ATOM 3015 C CA . ILE A 1 381 ? -8.999 17.893 -2.570 1.00 62.75 381 ILE A CA 1
ATOM 3016 C C . ILE A 1 381 ? -10.189 18.702 -2.022 1.00 62.75 381 ILE A C 1
ATOM 3018 O O . ILE A 1 381 ? -10.048 19.894 -1.732 1.00 62.75 381 ILE A O 1
ATOM 3022 N N . PRO A 1 382 ? -11.374 18.094 -1.813 1.00 58.53 382 PRO A N 1
ATOM 3023 C CA . PRO A 1 382 ? -12.548 18.786 -1.286 1.00 58.53 382 PRO A CA 1
ATOM 3024 C C . PRO A 1 382 ? -12.430 19.130 0.209 1.00 58.53 382 PRO A C 1
ATOM 3026 O O . PRO A 1 382 ? -13.350 19.735 0.759 1.00 58.53 382 PRO A O 1
ATOM 3029 N N . LEU A 1 383 ? -11.296 18.844 0.869 1.00 57.12 383 LEU A N 1
ATOM 3030 C CA . LEU A 1 383 ? -11.022 19.275 2.251 1.00 57.12 383 LEU A CA 1
ATOM 3031 C C . LEU A 1 383 ? -11.183 20.795 2.432 1.00 57.12 383 LEU A C 1
ATOM 3033 O O . LEU A 1 383 ? -11.597 21.249 3.495 1.00 57.12 383 LEU A O 1
ATOM 3037 N N . GLY A 1 384 ? -10.929 21.592 1.386 1.00 64.19 384 GLY A N 1
ATOM 3038 C CA . GLY A 1 384 ? -11.192 23.035 1.414 1.00 64.19 384 GLY A CA 1
ATOM 3039 C C . GLY A 1 384 ? -12.681 23.399 1.531 1.00 64.19 384 GLY A C 1
ATOM 3040 O O . GLY A 1 384 ? -13.011 24.437 2.104 1.00 64.19 384 GLY A O 1
ATOM 3041 N N . LYS A 1 385 ? -13.585 22.545 1.025 1.00 74.00 385 LYS A N 1
ATOM 3042 C CA . LYS A 1 385 ? -15.047 22.704 1.123 1.00 74.00 385 LYS A CA 1
ATOM 3043 C C . LYS A 1 385 ? -15.580 22.261 2.492 1.00 74.00 385 LYS A C 1
ATOM 3045 O O . LYS A 1 385 ? -16.556 22.836 2.970 1.00 74.00 385 LYS A O 1
ATOM 3050 N N . TYR A 1 386 ? -14.922 21.295 3.134 1.00 80.50 386 TYR A N 1
ATOM 3051 C CA . TYR A 1 386 ? -15.324 20.721 4.423 1.00 80.50 386 TYR A CA 1
ATOM 3052 C C . TYR A 1 386 ? -14.234 20.916 5.491 1.00 80.50 386 TYR A C 1
ATOM 3054 O O . TYR A 1 386 ? -13.568 19.956 5.890 1.00 80.50 386 TYR A O 1
ATOM 3062 N N . PRO A 1 387 ? -14.018 22.158 5.969 1.00 81.44 387 PRO A N 1
ATOM 3063 C CA . PRO A 1 387 ? -12.998 22.428 6.972 1.00 81.44 387 PRO A CA 1
ATOM 3064 C C . PRO A 1 387 ? -13.358 21.751 8.297 1.00 81.44 387 PRO A C 1
ATOM 3066 O O . PRO A 1 387 ? -14.529 21.608 8.629 1.00 81.44 387 PRO A O 1
ATOM 3069 N N . ARG A 1 388 ? -12.349 21.385 9.090 1.00 84.75 388 ARG A N 1
ATOM 3070 C CA . ARG A 1 388 ? -12.521 20.767 10.416 1.00 84.75 388 ARG A CA 1
ATOM 3071 C C . ARG A 1 388 ? -12.474 21.826 11.520 1.00 84.75 388 ARG A C 1
ATOM 3073 O O . ARG A 1 388 ? -11.533 21.895 12.302 1.00 84.75 388 ARG A O 1
ATOM 3080 N N . THR A 1 389 ? -13.471 22.706 11.543 1.00 86.19 389 THR A N 1
ATOM 3081 C CA . THR A 1 389 ? -13.661 23.704 12.612 1.00 86.19 389 THR A CA 1
ATOM 3082 C C . THR A 1 389 ? -14.522 23.141 13.740 1.00 86.19 389 THR A C 1
ATOM 3084 O O . THR A 1 389 ? -15.325 22.239 13.513 1.00 86.19 389 THR A O 1
ATOM 3087 N N . GLU A 1 390 ? -14.445 23.717 14.943 1.00 85.69 390 GLU A N 1
ATOM 3088 C CA . GLU A 1 390 ? -15.293 23.300 16.072 1.00 85.69 390 GLU A CA 1
ATOM 3089 C C . GLU A 1 390 ? -16.792 23.275 15.711 1.00 85.69 390 GLU A C 1
ATOM 3091 O O . GLU A 1 390 ? -17.509 22.361 16.106 1.00 85.69 390 GLU A O 1
ATOM 3096 N N . GLU A 1 391 ? -17.264 24.237 14.914 1.00 87.25 391 GLU A N 1
ATOM 3097 C CA . GLU A 1 391 ? -18.649 24.285 14.434 1.00 87.25 391 GLU A CA 1
ATOM 3098 C C . GLU A 1 391 ? -18.989 23.092 13.532 1.00 87.25 391 GLU A C 1
ATOM 3100 O O . GLU A 1 391 ? -19.972 22.396 13.780 1.00 87.25 391 GLU A O 1
ATOM 3105 N N . THR A 1 392 ? -18.159 22.822 12.523 1.00 84.88 392 THR A N 1
ATOM 3106 C CA . THR A 1 392 ? -18.385 21.702 11.595 1.00 84.88 392 THR A CA 1
ATOM 3107 C C . THR A 1 392 ? -18.275 20.340 12.279 1.00 84.88 392 THR A C 1
ATOM 3109 O O . THR A 1 392 ? -19.045 19.438 11.968 1.00 84.88 392 THR A O 1
ATOM 3112 N N . LEU A 1 393 ? -17.368 20.195 13.252 1.00 87.38 393 LEU A N 1
ATOM 3113 C CA . LEU A 1 393 ? -17.165 18.945 13.980 1.00 87.38 393 LEU A CA 1
ATOM 3114 C C . LEU A 1 393 ? -18.353 18.608 14.888 1.00 87.38 393 LEU A C 1
ATOM 3116 O O . LEU A 1 393 ? -18.657 17.434 15.068 1.00 87.38 393 LEU A O 1
ATOM 3120 N N . ARG A 1 394 ? -19.072 19.610 15.413 1.00 88.88 394 ARG A N 1
ATOM 3121 C CA . ARG A 1 394 ? -20.292 19.394 16.216 1.00 88.88 394 ARG A CA 1
ATOM 3122 C C . ARG A 1 394 ? -21.457 18.806 15.418 1.00 88.88 394 ARG A C 1
ATOM 3124 O O . ARG A 1 394 ? -22.396 18.302 16.028 1.00 88.88 394 ARG A O 1
ATOM 3131 N N . ALA A 1 395 ? -21.432 18.905 14.090 1.00 89.94 395 ALA A N 1
ATOM 3132 C CA . ALA A 1 395 ? -22.454 18.313 13.230 1.00 89.94 395 ALA A CA 1
ATOM 3133 C C . ALA A 1 395 ? -22.212 16.817 12.960 1.00 89.94 395 ALA A C 1
ATOM 3135 O O . ALA A 1 395 ? -23.094 16.149 12.427 1.00 89.94 395 ALA A O 1
ATOM 3136 N N . LEU A 1 396 ? -21.031 16.299 13.308 1.00 92.75 396 LEU A N 1
ATOM 3137 C CA . LEU A 1 396 ? -20.617 14.927 13.036 1.00 92.75 396 LEU A CA 1
ATOM 3138 C C . LEU A 1 396 ? -20.909 14.020 14.250 1.00 92.75 396 LEU A C 1
ATOM 3140 O O . LEU A 1 396 ? -20.843 14.486 15.391 1.00 92.75 396 LEU A O 1
ATOM 3144 N N . PRO A 1 397 ? -21.218 12.728 14.037 1.00 94.50 397 PRO A N 1
ATOM 3145 C CA . PRO A 1 397 ? -21.286 12.035 12.750 1.00 94.50 397 PRO A CA 1
ATOM 3146 C C . PRO A 1 397 ? -22.608 12.293 12.006 1.00 94.50 397 PRO A C 1
ATOM 3148 O O . PRO A 1 397 ? -23.660 12.471 12.623 1.00 94.50 397 PRO A O 1
ATOM 3151 N N . LEU A 1 398 ? -22.578 12.234 10.673 1.00 94.81 398 LEU A N 1
ATOM 3152 C CA . LEU A 1 398 ? -23.770 12.302 9.821 1.00 94.81 398 LEU A CA 1
ATOM 3153 C C . LEU A 1 398 ? -24.236 10.894 9.460 1.00 94.81 398 LEU A C 1
ATOM 3155 O O . LEU A 1 398 ? -23.514 10.136 8.820 1.00 94.81 398 LEU A O 1
ATOM 3159 N N . ALA A 1 399 ? -25.477 10.560 9.811 1.00 93.62 399 ALA A N 1
ATOM 3160 C CA . ALA A 1 399 ? -26.049 9.242 9.528 1.00 93.62 399 ALA A CA 1
ATOM 3161 C C . ALA A 1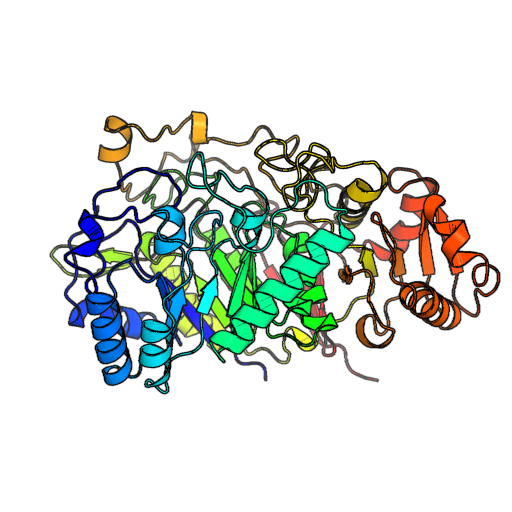 399 ? -26.192 8.936 8.023 1.00 93.62 399 ALA A C 1
ATOM 3163 O O . ALA A 1 399 ? -26.159 7.772 7.643 1.00 93.62 399 ALA A O 1
ATOM 3164 N N . HIS A 1 400 ? -26.352 9.970 7.191 1.00 94.19 400 HIS A N 1
ATOM 3165 C CA . HIS A 1 400 ? -26.582 9.861 5.743 1.00 94.19 400 HIS A CA 1
ATOM 3166 C C . HIS A 1 400 ? -25.613 10.721 4.917 1.00 94.19 400 HIS A C 1
ATOM 3168 O O . HIS A 1 400 ? -25.836 10.929 3.729 1.00 94.19 400 HIS A O 1
ATOM 3174 N N . GLY A 1 401 ? -24.573 11.260 5.561 1.00 94.38 401 GLY A N 1
ATOM 3175 C CA . GLY A 1 401 ? -23.577 12.100 4.902 1.00 94.38 401 GLY A CA 1
ATOM 3176 C C . GLY A 1 401 ? -24.136 13.401 4.340 1.00 94.38 401 GLY A C 1
ATOM 3177 O O . GLY A 1 401 ? -25.035 14.015 4.923 1.00 94.38 401 GLY A O 1
ATOM 3178 N N . VAL A 1 402 ? -23.555 13.839 3.225 1.00 92.75 402 VAL A N 1
ATOM 3179 C CA . VAL A 1 402 ? -23.960 15.051 2.501 1.00 92.75 402 VAL A CA 1
ATOM 3180 C C . VAL A 1 402 ? -25.020 14.728 1.439 1.00 92.75 402 VAL A C 1
ATOM 3182 O O . VAL A 1 402 ? -25.145 13.576 1.024 1.00 92.75 402 VAL A O 1
ATOM 3185 N N . PRO A 1 403 ? -25.803 15.715 0.967 1.00 93.06 403 PRO A N 1
ATOM 3186 C CA . PRO A 1 403 ? -26.714 15.508 -0.155 1.00 93.06 403 PRO A CA 1
ATOM 3187 C C . PRO A 1 403 ? -25.986 14.973 -1.396 1.00 93.06 403 PRO A C 1
ATOM 3189 O O . PRO A 1 403 ? -24.824 15.297 -1.633 1.00 93.06 403 PRO A O 1
ATOM 3192 N N . LYS A 1 404 ? -26.677 14.187 -2.224 1.00 90.19 404 LYS A N 1
ATOM 3193 C CA . LYS A 1 404 ? -26.081 13.534 -3.403 1.00 90.19 404 LYS A CA 1
ATOM 3194 C C . LYS A 1 404 ? -25.489 14.528 -4.407 1.00 90.19 404 LYS A C 1
ATOM 3196 O O . LYS A 1 404 ? -24.499 14.242 -5.065 1.00 90.19 404 LYS A O 1
ATOM 3201 N N . GLU A 1 405 ? -26.089 15.703 -4.529 1.00 90.75 405 GLU A N 1
ATOM 3202 C CA . GLU A 1 405 ? -25.605 16.811 -5.354 1.00 90.75 405 GLU A CA 1
ATOM 3203 C C . GLU A 1 405 ? -24.284 17.428 -4.861 1.00 90.75 405 GLU A C 1
ATOM 3205 O O . GLU A 1 405 ? -23.656 18.191 -5.594 1.00 90.75 405 GLU A O 1
ATOM 3210 N N . GLU A 1 406 ? -23.872 17.114 -3.633 1.00 89.00 406 GLU A N 1
ATOM 3211 C CA . GLU A 1 406 ? -22.624 17.564 -3.025 1.00 89.00 406 GLU A CA 1
ATOM 3212 C C . GLU A 1 406 ? -21.544 16.481 -2.951 1.00 89.00 406 GLU A C 1
ATOM 3214 O O . GLU A 1 406 ? -20.427 16.798 -2.536 1.00 89.00 406 GLU A O 1
ATOM 3219 N N . GLU A 1 407 ? -21.871 15.246 -3.344 1.00 89.00 407 GLU A N 1
ATOM 3220 C CA . GLU A 1 407 ? -20.934 14.126 -3.373 1.00 89.00 407 GLU A CA 1
ATOM 3221 C C . GLU A 1 407 ? -19.735 14.441 -4.268 1.00 89.00 407 GLU A C 1
ATOM 3223 O O . GLU A 1 407 ? -19.862 15.013 -5.356 1.00 89.00 407 GLU A O 1
ATOM 3228 N N . THR A 1 408 ? -18.560 14.051 -3.793 1.00 86.44 408 THR A N 1
ATOM 3229 C CA . THR A 1 408 ? -17.306 14.173 -4.523 1.00 86.44 408 THR A CA 1
ATOM 3230 C C . THR A 1 408 ? -16.854 12.802 -5.018 1.00 86.44 408 THR A C 1
ATOM 3232 O O . THR A 1 408 ? -17.259 11.757 -4.503 1.00 86.44 408 THR A O 1
ATOM 3235 N N . LEU A 1 409 ? -16.053 12.813 -6.080 1.00 81.38 409 LEU A N 1
ATOM 3236 C CA . LEU A 1 409 ? -15.400 11.621 -6.599 1.00 81.38 409 LEU A CA 1
ATOM 3237 C C . LEU A 1 409 ? -14.025 12.010 -7.123 1.00 81.38 409 LEU A C 1
ATOM 3239 O O . LEU A 1 409 ? -13.885 12.484 -8.254 1.00 81.38 409 LEU A O 1
ATOM 3243 N N . CYS A 1 410 ? -13.031 11.842 -6.269 1.00 77.88 410 CYS A N 1
ATOM 3244 C CA . CYS A 1 410 ? -11.674 12.295 -6.492 1.00 77.88 410 CYS A CA 1
ATOM 3245 C C . CYS A 1 410 ? -10.747 11.158 -6.917 1.00 77.88 410 CYS A C 1
ATOM 3247 O O . CYS A 1 410 ? -9.898 11.376 -7.784 1.00 77.88 410 CYS A O 1
ATOM 3249 N N . HIS A 1 411 ? -10.930 9.950 -6.376 1.00 78.69 411 HIS A N 1
ATOM 3250 C CA . HIS A 1 411 ? -10.022 8.824 -6.612 1.00 78.69 411 HIS A CA 1
ATOM 3251 C C . HIS A 1 411 ? -10.762 7.535 -7.030 1.00 78.69 411 HIS A C 1
ATOM 3253 O O . HIS A 1 411 ? -11.185 6.754 -6.186 1.00 78.69 411 HIS A O 1
ATOM 3259 N N . PRO A 1 412 ? -10.915 7.238 -8.337 1.00 86.75 412 PRO A N 1
ATOM 3260 C CA . PRO A 1 412 ? -11.413 5.929 -8.756 1.00 86.75 412 PRO A CA 1
ATOM 3261 C C . PRO A 1 412 ? -10.441 4.807 -8.360 1.00 86.75 412 PRO A C 1
ATOM 3263 O O . PRO A 1 412 ? -9.224 4.953 -8.421 1.00 86.75 412 PRO A O 1
ATOM 3266 N N . ILE A 1 413 ? -10.973 3.626 -8.059 1.00 91.00 413 ILE A N 1
ATOM 3267 C CA . ILE A 1 413 ? -10.180 2.459 -7.637 1.00 91.00 413 ILE A CA 1
ATOM 3268 C C . ILE A 1 413 ? -9.773 1.551 -8.810 1.00 91.00 413 ILE A C 1
ATOM 3270 O O . ILE A 1 413 ? -9.154 0.503 -8.616 1.00 91.00 413 ILE A O 1
ATOM 3274 N N . PHE A 1 414 ? -10.110 1.941 -10.046 1.00 95.19 414 PHE A N 1
ATOM 3275 C CA . PHE A 1 414 ? -9.808 1.193 -11.267 1.00 95.19 414 PHE A CA 1
ATOM 3276 C C . PHE A 1 414 ? -8.871 1.952 -12.204 1.00 95.19 414 PHE A C 1
ATOM 3278 O O . PHE A 1 414 ? -9.218 3.015 -12.714 1.00 95.19 414 PHE A O 1
ATOM 3285 N N . HIS A 1 415 ? -7.756 1.311 -12.554 1.00 95.75 415 HIS A N 1
ATOM 3286 C CA . HIS A 1 415 ? -6.935 1.667 -13.710 1.00 95.75 415 HIS A CA 1
ATOM 3287 C C . HIS A 1 415 ? -6.555 0.386 -14.473 1.00 95.75 415 HIS A C 1
ATOM 3289 O O . HIS A 1 415 ? -6.327 -0.649 -13.844 1.00 95.75 415 HIS A O 1
ATOM 3295 N N . PRO A 1 416 ? -6.489 0.399 -15.814 1.00 97.25 416 PRO A N 1
ATOM 3296 C CA . PRO A 1 416 ? -6.059 -0.768 -16.573 1.00 97.25 416 PRO A CA 1
ATOM 3297 C C . PRO A 1 416 ? -4.569 -1.020 -16.360 1.00 97.25 416 PRO A C 1
ATOM 3299 O O . PRO A 1 416 ? -3.760 -0.113 -16.503 1.00 97.25 416 PRO A O 1
ATOM 3302 N N . LEU A 1 417 ? -4.196 -2.261 -16.077 1.00 98.44 417 LEU A N 1
ATOM 3303 C CA . LEU A 1 417 ? -2.804 -2.699 -16.009 1.00 98.44 417 LEU A CA 1
ATOM 3304 C C . LEU A 1 417 ? -2.737 -4.158 -16.445 1.00 98.44 417 LEU A C 1
ATOM 3306 O O . LEU A 1 417 ? -3.558 -4.968 -16.018 1.00 98.44 417 LEU A O 1
ATOM 3310 N N . ASN A 1 418 ? -1.776 -4.521 -17.288 1.00 98.56 418 ASN A N 1
ATOM 3311 C CA . ASN A 1 418 ? -1.700 -5.880 -17.814 1.00 98.56 418 ASN A CA 1
ATOM 3312 C C . ASN A 1 418 ? -0.507 -6.647 -17.244 1.00 98.56 418 ASN A C 1
ATOM 3314 O O . ASN A 1 418 ? 0.609 -6.510 -17.736 1.00 98.56 418 ASN A O 1
ATOM 3318 N N . GLN A 1 419 ? -0.768 -7.478 -16.231 1.00 98.06 419 GLN A N 1
ATOM 3319 C CA . GLN A 1 419 ? 0.159 -8.481 -15.694 1.00 98.06 419 GLN A CA 1
ATOM 3320 C C . GLN A 1 419 ? 1.561 -7.924 -15.401 1.00 98.06 419 GLN A C 1
ATOM 3322 O O . GLN A 1 419 ? 2.574 -8.555 -15.721 1.00 98.06 419 GLN A O 1
ATOM 3327 N N . ALA A 1 420 ? 1.609 -6.720 -14.831 1.00 98.62 420 ALA A N 1
ATOM 3328 C CA . ALA A 1 420 ? 2.848 -6.040 -14.498 1.00 98.62 420 ALA A CA 1
ATOM 3329 C C . ALA A 1 420 ? 3.206 -6.228 -13.020 1.00 98.62 420 ALA A C 1
ATOM 3331 O O . ALA A 1 420 ? 2.335 -6.157 -12.154 1.00 98.62 420 ALA A O 1
ATOM 3332 N N . LEU A 1 421 ? 4.495 -6.421 -12.743 1.00 98.75 421 LEU A N 1
ATOM 3333 C CA . LEU A 1 421 ? 5.076 -6.374 -11.400 1.00 98.75 421 LEU A CA 1
ATOM 3334 C C . LEU A 1 421 ? 6.298 -5.459 -11.396 1.00 98.75 421 LEU A C 1
ATOM 3336 O O . LEU A 1 421 ? 6.995 -5.342 -12.409 1.00 98.75 421 LEU A O 1
ATOM 3340 N N . VAL A 1 422 ? 6.567 -4.833 -10.249 1.00 98.69 422 VAL A N 1
ATOM 3341 C CA . VAL A 1 422 ? 7.757 -3.995 -10.060 1.00 98.69 422 VAL A CA 1
ATOM 3342 C C . VAL A 1 422 ? 8.789 -4.737 -9.217 1.00 98.69 422 VAL A C 1
ATOM 3344 O O . VAL A 1 422 ? 8.484 -5.271 -8.154 1.00 98.69 422 VAL A O 1
ATOM 3347 N N . PHE A 1 423 ? 10.031 -4.726 -9.673 1.00 98.56 423 PHE A N 1
ATOM 3348 C CA . PHE A 1 423 ? 11.195 -5.299 -9.012 1.00 98.56 423 PHE A CA 1
ATOM 3349 C C . PHE A 1 423 ? 12.229 -4.209 -8.765 1.00 98.56 423 PHE A C 1
ATOM 3351 O O . PHE A 1 423 ? 12.292 -3.223 -9.510 1.00 98.56 423 PHE A O 1
ATOM 3358 N N . ASP A 1 424 ? 13.055 -4.387 -7.736 1.00 97.31 424 ASP A N 1
ATOM 3359 C CA . ASP A 1 424 ? 14.131 -3.440 -7.492 1.00 97.31 424 ASP A CA 1
ATOM 3360 C C . ASP A 1 424 ? 15.413 -3.756 -8.279 1.00 97.31 424 ASP A C 1
ATOM 3362 O O . ASP A 1 424 ? 15.546 -4.760 -8.981 1.00 97.31 424 ASP A O 1
ATOM 3366 N N . GLN A 1 425 ? 16.400 -2.878 -8.122 1.00 95.50 425 GLN A N 1
ATOM 3367 C CA . GLN A 1 425 ? 17.724 -2.961 -8.732 1.00 95.50 425 GLN A CA 1
ATOM 3368 C C . GLN A 1 425 ? 18.550 -4.212 -8.368 1.00 95.50 425 GLN A C 1
ATOM 3370 O O . GLN A 1 425 ? 19.667 -4.319 -8.869 1.00 95.50 425 GLN A O 1
ATOM 3375 N N . TYR A 1 426 ? 18.064 -5.127 -7.522 1.00 95.88 426 TYR A N 1
ATOM 3376 C CA . TYR A 1 426 ? 18.737 -6.370 -7.115 1.00 95.88 426 TYR A CA 1
ATOM 3377 C C . TYR A 1 426 ? 18.030 -7.638 -7.619 1.00 95.88 426 TYR A C 1
ATOM 3379 O O . TYR A 1 426 ? 18.239 -8.725 -7.078 1.00 95.88 426 TYR A O 1
ATOM 3387 N N . VAL A 1 427 ? 17.175 -7.502 -8.630 1.00 96.88 427 VAL A N 1
ATOM 3388 C CA . VAL A 1 427 ? 16.382 -8.600 -9.182 1.00 96.88 427 VAL A CA 1
ATOM 3389 C C . VAL A 1 427 ? 17.240 -9.727 -9.774 1.00 96.88 427 VAL A C 1
ATOM 3391 O O . VAL A 1 427 ? 18.261 -9.500 -10.435 1.00 96.88 427 VAL A O 1
ATOM 3394 N N . ARG A 1 428 ? 16.801 -10.968 -9.554 1.00 95.88 428 ARG A N 1
ATOM 3395 C CA . ARG A 1 428 ? 17.417 -12.192 -10.079 1.00 95.88 428 ARG A CA 1
ATOM 3396 C C . ARG A 1 428 ? 16.507 -12.865 -11.114 1.00 95.88 428 ARG A C 1
ATOM 3398 O O . ARG A 1 428 ? 15.304 -12.586 -11.137 1.00 95.88 428 ARG A O 1
ATOM 3405 N N . PRO A 1 429 ? 17.034 -13.767 -11.961 1.00 94.38 429 PRO A N 1
ATOM 3406 C CA . PRO A 1 429 ? 16.235 -14.432 -12.990 1.00 94.38 429 PRO A CA 1
ATOM 3407 C C . PRO A 1 429 ? 14.995 -15.151 -12.436 1.00 94.38 429 PRO A C 1
ATOM 3409 O O . PRO A 1 429 ? 13.920 -15.075 -13.033 1.00 94.38 429 PRO A O 1
ATOM 3412 N N . GLU A 1 430 ? 15.112 -15.797 -11.272 1.00 94.12 430 GLU A N 1
ATOM 3413 C CA . GLU A 1 430 ? 14.009 -16.504 -10.614 1.00 94.12 430 GLU A CA 1
ATOM 3414 C C . GLU A 1 430 ? 12.888 -15.583 -10.111 1.00 94.12 430 GLU A C 1
ATOM 3416 O O . GLU A 1 430 ? 11.736 -16.015 -10.021 1.00 94.12 430 GLU A O 1
ATOM 3421 N N . ASP A 1 431 ? 13.206 -14.319 -9.812 1.00 95.19 431 ASP A N 1
ATOM 3422 C CA . ASP A 1 431 ? 12.232 -13.336 -9.337 1.00 95.19 431 ASP A CA 1
ATOM 3423 C C . ASP A 1 431 ? 11.321 -12.892 -10.499 1.00 95.19 431 ASP A C 1
ATOM 3425 O O . ASP A 1 431 ? 10.109 -12.767 -10.329 1.00 95.19 431 ASP A O 1
ATOM 3429 N N . ILE A 1 432 ? 11.894 -12.720 -11.696 1.00 93.81 432 ILE A N 1
ATOM 3430 C CA . ILE A 1 432 ? 11.191 -12.283 -12.916 1.00 93.81 432 ILE A CA 1
ATOM 3431 C C . ILE A 1 432 ? 10.359 -13.421 -13.520 1.00 93.81 432 ILE A C 1
ATOM 3433 O O . ILE A 1 432 ? 9.264 -13.190 -14.037 1.00 93.81 432 ILE A O 1
ATOM 3437 N N . GLY A 1 433 ? 10.863 -14.658 -13.466 1.00 93.06 433 GLY A N 1
ATOM 3438 C CA . GLY A 1 433 ? 10.219 -15.797 -14.118 1.00 93.06 433 GLY A CA 1
ATOM 3439 C C . GLY A 1 433 ? 10.107 -15.582 -15.628 1.00 93.06 433 GLY A C 1
ATOM 3440 O O . GLY A 1 433 ? 11.047 -15.097 -16.249 1.00 93.06 433 GLY A O 1
ATOM 3441 N N . ASP A 1 434 ? 8.961 -15.920 -16.220 1.00 92.75 434 ASP A N 1
ATOM 3442 C CA . ASP A 1 434 ? 8.771 -15.945 -17.676 1.00 92.75 434 ASP A CA 1
ATOM 3443 C C . ASP A 1 434 ? 8.236 -14.651 -18.304 1.00 92.75 434 ASP A C 1
ATOM 3445 O O . ASP A 1 434 ? 7.593 -14.688 -19.355 1.00 92.75 434 ASP A O 1
ATOM 3449 N N . ALA A 1 435 ? 8.548 -13.500 -17.700 1.00 97.25 435 ALA A N 1
ATOM 3450 C CA . ALA A 1 435 ? 8.183 -12.202 -18.258 1.00 97.25 435 ALA A CA 1
ATOM 3451 C C . ALA A 1 435 ? 8.630 -12.072 -19.721 1.00 97.25 435 ALA A C 1
ATOM 3453 O O . ALA A 1 435 ? 9.717 -12.518 -20.104 1.00 97.25 435 ALA A O 1
ATOM 3454 N N . ARG A 1 436 ? 7.768 -11.451 -20.531 1.00 97.75 436 ARG A N 1
ATOM 3455 C CA . ARG A 1 436 ? 7.938 -11.259 -21.979 1.00 97.75 436 ARG A CA 1
ATOM 3456 C C . ARG A 1 436 ? 8.474 -9.870 -22.320 1.00 97.75 436 ARG A C 1
ATOM 3458 O O . ARG A 1 436 ? 9.100 -9.702 -23.367 1.00 97.75 436 ARG A O 1
ATOM 3465 N N . LEU A 1 437 ? 8.267 -8.913 -21.420 1.00 98.69 437 LEU A N 1
ATOM 3466 C CA . LEU A 1 437 ? 8.780 -7.554 -21.490 1.00 98.69 437 LEU A CA 1
ATOM 3467 C C . LEU A 1 437 ? 9.490 -7.197 -20.179 1.00 98.69 437 LEU A C 1
ATOM 3469 O O . LEU A 1 437 ? 8.909 -7.332 -19.103 1.00 98.69 437 LEU A O 1
ATOM 3473 N N . LEU A 1 438 ? 10.718 -6.690 -20.278 1.00 98.75 438 LEU A N 1
ATOM 3474 C CA . LEU A 1 438 ? 11.427 -6.024 -19.185 1.00 98.75 438 LEU A CA 1
ATOM 3475 C C . LEU A 1 438 ? 11.497 -4.529 -19.487 1.00 98.75 438 LEU A C 1
ATOM 3477 O O . LEU A 1 438 ? 11.913 -4.147 -20.580 1.00 98.75 438 LEU A O 1
ATOM 3481 N N . VAL A 1 439 ? 11.133 -3.686 -18.525 1.00 98.75 439 VAL A N 1
ATOM 3482 C CA . VAL A 1 439 ? 11.316 -2.232 -18.611 1.00 98.75 439 VAL A CA 1
ATOM 3483 C C . VAL A 1 439 ? 12.245 -1.805 -17.487 1.00 98.75 439 VAL A C 1
ATOM 3485 O O . VAL A 1 439 ? 11.855 -1.786 -16.322 1.00 98.75 439 VAL A O 1
ATOM 3488 N N . VAL A 1 440 ? 13.488 -1.485 -17.831 1.00 98.44 440 VAL A N 1
ATOM 3489 C CA . VAL A 1 440 ? 14.495 -1.025 -16.871 1.00 98.44 440 VAL A CA 1
ATOM 3490 C C . VAL A 1 440 ? 14.407 0.492 -16.779 1.00 98.44 440 VAL A C 1
ATOM 3492 O O . VAL A 1 440 ? 14.510 1.158 -17.797 1.00 98.44 440 VAL A O 1
ATOM 3495 N N . CYS A 1 441 ? 14.214 1.056 -15.592 1.00 97.50 441 CYS A N 1
ATOM 3496 C CA . CYS A 1 441 ? 14.103 2.500 -15.378 1.00 97.50 441 CYS A CA 1
ATOM 3497 C C . CYS A 1 441 ? 14.695 2.903 -14.015 1.00 97.50 441 CYS A C 1
ATOM 3499 O O . CYS A 1 441 ? 15.343 2.107 -13.334 1.00 97.50 441 CYS A O 1
ATOM 3501 N N . GLY A 1 442 ? 14.511 4.156 -13.613 1.00 95.44 442 GLY A N 1
ATOM 3502 C CA . GLY A 1 442 ? 15.045 4.699 -12.367 1.00 95.44 442 GLY A CA 1
ATOM 3503 C C . GLY A 1 442 ? 16.490 5.189 -12.480 1.00 95.44 442 GLY A C 1
ATOM 3504 O O . GLY A 1 442 ? 17.044 5.350 -13.572 1.00 95.44 442 GLY A O 1
ATOM 3505 N N . SER A 1 443 ? 17.087 5.469 -11.319 1.00 94.25 443 SER A N 1
ATOM 3506 C CA . SER A 1 443 ? 18.373 6.171 -11.209 1.00 94.25 443 SER A CA 1
ATOM 3507 C C . SER A 1 443 ? 19.606 5.280 -11.076 1.00 94.25 443 SER A C 1
ATOM 3509 O O . SER A 1 443 ? 20.715 5.726 -11.378 1.00 94.25 443 SER A O 1
ATOM 3511 N N . ARG A 1 444 ? 19.436 4.037 -10.616 1.00 93.69 444 ARG A N 1
ATOM 3512 C CA . ARG A 1 444 ? 20.527 3.097 -10.326 1.00 93.69 444 ARG A CA 1
ATOM 3513 C C . ARG A 1 444 ? 20.165 1.679 -10.765 1.00 93.69 444 ARG A C 1
ATOM 3515 O O . ARG A 1 444 ? 18.991 1.325 -10.849 1.00 93.69 444 ARG A O 1
ATOM 3522 N N . LEU A 1 445 ? 21.198 0.873 -11.000 1.00 91.75 445 LEU A N 1
ATOM 3523 C CA . LEU A 1 445 ? 21.102 -0.560 -11.263 1.00 91.75 445 LEU A CA 1
ATOM 3524 C C . LEU A 1 445 ? 22.124 -1.317 -10.422 1.00 91.75 445 LEU A C 1
ATOM 3526 O O . LEU A 1 445 ? 23.256 -0.866 -10.239 1.00 91.75 445 LEU A O 1
ATOM 3530 N N . GLY A 1 446 ? 21.727 -2.481 -9.917 1.00 87.75 446 GLY A N 1
ATOM 3531 C CA . GLY A 1 446 ? 22.647 -3.402 -9.269 1.00 87.75 446 GLY A CA 1
ATOM 3532 C C . GLY A 1 446 ? 23.537 -4.099 -10.304 1.00 87.75 446 GLY A C 1
ATOM 3533 O O . GLY A 1 446 ? 23.061 -4.418 -11.395 1.00 87.75 446 GLY A O 1
ATOM 3534 N N . PRO A 1 447 ? 24.804 -4.407 -9.974 1.00 79.88 447 PRO A N 1
ATOM 3535 C CA . PRO A 1 447 ? 25.718 -5.070 -10.908 1.00 79.88 447 PRO A CA 1
ATOM 3536 C C . PRO A 1 447 ? 25.205 -6.416 -11.440 1.00 79.88 447 PRO A C 1
ATOM 3538 O O . PRO A 1 447 ? 25.444 -6.751 -12.593 1.00 79.88 447 PRO A O 1
ATOM 3541 N N . SER A 1 448 ? 24.478 -7.184 -10.620 1.00 91.19 448 SER A N 1
ATOM 3542 C CA . SER A 1 448 ? 23.895 -8.470 -11.028 1.00 91.19 448 SER A CA 1
ATOM 3543 C C . SER A 1 448 ? 22.689 -8.323 -11.956 1.00 91.19 448 SER A C 1
ATOM 3545 O O . SER A 1 448 ? 22.396 -9.233 -12.722 1.00 91.19 448 SER A O 1
ATOM 3547 N N . THR A 1 449 ? 22.002 -7.181 -11.915 1.00 96.19 449 THR A N 1
ATOM 3548 C CA . THR A 1 449 ? 20.764 -6.952 -12.670 1.00 96.19 449 THR A CA 1
ATOM 3549 C C . THR A 1 449 ? 21.014 -6.858 -14.168 1.00 96.19 449 THR A C 1
ATOM 3551 O O . THR A 1 449 ? 20.179 -7.307 -14.947 1.00 96.19 449 THR A O 1
ATOM 3554 N N . VAL A 1 450 ? 22.177 -6.349 -14.585 1.00 95.31 450 VAL A N 1
ATOM 3555 C CA . VAL A 1 450 ? 22.573 -6.328 -16.003 1.00 95.31 450 VAL A CA 1
ATOM 3556 C C . VAL A 1 450 ? 22.605 -7.747 -16.575 1.00 95.31 450 VAL A C 1
ATOM 3558 O O . VAL A 1 450 ? 21.992 -7.999 -17.612 1.00 95.31 450 VAL A O 1
ATOM 3561 N N . GLU A 1 451 ? 23.247 -8.684 -15.871 1.00 94.44 451 GLU A N 1
ATOM 3562 C CA . GLU A 1 451 ? 23.309 -10.086 -16.298 1.00 94.44 451 GLU A CA 1
ATOM 3563 C C . GLU A 1 451 ? 21.931 -10.751 -16.237 1.00 94.44 451 GLU A C 1
ATOM 3565 O O . GLU A 1 451 ? 21.549 -11.430 -17.185 1.00 94.44 451 GLU A O 1
ATOM 3570 N N . THR A 1 452 ? 21.145 -10.496 -15.182 1.00 96.38 452 THR A N 1
ATOM 3571 C CA . THR A 1 452 ? 19.759 -10.985 -15.082 1.00 96.38 452 THR A CA 1
ATOM 3572 C C . THR A 1 452 ? 18.938 -10.591 -16.314 1.00 96.38 452 THR A C 1
ATOM 3574 O O . THR A 1 452 ? 18.272 -11.428 -16.927 1.00 96.38 452 THR A O 1
ATOM 3577 N N . VAL A 1 453 ? 18.984 -9.313 -16.705 1.00 97.12 453 VAL A N 1
ATOM 3578 C CA . VAL A 1 453 ? 18.261 -8.805 -17.878 1.00 97.12 453 VAL A CA 1
ATOM 3579 C C . VAL A 1 453 ? 18.809 -9.445 -19.158 1.00 97.12 453 VAL A C 1
ATOM 3581 O O . VAL A 1 453 ? 18.023 -9.916 -19.979 1.00 97.12 453 VAL A O 1
ATOM 3584 N N . ALA A 1 454 ? 20.132 -9.536 -19.314 1.00 95.25 454 ALA A N 1
ATOM 3585 C CA . ALA A 1 454 ? 20.762 -10.151 -20.483 1.00 95.25 454 ALA A CA 1
ATOM 3586 C C . ALA A 1 454 ? 20.405 -11.639 -20.643 1.00 95.25 454 ALA A C 1
ATOM 3588 O O . ALA A 1 454 ? 20.108 -12.093 -21.748 1.00 95.25 454 ALA A O 1
ATOM 3589 N N . GLU A 1 455 ? 20.388 -12.411 -19.555 1.00 95.06 455 GLU A N 1
ATOM 3590 C CA . GLU A 1 455 ? 19.960 -13.813 -19.550 1.00 95.06 455 GLU A CA 1
ATOM 3591 C C . GLU A 1 455 ? 18.517 -13.952 -20.051 1.00 95.06 455 GLU A C 1
ATOM 3593 O O . GLU A 1 455 ? 18.232 -14.758 -20.943 1.00 95.06 455 GLU A O 1
ATOM 3598 N N . ARG A 1 456 ? 17.608 -13.113 -19.542 1.00 96.56 456 ARG A N 1
ATOM 3599 C CA . ARG A 1 456 ? 16.204 -13.103 -19.969 1.00 96.56 456 ARG A CA 1
ATOM 3600 C C . ARG A 1 456 ? 16.042 -12.682 -21.428 1.00 96.56 456 ARG A C 1
ATOM 3602 O O . ARG A 1 456 ? 15.222 -13.279 -22.135 1.00 96.56 456 ARG A O 1
ATOM 3609 N N . VAL A 1 457 ? 16.823 -11.714 -21.907 1.00 96.88 457 VAL A N 1
ATOM 3610 C CA . VAL A 1 457 ? 16.837 -11.328 -23.326 1.00 96.88 457 VAL A CA 1
ATOM 3611 C C . VAL A 1 457 ? 17.292 -12.501 -24.190 1.00 96.88 457 VAL A C 1
ATOM 3613 O O . VAL A 1 457 ? 16.551 -12.920 -25.080 1.00 96.88 457 VAL A O 1
ATOM 3616 N N . ARG A 1 458 ? 18.426 -13.137 -23.863 1.00 95.31 458 ARG A N 1
ATOM 3617 C CA . ARG A 1 458 ? 18.910 -14.330 -24.579 1.00 95.31 458 ARG A CA 1
ATOM 3618 C C . ARG A 1 458 ? 17.857 -15.441 -24.620 1.00 95.31 458 ARG A C 1
ATOM 3620 O O . ARG A 1 458 ? 17.713 -16.117 -25.645 1.00 95.31 458 ARG A O 1
ATOM 3627 N N . ALA A 1 459 ? 17.080 -15.591 -23.546 1.00 93.62 459 ALA A N 1
ATOM 3628 C CA . ALA A 1 459 ? 16.003 -16.566 -23.442 1.00 93.62 459 ALA A CA 1
ATOM 3629 C C . ALA A 1 459 ? 14.765 -16.255 -24.308 1.00 93.62 459 ALA A C 1
ATOM 3631 O O . ALA A 1 459 ? 14.018 -17.194 -24.592 1.00 93.62 459 ALA A O 1
ATOM 3632 N N . GLY A 1 460 ? 14.566 -15.025 -24.794 1.00 95.44 460 GLY A N 1
ATOM 3633 C CA . GLY A 1 460 ? 13.428 -14.657 -25.655 1.00 95.44 460 GLY A CA 1
ATOM 3634 C C . GLY A 1 460 ? 12.671 -13.389 -25.256 1.00 95.44 460 GLY A C 1
ATOM 3635 O O . GLY A 1 460 ? 11.651 -13.084 -25.868 1.00 95.44 460 GLY A O 1
ATOM 3636 N N . THR A 1 461 ? 13.131 -12.671 -24.232 1.00 97.00 461 THR A N 1
ATOM 3637 C CA . THR A 1 461 ? 12.433 -11.500 -23.679 1.00 97.00 461 THR A CA 1
ATOM 3638 C C . THR A 1 461 ? 12.819 -10.221 -24.429 1.00 97.00 461 THR A C 1
ATOM 3640 O O . THR A 1 461 ? 13.970 -10.070 -24.842 1.00 97.00 461 THR A O 1
ATOM 3643 N N . LEU A 1 462 ? 11.889 -9.276 -24.589 1.00 98.19 462 LEU A N 1
ATOM 3644 C CA . LEU A 1 462 ? 12.227 -7.913 -25.011 1.00 98.19 462 LEU A CA 1
ATOM 3645 C C . LEU A 1 462 ? 12.639 -7.092 -23.784 1.00 98.19 462 LEU A C 1
ATOM 3647 O O . LEU A 1 462 ? 11.851 -6.974 -22.849 1.00 98.19 462 LEU A O 1
ATOM 3651 N N . ALA A 1 463 ? 13.828 -6.492 -23.795 1.00 98.38 463 ALA A N 1
ATOM 3652 C CA . ALA A 1 463 ? 14.239 -5.523 -22.783 1.00 98.38 463 ALA A CA 1
ATOM 3653 C C . ALA A 1 463 ? 14.236 -4.103 -23.349 1.00 98.38 463 ALA A C 1
ATOM 3655 O O . ALA A 1 463 ? 14.898 -3.811 -24.345 1.00 98.38 463 ALA A O 1
ATOM 3656 N N . VAL A 1 464 ? 13.507 -3.213 -22.684 1.00 98.50 464 VAL A N 1
ATOM 3657 C CA . VAL A 1 464 ? 13.531 -1.772 -22.917 1.00 98.50 464 VAL A CA 1
ATOM 3658 C C . VAL A 1 464 ? 14.437 -1.139 -21.869 1.00 98.50 464 VAL A C 1
ATOM 3660 O O . VAL A 1 464 ? 14.180 -1.273 -20.670 1.00 98.50 464 VAL A O 1
ATOM 3663 N N . ILE A 1 465 ? 15.476 -0.439 -22.317 1.00 97.88 465 ILE A N 1
ATOM 3664 C CA . ILE A 1 465 ? 16.407 0.284 -21.446 1.00 97.88 465 ILE A CA 1
ATOM 3665 C C . ILE A 1 465 ? 16.541 1.741 -21.910 1.00 97.88 465 ILE A C 1
ATOM 3667 O O . ILE A 1 465 ? 16.459 2.013 -23.110 1.00 97.88 465 ILE A O 1
ATOM 3671 N N . PRO A 1 466 ? 16.773 2.698 -21.005 1.00 97.06 466 PRO A N 1
ATOM 3672 C CA . PRO A 1 466 ? 17.031 4.073 -21.379 1.00 97.06 466 PRO A CA 1
ATOM 3673 C C . PRO A 1 466 ? 18.480 4.222 -21.851 1.00 97.06 466 PRO A C 1
ATOM 3675 O O . PRO A 1 466 ? 19.383 3.553 -21.349 1.00 97.06 466 PRO A O 1
ATOM 3678 N N . ALA A 1 467 ? 18.726 5.161 -22.762 1.00 95.94 467 ALA A N 1
ATOM 3679 C CA . ALA A 1 467 ? 20.052 5.429 -23.321 1.00 95.94 467 ALA A CA 1
ATOM 3680 C C . ALA A 1 467 ? 21.098 5.758 -22.241 1.00 95.94 467 ALA A C 1
ATOM 3682 O O . ALA A 1 467 ? 22.279 5.463 -22.394 1.00 95.94 467 ALA A O 1
ATOM 3683 N N . TYR A 1 468 ? 20.678 6.320 -21.103 1.00 95.88 468 TYR A N 1
ATOM 3684 C CA . TYR A 1 468 ? 21.588 6.611 -19.994 1.00 95.88 468 TYR A CA 1
ATOM 3685 C C . TYR A 1 468 ? 22.079 5.374 -19.225 1.00 95.88 468 TYR A C 1
ATOM 3687 O O . TYR A 1 468 ? 22.945 5.545 -18.372 1.00 95.88 468 TYR A O 1
ATOM 3695 N N . PHE A 1 469 ? 21.543 4.179 -19.505 1.00 96.12 469 PHE A N 1
ATOM 3696 C CA . PHE A 1 469 ? 22.070 2.897 -19.025 1.00 96.12 469 PHE A CA 1
ATOM 3697 C C . PHE A 1 469 ? 22.802 2.099 -20.117 1.00 96.12 469 PHE A C 1
ATOM 3699 O O . PHE A 1 469 ? 23.240 0.978 -19.880 1.00 96.12 469 PHE A O 1
ATOM 3706 N N . GLU A 1 470 ? 22.956 2.639 -21.329 1.00 94.25 470 GLU A N 1
ATOM 3707 C CA . GLU A 1 470 ? 23.576 1.912 -22.444 1.00 94.25 470 GLU A CA 1
ATOM 3708 C C . GLU A 1 470 ? 25.011 1.457 -22.123 1.00 94.25 470 GLU A C 1
ATOM 3710 O O . GLU A 1 470 ? 25.404 0.347 -22.478 1.00 94.25 470 GLU A O 1
ATOM 3715 N N . ALA A 1 471 ? 25.777 2.272 -21.390 1.00 93.88 471 ALA A N 1
ATOM 3716 C CA . ALA A 1 471 ? 27.149 1.949 -21.003 1.00 93.88 471 ALA A CA 1
ATOM 3717 C C . ALA A 1 471 ? 27.224 0.732 -20.066 1.00 93.88 471 ALA A C 1
ATOM 3719 O O . ALA A 1 471 ? 28.115 -0.106 -20.208 1.00 93.88 471 ALA A O 1
ATOM 3720 N N . GLU A 1 472 ? 26.278 0.607 -19.139 1.00 94.62 472 GLU A N 1
ATOM 3721 C CA . GLU A 1 472 ? 26.149 -0.512 -18.211 1.00 94.62 472 GLU A CA 1
ATOM 3722 C C . GLU A 1 472 ? 25.808 -1.819 -18.943 1.00 94.62 472 GLU A C 1
ATOM 3724 O O . GLU A 1 472 ? 26.235 -2.887 -18.509 1.00 94.62 472 GLU A O 1
ATOM 3729 N N . PHE A 1 473 ? 25.104 -1.734 -20.078 1.00 94.12 473 PHE A N 1
ATOM 3730 C CA . PHE A 1 473 ? 24.725 -2.879 -20.914 1.00 94.12 473 PHE A CA 1
ATOM 3731 C C . PHE A 1 473 ? 25.659 -3.125 -22.113 1.00 94.12 473 PHE A C 1
ATOM 3733 O O . PHE A 1 473 ? 25.469 -4.102 -22.836 1.00 94.12 473 PHE A O 1
ATOM 3740 N N . ALA A 1 474 ? 26.692 -2.305 -22.334 1.00 91.06 474 ALA A N 1
ATOM 3741 C CA . ALA A 1 474 ? 27.505 -2.336 -23.556 1.00 91.06 474 ALA A CA 1
ATOM 3742 C C . ALA A 1 474 ? 28.091 -3.722 -23.901 1.00 91.06 474 ALA A C 1
ATOM 3744 O O . ALA A 1 474 ? 28.216 -4.062 -25.073 1.00 91.06 474 ALA A O 1
ATOM 3745 N N . GLY A 1 475 ? 28.413 -4.541 -22.893 1.00 87.88 475 GLY A N 1
ATOM 3746 C CA . GLY A 1 475 ? 28.941 -5.897 -23.088 1.00 87.88 475 GLY A CA 1
ATOM 3747 C C . GLY A 1 475 ? 27.914 -6.954 -23.515 1.00 87.88 475 GLY A C 1
ATOM 3748 O O . GLY A 1 475 ? 28.320 -8.043 -23.895 1.00 87.88 475 GLY A O 1
ATOM 3749 N N . VAL A 1 476 ? 26.611 -6.657 -23.446 1.00 90.25 476 VAL A N 1
ATOM 3750 C CA . VAL A 1 476 ? 25.518 -7.624 -23.678 1.00 90.25 476 VAL A CA 1
ATOM 3751 C C . VAL A 1 476 ? 24.487 -7.160 -24.717 1.00 90.25 476 VAL A C 1
ATOM 3753 O O . VAL A 1 476 ? 23.650 -7.953 -25.146 1.00 90.25 476 VAL A O 1
ATOM 3756 N N . LEU A 1 477 ? 24.541 -5.900 -25.168 1.00 89.44 477 LEU A N 1
ATOM 3757 C CA . LEU A 1 477 ? 23.587 -5.348 -26.146 1.00 89.44 477 LEU A CA 1
ATOM 3758 C C . LEU A 1 477 ? 23.636 -6.044 -27.512 1.00 89.44 477 LEU A C 1
ATOM 3760 O O . LEU A 1 477 ? 22.609 -6.187 -28.175 1.00 89.44 477 LEU A O 1
ATOM 3764 N N . GLU A 1 478 ? 24.808 -6.520 -27.929 1.00 84.50 478 GLU A N 1
ATOM 3765 C CA . GLU A 1 478 ? 24.955 -7.286 -29.173 1.00 84.50 478 GLU A CA 1
ATOM 3766 C C . GLU A 1 478 ? 24.416 -8.727 -29.036 1.00 84.50 478 GLU A C 1
ATOM 3768 O O . GLU A 1 478 ? 24.123 -9.395 -30.029 1.00 84.50 478 GLU A O 1
ATOM 3773 N N . GLU A 1 479 ? 24.204 -9.203 -27.805 1.00 82.62 479 GLU A N 1
ATOM 3774 C CA . GLU A 1 479 ? 23.822 -10.578 -27.482 1.00 82.62 479 GLU A CA 1
ATOM 3775 C C . GLU A 1 479 ? 22.307 -10.729 -27.268 1.00 82.62 479 GLU A C 1
ATOM 3777 O O . GLU A 1 479 ? 21.827 -11.074 -26.190 1.00 82.62 479 GLU A O 1
ATOM 3782 N N . SER A 1 480 ? 21.512 -10.499 -28.316 1.00 79.81 480 SER A N 1
ATOM 3783 C CA . SER A 1 480 ? 20.042 -10.577 -28.198 1.00 79.81 480 SER A CA 1
ATOM 3784 C C . SER A 1 480 ? 19.494 -12.009 -28.047 1.00 79.81 480 SER A C 1
ATOM 3786 O O . SER A 1 480 ? 18.386 -12.206 -27.551 1.00 79.81 480 SER A O 1
ATOM 3788 N N . GLY A 1 481 ? 20.241 -13.035 -28.473 1.00 84.06 481 GLY A N 1
ATOM 3789 C CA . GLY A 1 481 ? 19.758 -14.422 -28.496 1.00 84.06 481 GLY A CA 1
ATOM 3790 C C . GLY A 1 481 ? 18.407 -14.554 -29.213 1.00 84.06 481 GLY A C 1
ATOM 3791 O O . GLY A 1 481 ? 18.309 -14.234 -30.396 1.00 84.06 481 GLY A O 1
ATOM 3792 N N . ARG A 1 482 ? 17.372 -15.046 -28.514 1.00 84.94 482 ARG A N 1
ATOM 3793 C CA . ARG A 1 482 ? 15.996 -15.149 -29.050 1.00 84.94 482 ARG A CA 1
ATOM 3794 C C . ARG A 1 482 ? 15.129 -13.908 -28.800 1.00 84.94 482 ARG A C 1
ATOM 3796 O O . ARG A 1 482 ? 14.014 -13.863 -29.313 1.00 84.94 482 ARG A O 1
ATOM 3803 N N . GLY A 1 483 ? 15.578 -12.984 -27.956 1.00 94.56 483 GLY A N 1
ATOM 3804 C CA . GLY A 1 483 ? 14.840 -11.787 -27.562 1.00 94.56 483 GLY A CA 1
ATOM 3805 C C . GLY A 1 483 ? 15.292 -10.555 -28.334 1.00 94.56 483 GLY A C 1
ATOM 3806 O O . GLY A 1 483 ? 15.711 -10.645 -29.489 1.00 94.56 483 GLY A O 1
ATOM 3807 N N . GLY A 1 484 ? 15.206 -9.392 -27.692 1.00 95.50 484 GLY A N 1
ATOM 3808 C CA . GLY A 1 484 ? 15.670 -8.144 -28.285 1.00 95.50 484 GLY A CA 1
ATOM 3809 C C . GLY A 1 484 ? 15.906 -7.038 -27.268 1.00 95.50 484 GLY A C 1
ATOM 3810 O O . GLY A 1 484 ? 15.425 -7.097 -26.136 1.00 95.50 484 GLY A O 1
ATOM 3811 N N . TRP A 1 485 ? 16.621 -6.012 -27.718 1.00 97.12 485 TRP A N 1
ATOM 3812 C CA . TRP A 1 485 ? 16.880 -4.786 -26.974 1.00 97.12 485 TRP A CA 1
ATOM 3813 C C . TRP A 1 485 ? 16.198 -3.600 -27.655 1.00 97.12 485 TRP A C 1
ATOM 3815 O O . TRP A 1 485 ? 16.283 -3.437 -28.873 1.00 97.12 485 TRP A O 1
ATOM 3825 N N . ALA A 1 486 ? 15.556 -2.748 -26.864 1.00 96.50 486 ALA A N 1
ATOM 3826 C CA . ALA A 1 486 ? 15.048 -1.452 -27.282 1.00 96.50 486 ALA A CA 1
ATOM 3827 C C . ALA A 1 486 ? 15.688 -0.372 -26.406 1.00 96.50 486 ALA A C 1
ATOM 3829 O O . ALA A 1 486 ? 15.305 -0.184 -25.252 1.00 96.50 486 ALA A O 1
ATOM 3830 N N . VAL A 1 487 ? 16.676 0.332 -26.960 1.00 96.69 487 VAL A N 1
ATOM 3831 C CA . VAL A 1 487 ? 17.291 1.486 -26.298 1.00 96.69 487 VAL A CA 1
ATOM 3832 C C . VAL A 1 487 ? 16.459 2.724 -26.618 1.00 96.69 487 VAL A C 1
ATOM 3834 O O . VAL A 1 487 ? 16.279 3.069 -27.788 1.00 96.69 487 VAL A O 1
ATOM 3837 N N . VAL A 1 488 ? 15.923 3.380 -25.590 1.00 97.50 488 VAL A N 1
ATOM 3838 C CA . VAL A 1 488 ? 15.043 4.548 -25.734 1.00 97.50 488 VAL A CA 1
ATOM 3839 C C . VAL A 1 488 ? 15.708 5.813 -25.189 1.00 97.50 488 VAL A C 1
ATOM 3841 O O . VAL A 1 488 ? 16.412 5.743 -24.184 1.00 97.50 488 VAL A O 1
ATOM 3844 N N . PRO A 1 489 ? 15.509 6.991 -25.808 1.00 95.44 489 PRO A N 1
ATOM 3845 C CA . PRO A 1 489 ? 16.036 8.242 -25.259 1.00 95.44 489 PRO A CA 1
ATOM 3846 C C . PRO A 1 489 ? 15.354 8.620 -23.934 1.00 95.44 489 PRO A C 1
ATOM 3848 O O . PRO A 1 489 ? 16.010 9.124 -23.026 1.00 95.44 489 PRO A O 1
ATOM 3851 N N . ASP A 1 490 ? 14.054 8.342 -23.832 1.00 94.00 490 ASP A N 1
ATOM 3852 C CA . ASP A 1 490 ? 13.189 8.587 -22.681 1.00 94.00 490 ASP A CA 1
ATOM 3853 C C . ASP A 1 490 ? 11.936 7.688 -22.762 1.00 94.00 490 ASP A C 1
ATOM 3855 O O . ASP A 1 490 ? 11.723 6.981 -23.754 1.00 94.00 490 ASP A O 1
ATOM 3859 N N . PHE A 1 491 ? 11.102 7.725 -21.721 1.00 97.19 491 PHE A N 1
ATOM 3860 C CA . PHE A 1 491 ? 9.868 6.935 -21.602 1.00 97.19 491 PHE A CA 1
ATOM 3861 C C . PHE A 1 491 ? 8.595 7.713 -21.972 1.00 97.19 491 PHE A C 1
ATOM 3863 O O . PHE A 1 491 ? 7.486 7.263 -21.706 1.00 97.19 491 PHE A O 1
ATOM 3870 N N . THR A 1 492 ? 8.732 8.878 -22.601 1.00 94.19 492 THR A N 1
ATOM 3871 C CA . THR A 1 492 ? 7.606 9.709 -23.066 1.00 94.19 492 THR A CA 1
ATOM 3872 C C . THR A 1 492 ? 7.459 9.689 -24.591 1.00 94.19 492 THR A C 1
ATOM 3874 O O . THR A 1 492 ? 6.405 10.025 -25.135 1.00 94.19 492 THR A O 1
ATOM 3877 N N . GLY A 1 493 ? 8.516 9.280 -25.297 1.00 93.75 493 GLY A N 1
ATOM 3878 C CA . GLY A 1 493 ? 8.606 9.297 -26.747 1.00 93.75 493 GLY A CA 1
ATOM 3879 C C . GLY A 1 493 ? 7.940 8.117 -27.475 1.00 93.75 493 GLY A C 1
ATOM 3880 O O . GLY A 1 493 ? 7.605 7.082 -26.893 1.00 93.75 493 GLY A O 1
ATOM 3881 N N . PRO A 1 494 ? 7.806 8.229 -28.811 1.00 95.06 494 PRO A N 1
ATOM 3882 C CA . PRO A 1 494 ? 7.140 7.226 -29.644 1.00 95.06 494 PRO A CA 1
ATOM 3883 C C . PRO A 1 494 ? 7.879 5.882 -29.707 1.00 95.06 494 PRO A C 1
ATOM 3885 O O . PRO A 1 494 ? 7.246 4.861 -29.960 1.00 95.06 494 PRO A O 1
ATOM 3888 N N . VAL A 1 495 ? 9.199 5.864 -29.476 1.00 95.25 495 VAL A N 1
ATOM 3889 C CA . VAL A 1 495 ? 9.997 4.624 -29.479 1.00 95.25 495 VAL A CA 1
ATOM 3890 C C . VAL A 1 495 ? 9.603 3.734 -28.301 1.00 95.25 495 VAL A C 1
ATOM 3892 O O . VAL A 1 495 ? 9.369 2.543 -28.492 1.00 95.25 495 VAL A O 1
ATOM 3895 N N . PHE A 1 496 ? 9.460 4.317 -27.105 1.00 97.81 496 PHE A N 1
ATOM 3896 C CA . PHE A 1 496 ? 8.990 3.587 -25.933 1.00 97.81 496 PHE A CA 1
ATOM 3897 C C . PHE A 1 496 ? 7.557 3.093 -26.124 1.00 97.81 496 PHE A C 1
ATOM 3899 O O . PHE A 1 496 ? 7.305 1.901 -25.961 1.00 97.81 496 PHE A O 1
ATOM 3906 N N . GLN A 1 497 ? 6.648 3.976 -26.563 1.00 97.06 497 GLN A N 1
ATOM 3907 C CA . GLN A 1 497 ? 5.257 3.607 -26.840 1.00 97.06 497 GLN A CA 1
ATOM 3908 C C . GLN A 1 497 ? 5.180 2.407 -27.794 1.00 97.06 497 GLN A C 1
ATOM 3910 O O . GLN A 1 497 ? 4.500 1.433 -27.493 1.00 97.06 497 GLN A O 1
ATOM 3915 N N . ALA A 1 498 ? 5.909 2.441 -28.914 1.00 96.94 498 ALA A N 1
ATOM 3916 C CA . ALA A 1 498 ? 5.903 1.355 -29.891 1.00 96.94 498 ALA A CA 1
ATOM 3917 C C . ALA A 1 498 ? 6.449 0.032 -29.325 1.00 96.94 498 ALA A C 1
ATOM 3919 O O . ALA A 1 498 ? 5.963 -1.034 -29.703 1.00 96.94 498 ALA A O 1
ATOM 3920 N N . ALA A 1 499 ? 7.434 0.089 -28.423 1.00 97.56 499 ALA A N 1
ATOM 3921 C CA . ALA A 1 499 ? 8.007 -1.098 -27.794 1.00 97.56 499 ALA A CA 1
ATOM 3922 C C . ALA A 1 499 ? 7.038 -1.769 -26.805 1.00 97.56 499 ALA A C 1
ATOM 3924 O O . ALA A 1 499 ? 6.986 -2.999 -26.747 1.00 97.56 499 ALA A O 1
ATOM 3925 N N . VAL A 1 500 ? 6.264 -0.983 -26.047 1.00 98.00 500 VAL A N 1
ATOM 3926 C CA . VAL A 1 500 ? 5.357 -1.513 -25.012 1.00 98.00 500 VAL A CA 1
ATOM 3927 C C . VAL A 1 500 ? 3.940 -1.792 -25.506 1.00 98.00 500 VAL A C 1
ATOM 3929 O O . VAL A 1 500 ? 3.278 -2.647 -24.923 1.00 98.00 500 VAL A O 1
ATOM 3932 N N . GLU A 1 501 ? 3.487 -1.144 -26.588 1.00 97.50 501 GLU A N 1
ATOM 3933 C CA . GLU A 1 501 ? 2.129 -1.282 -27.150 1.00 97.50 501 GLU A CA 1
ATOM 3934 C C . GLU A 1 501 ? 1.637 -2.741 -27.246 1.00 97.50 501 GLU A C 1
ATOM 3936 O O . GLU A 1 501 ? 0.514 -3.009 -26.811 1.00 97.50 501 GLU A O 1
ATOM 3941 N N . PRO A 1 502 ? 2.442 -3.722 -27.716 1.00 97.75 502 PRO A N 1
ATOM 3942 C CA . PRO A 1 502 ? 1.988 -5.112 -27.831 1.00 97.75 502 PRO A CA 1
ATOM 3943 C C . PRO A 1 502 ? 1.669 -5.797 -26.492 1.00 97.75 502 PRO A C 1
ATOM 3945 O O . PRO A 1 502 ? 1.059 -6.866 -26.488 1.00 97.75 502 PRO A O 1
ATOM 3948 N N . TYR A 1 503 ? 2.097 -5.212 -25.371 1.00 98.12 503 TYR A N 1
ATOM 3949 C CA . TYR A 1 503 ? 2.010 -5.790 -24.030 1.00 98.12 503 TYR A CA 1
ATOM 3950 C C . TYR A 1 503 ? 0.981 -5.089 -23.135 1.00 98.12 503 TYR A C 1
ATOM 3952 O O . TYR A 1 503 ? 0.604 -5.653 -22.112 1.00 98.12 503 TYR A O 1
ATOM 3960 N N . LEU A 1 504 ? 0.485 -3.901 -23.507 1.00 97.12 504 LEU A N 1
ATOM 3961 C CA . LEU A 1 504 ? -0.370 -3.064 -22.649 1.00 97.12 504 LEU A CA 1
ATOM 3962 C C . LEU A 1 504 ? -1.725 -3.694 -22.277 1.00 97.12 504 LEU A C 1
ATOM 3964 O O . LEU A 1 504 ? -2.390 -3.225 -21.355 1.00 97.12 504 LEU A O 1
ATOM 3968 N N . GLY A 1 505 ? -2.162 -4.741 -22.978 1.00 97.06 505 GLY A N 1
ATOM 3969 C CA . GLY A 1 505 ? -3.486 -5.329 -22.777 1.00 97.06 505 GLY A CA 1
ATOM 3970 C C . GLY A 1 505 ? -4.614 -4.377 -23.191 1.00 97.06 505 GLY A C 1
ATOM 3971 O O . GLY A 1 505 ? -4.435 -3.522 -24.060 1.00 97.06 505 GLY A O 1
ATOM 3972 N N . LYS A 1 506 ? -5.805 -4.544 -22.605 1.00 97.19 506 LYS A N 1
ATOM 3973 C CA . LYS A 1 506 ? -6.980 -3.719 -22.930 1.00 97.19 506 LYS A CA 1
ATOM 3974 C C . LYS A 1 506 ? -7.171 -2.586 -21.923 1.00 97.19 506 LYS A C 1
ATOM 3976 O O . LYS A 1 506 ? -6.830 -2.723 -20.756 1.00 97.19 506 LYS A O 1
ATOM 3981 N N . LYS A 1 507 ? -7.790 -1.493 -22.375 1.00 95.88 507 LYS A N 1
ATOM 3982 C CA . LYS A 1 507 ? -8.068 -0.287 -21.571 1.00 95.88 507 LYS A CA 1
ATOM 3983 C C . LYS A 1 507 ? -9.165 -0.463 -20.518 1.00 95.88 507 LYS A C 1
ATOM 3985 O O . LYS A 1 507 ? -9.279 0.362 -19.623 1.00 95.88 507 LYS A O 1
ATOM 3990 N N . ASP A 1 508 ? -9.977 -1.505 -20.647 1.00 96.06 508 ASP A N 1
ATOM 3991 C CA . ASP A 1 508 ? -11.107 -1.834 -19.774 1.00 96.06 508 ASP A CA 1
ATOM 3992 C C . ASP A 1 508 ? -10.829 -3.055 -18.878 1.00 96.06 508 ASP A C 1
ATOM 3994 O O . ASP A 1 508 ? -11.742 -3.580 -18.240 1.00 96.06 508 ASP A O 1
ATOM 3998 N N . GLU A 1 509 ? -9.580 -3.533 -18.837 1.00 97.69 509 GLU A N 1
ATOM 3999 C CA . GLU A 1 509 ? -9.172 -4.714 -18.077 1.00 97.69 509 GLU A CA 1
ATOM 4000 C C . GLU A 1 509 ? -7.935 -4.403 -17.227 1.00 97.69 509 GLU A C 1
ATOM 4002 O O . GLU A 1 509 ? -6.921 -3.919 -17.728 1.00 97.69 509 GLU A O 1
ATOM 4007 N N . TRP A 1 510 ? -7.992 -4.760 -15.947 1.00 98.38 510 TRP A N 1
ATOM 4008 C CA . TRP A 1 510 ? -6.805 -4.938 -15.119 1.00 98.38 510 TRP A CA 1
ATOM 4009 C C . TRP A 1 510 ? -6.591 -6.430 -14.894 1.00 98.38 510 TRP A C 1
ATOM 4011 O O . TRP A 1 510 ? -7.455 -7.116 -14.354 1.00 98.38 510 TRP A O 1
ATOM 4021 N N . LYS A 1 511 ? -5.454 -6.951 -15.357 1.00 98.50 511 LYS A N 1
ATOM 4022 C CA . LYS A 1 511 ? -5.106 -8.369 -15.263 1.00 98.50 511 LYS A CA 1
ATOM 4023 C C . LYS A 1 511 ? -3.948 -8.601 -14.323 1.00 98.50 511 LYS A C 1
ATOM 4025 O O . LYS A 1 511 ? -2.907 -7.958 -14.446 1.00 98.50 511 LYS A O 1
ATOM 4030 N N . ILE A 1 512 ? -4.108 -9.589 -13.457 1.00 98.38 512 ILE A N 1
ATOM 4031 C CA . ILE A 1 512 ? -3.071 -10.067 -12.550 1.00 98.38 512 ILE A CA 1
ATOM 4032 C C . ILE A 1 512 ? -2.906 -11.554 -12.801 1.00 98.38 512 ILE A C 1
ATOM 4034 O O . ILE A 1 512 ? -3.879 -12.308 -12.787 1.00 98.38 512 ILE A O 1
ATOM 4038 N N . ARG A 1 513 ? -1.671 -11.970 -13.065 1.00 97.38 513 ARG A N 1
ATOM 4039 C CA . ARG A 1 513 ? -1.351 -13.365 -13.328 1.00 97.38 513 ARG A CA 1
ATOM 4040 C C . ARG A 1 513 ? -0.825 -14.016 -12.061 1.00 97.38 513 ARG A C 1
ATOM 4042 O O . ARG A 1 513 ? 0.043 -13.474 -11.385 1.00 97.38 513 ARG A O 1
ATOM 4049 N N . PHE A 1 514 ? -1.313 -15.210 -11.790 1.00 96.38 514 PHE A N 1
ATOM 4050 C CA . PHE A 1 514 ? -0.753 -16.144 -10.829 1.00 96.38 514 PHE A CA 1
ATOM 4051 C C . PHE A 1 514 ? -0.366 -17.420 -11.578 1.00 96.38 514 PHE A C 1
ATOM 4053 O O . PHE A 1 514 ? -0.829 -17.669 -12.689 1.00 96.38 514 PHE A O 1
ATOM 4060 N N . LYS A 1 515 ? 0.463 -18.269 -10.973 1.00 93.38 515 LYS A N 1
ATOM 4061 C CA . LYS A 1 515 ? 0.883 -19.542 -11.588 1.00 93.38 515 LYS A CA 1
ATOM 4062 C C . LYS A 1 515 ? -0.278 -20.451 -12.009 1.00 93.38 515 LYS A C 1
ATOM 4064 O O . LYS A 1 515 ? -0.097 -21.267 -12.900 1.00 93.38 515 LYS A O 1
ATOM 4069 N N . SER A 1 516 ? -1.423 -20.360 -11.333 1.00 92.75 516 SER A N 1
ATOM 4070 C CA . SER A 1 516 ? -2.598 -21.204 -11.579 1.00 92.75 516 SER A CA 1
ATOM 4071 C C . SER A 1 516 ? -3.663 -20.555 -12.465 1.00 92.75 516 SER A C 1
ATOM 4073 O O . SER A 1 516 ? -4.650 -21.211 -12.794 1.00 92.75 516 SER A O 1
ATOM 4075 N N . GLY A 1 517 ? -3.513 -19.283 -12.840 1.00 95.81 517 GLY A N 1
ATOM 4076 C CA . GLY A 1 517 ? -4.539 -18.579 -13.601 1.00 95.81 517 GLY A CA 1
ATOM 4077 C C . GLY A 1 517 ? -4.412 -17.064 -13.583 1.00 95.81 517 GLY A C 1
ATOM 4078 O O . GLY A 1 517 ? -3.474 -16.492 -13.027 1.00 95.81 517 GLY A O 1
ATOM 4079 N N . ILE A 1 518 ? -5.375 -16.406 -14.214 1.00 97.75 518 ILE A N 1
ATOM 4080 C CA . ILE A 1 518 ? -5.417 -14.958 -14.381 1.00 97.75 518 ILE A CA 1
ATOM 4081 C C . ILE A 1 518 ? -6.684 -14.419 -13.723 1.00 97.75 518 ILE A C 1
ATOM 4083 O O . ILE A 1 518 ? -7.800 -14.828 -14.042 1.00 97.75 518 ILE A O 1
ATOM 4087 N N . LEU A 1 519 ? -6.506 -13.438 -12.842 1.00 98.31 519 LEU A N 1
ATOM 4088 C CA . LEU A 1 519 ? -7.584 -12.598 -12.346 1.00 98.31 519 LEU A CA 1
ATOM 4089 C C . LEU A 1 519 ? -7.757 -11.406 -13.289 1.00 98.31 519 LEU A C 1
ATOM 4091 O O . LEU A 1 519 ? -6.818 -10.640 -13.505 1.00 98.31 519 LEU A O 1
ATOM 4095 N N . THR A 1 520 ? -8.962 -11.227 -13.821 1.00 98.50 520 THR A N 1
ATOM 4096 C CA . THR A 1 520 ? -9.360 -10.036 -14.576 1.00 98.50 520 THR A CA 1
ATOM 4097 C C . THR A 1 520 ? -10.327 -9.203 -13.743 1.00 98.50 520 THR A C 1
ATOM 4099 O O . THR A 1 520 ? -11.427 -9.654 -13.423 1.00 98.50 520 THR A O 1
ATOM 4102 N N . VAL A 1 521 ? -9.925 -7.975 -13.434 1.00 98.56 521 VAL A N 1
ATOM 4103 C CA . VAL A 1 521 ? -10.737 -6.944 -12.789 1.00 98.56 521 VAL A CA 1
ATOM 4104 C C . VAL A 1 521 ? -11.282 -6.005 -13.863 1.00 98.56 521 VAL A C 1
ATOM 4106 O O . VAL A 1 521 ? -10.551 -5.602 -14.773 1.00 98.56 521 VAL A O 1
ATOM 4109 N N . LYS A 1 522 ? -12.567 -5.655 -13.775 1.00 98.12 522 LYS A N 1
ATOM 4110 C CA . LYS A 1 522 ? -13.222 -4.688 -14.671 1.00 98.12 522 LYS A CA 1
ATOM 4111 C C . LYS A 1 522 ? -14.100 -3.719 -13.895 1.00 98.12 522 LYS A C 1
ATOM 4113 O O . LYS A 1 522 ? -14.638 -4.081 -12.854 1.00 98.12 522 LYS A O 1
ATOM 4118 N N . ASN A 1 523 ? -14.327 -2.551 -14.483 1.00 96.12 523 ASN A N 1
ATOM 4119 C CA . ASN A 1 523 ? -15.284 -1.546 -14.032 1.00 96.12 523 ASN A CA 1
ATOM 4120 C C . ASN A 1 523 ? -16.421 -1.427 -15.070 1.00 96.12 523 ASN A C 1
ATOM 4122 O O . ASN A 1 523 ? -16.342 -0.602 -15.984 1.00 96.12 523 ASN A O 1
ATOM 4126 N N . PRO A 1 524 ? -17.450 -2.294 -15.009 1.00 93.88 524 PRO A N 1
ATOM 4127 C CA . PRO A 1 524 ? -18.488 -2.358 -16.039 1.00 93.88 524 PRO A CA 1
ATOM 4128 C C . PRO A 1 524 ? -19.412 -1.134 -16.049 1.00 93.88 524 PRO A C 1
ATOM 4130 O O . PRO A 1 524 ? -19.974 -0.814 -17.095 1.00 93.88 524 PRO A O 1
ATOM 4133 N N . ALA A 1 525 ? -19.582 -0.468 -14.904 1.00 92.38 525 ALA A N 1
ATOM 4134 C CA . ALA A 1 525 ? -20.401 0.736 -14.786 1.00 92.38 525 ALA A CA 1
ATOM 4135 C C . ALA A 1 525 ? -19.681 1.987 -15.316 1.00 92.38 525 ALA A C 1
ATOM 4137 O O . ALA A 1 525 ? -20.334 2.975 -15.649 1.00 92.38 525 ALA A O 1
ATOM 4138 N N . GLY A 1 526 ? -18.348 1.949 -15.404 1.00 91.31 526 GLY A N 1
ATOM 4139 C CA . GLY A 1 526 ? -17.525 3.110 -15.732 1.00 91.31 526 GLY A CA 1
ATOM 4140 C C . GLY A 1 526 ? -17.518 4.176 -14.633 1.00 91.31 526 GLY A C 1
ATOM 4141 O O . GLY A 1 526 ? -17.067 5.287 -14.886 1.00 91.31 526 GLY A O 1
ATOM 4142 N N . ASP A 1 527 ? -18.014 3.853 -13.435 1.00 89.25 527 ASP A N 1
ATOM 4143 C CA . ASP A 1 527 ? -18.143 4.777 -12.300 1.00 89.25 527 ASP A CA 1
ATOM 4144 C C . ASP A 1 527 ? -16.829 4.947 -11.525 1.00 89.25 527 ASP A C 1
ATOM 4146 O O . ASP A 1 527 ? -16.639 5.939 -10.835 1.00 89.25 527 ASP A O 1
ATOM 4150 N N . GLY A 1 528 ? -15.912 3.990 -11.663 1.00 86.56 528 GLY A N 1
ATOM 4151 C CA . GLY A 1 528 ? -14.623 3.993 -10.969 1.00 86.56 528 GLY A CA 1
ATOM 4152 C C . GLY A 1 528 ? -14.685 3.343 -9.593 1.00 86.56 528 GLY A C 1
ATOM 4153 O O . GLY A 1 528 ? -13.642 3.215 -8.966 1.00 86.56 528 GLY A O 1
ATOM 4154 N N . LYS A 1 529 ? -15.876 2.907 -9.170 1.00 90.12 529 LYS A N 1
ATOM 4155 C CA . LYS A 1 529 ? -16.241 2.501 -7.811 1.00 90.12 529 LYS A CA 1
ATOM 4156 C C . LYS A 1 529 ? -16.630 1.028 -7.730 1.00 90.12 529 LYS A C 1
ATOM 4158 O O . LYS A 1 529 ? -16.254 0.330 -6.793 1.00 90.12 529 LYS A O 1
ATOM 4163 N N . THR A 1 530 ? -17.361 0.544 -8.734 1.00 94.88 530 THR A N 1
ATOM 4164 C CA . THR A 1 530 ? -17.917 -0.810 -8.760 1.00 94.88 530 THR A CA 1
ATOM 4165 C C . THR A 1 530 ? -17.046 -1.732 -9.603 1.00 94.88 530 THR A C 1
ATOM 4167 O O . THR A 1 530 ? -16.989 -1.613 -10.831 1.00 94.88 530 THR A O 1
ATOM 4170 N N . LEU A 1 531 ? -16.393 -2.698 -8.956 1.00 97.56 531 LEU A N 1
ATOM 4171 C CA . LEU A 1 531 ? -15.533 -3.669 -9.628 1.00 97.56 531 LEU A CA 1
ATOM 4172 C C . LEU A 1 531 ? -16.212 -5.028 -9.807 1.00 97.56 531 LEU A C 1
ATOM 4174 O O . LEU A 1 531 ? -17.066 -5.450 -9.032 1.00 97.56 531 LEU A O 1
ATOM 4178 N N . THR A 1 532 ? -15.791 -5.742 -10.847 1.00 98.06 532 THR A N 1
ATOM 4179 C CA . THR A 1 532 ? -16.112 -7.158 -11.062 1.00 98.06 532 THR A CA 1
ATOM 4180 C C . THR A 1 532 ? -14.831 -7.953 -11.227 1.00 98.06 532 THR A C 1
ATOM 4182 O O . THR A 1 532 ? -13.864 -7.461 -11.812 1.00 98.06 532 THR A O 1
ATOM 4185 N N . PHE A 1 533 ? -14.842 -9.184 -10.725 1.00 98.19 533 PHE A N 1
ATOM 4186 C CA . PHE A 1 533 ? -13.673 -10.048 -10.633 1.00 98.19 533 PHE A CA 1
ATOM 4187 C C . PHE A 1 533 ? -13.958 -11.362 -11.355 1.00 98.19 533 PHE A C 1
ATOM 4189 O O . PHE A 1 533 ? -14.934 -12.046 -11.049 1.00 98.19 533 PHE A O 1
ATOM 4196 N N . HIS A 1 534 ? -13.118 -11.717 -12.323 1.00 97.56 534 HIS A N 1
ATOM 4197 C CA . HIS A 1 534 ? -13.229 -12.971 -13.059 1.00 97.56 534 HIS A CA 1
ATOM 4198 C C . HIS A 1 534 ? -11.907 -13.733 -13.022 1.00 97.56 534 HIS A C 1
ATOM 4200 O O . HIS A 1 534 ? -10.886 -13.234 -13.492 1.00 97.56 534 HIS A O 1
ATOM 4206 N N . TRP A 1 535 ? -11.947 -14.945 -12.472 1.00 96.56 535 TRP A N 1
ATOM 4207 C CA . TRP A 1 535 ? -10.838 -15.891 -12.487 1.00 96.56 535 TRP A CA 1
ATOM 4208 C C . TRP A 1 535 ? -10.901 -16.812 -13.713 1.00 96.56 535 TRP A C 1
ATOM 4210 O O . TRP A 1 535 ? -11.939 -17.427 -13.967 1.00 96.56 535 TRP A O 1
ATOM 4220 N N . GLU A 1 536 ? -9.787 -16.930 -14.433 1.00 95.56 536 GLU A N 1
ATOM 4221 C CA . GLU A 1 536 ? -9.577 -17.882 -15.528 1.00 95.56 536 GLU A CA 1
ATOM 4222 C C . GLU A 1 536 ? -8.407 -18.810 -15.172 1.00 95.56 536 GLU A C 1
ATOM 4224 O O . GLU A 1 536 ? -7.294 -18.342 -14.941 1.00 95.56 536 GLU A O 1
ATOM 4229 N N . GLU A 1 537 ? -8.646 -20.122 -15.107 1.00 91.62 537 GLU A N 1
ATOM 4230 C CA . GLU A 1 537 ? -7.593 -21.104 -14.822 1.00 91.62 537 GLU A CA 1
ATOM 4231 C C . GLU A 1 537 ? -6.633 -21.240 -16.010 1.00 91.62 537 GLU A C 1
ATOM 4233 O O . GLU A 1 537 ? -7.055 -21.490 -17.142 1.00 91.62 537 GLU A O 1
ATOM 4238 N N . GLU A 1 538 ? -5.328 -21.157 -15.751 1.00 81.62 538 GLU A N 1
ATOM 4239 C CA . GLU A 1 538 ? -4.329 -21.577 -16.731 1.00 81.62 538 GLU A CA 1
ATOM 4240 C C . GLU A 1 538 ? -4.151 -23.091 -16.594 1.00 81.62 538 GLU A C 1
ATOM 4242 O O . GLU A 1 538 ? -3.502 -23.582 -15.669 1.00 81.62 538 GLU A O 1
ATOM 4247 N N . LEU A 1 539 ? -4.752 -23.851 -17.514 1.00 61.97 539 LEU A N 1
ATOM 4248 C CA . LEU A 1 539 ? -4.489 -25.283 -17.624 1.00 61.97 539 LEU A CA 1
ATOM 4249 C C . LEU A 1 539 ? -3.004 -25.469 -17.957 1.00 61.97 539 LEU A C 1
ATOM 4251 O O . LEU A 1 539 ? -2.570 -25.169 -19.070 1.00 61.97 539 LEU A O 1
ATOM 4255 N N . SER A 1 540 ? -2.224 -25.964 -16.995 1.00 54.25 540 SER A N 1
ATOM 4256 C CA . SER A 1 540 ? -0.853 -26.401 -17.249 1.00 54.25 540 SER A CA 1
ATOM 4257 C C . SER A 1 540 ? -0.885 -27.496 -18.320 1.00 54.25 540 SER A C 1
ATOM 4259 O O . SER A 1 540 ? -1.461 -28.560 -18.077 1.00 54.25 540 SER A O 1
ATOM 4261 N N . LEU A 1 541 ? -0.321 -27.217 -19.499 1.00 35.72 541 LEU A N 1
ATOM 4262 C CA . LEU A 1 541 ? -0.085 -28.214 -20.550 1.00 35.72 541 LEU A CA 1
ATOM 4263 C C . LEU A 1 541 ? 0.978 -29.234 -20.138 1.00 35.72 541 LEU A C 1
ATOM 4265 O O . LEU A 1 541 ? 1.986 -28.816 -19.520 1.00 35.72 541 LEU A O 1
#

pLDDT: mean 93.33, std 7.56, range [35.72, 98.81]

Foldseek 3Di:
DQDAAEEAEAAQAQEQAQLCPPQLVPFHSDLPLDRHHHPFYHDHPVLVLVVRVLLVGQAYEYADAPDLVSLLVVLVVCLVSVHAYEYEQVRLLLRVVDDQQESASDDDLVSLVSNVVRPRYQYYEYEQLLCCQQCQQSNHPRRHHHQDDCPPDDLVVRLVSSLVRLLVVCVSNVHAYEYEHAALFCLLSQLVSPHAYEYEAPEFFQQLSSLLSNLLSCQQSVHFHEYEDEQAYFWFAQFWAFDRRGNRADLLQSLVRLVVRVQLATNYYYYYHCSRAWHQHPVGIDGGSNVVSSSCCNPPVDVVDDDPDHSNLWAFLEEEEEARQSAFWQQGDDVSAHGSNHNVDHHDQQQLQVLLQVCVLLVVPDASTGRGLVRGPQPARCCVVQPPDPVSSVVPGDRGIDHRVPTGDRAQNDTAHFRYHYHYLPGALVSNDLHQEYEYGHDDHDLVVLVRVLVNQLVAHEYEDEPVCCVSNVVRQVPRNNHHYQYHPGSNDPSNSVSCVVRSPDGQWHWIDGNFWIWTWGDPVPPSRHIDIDTDGDPDD